Protein AF-0000000084367936 (afdb_homodimer)

Solvent-accessible surface area (backbone atoms only — not comparable to full-atom 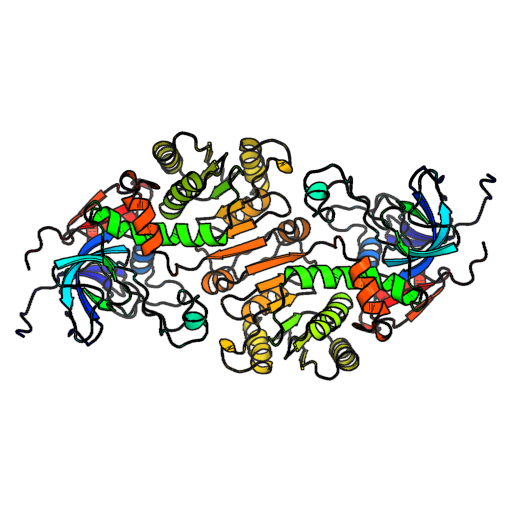values): 37348 Å² total; per-residue (Å²): 129,82,80,66,84,63,84,20,52,20,40,27,30,35,68,85,50,42,79,44,80,45,70,49,87,73,75,82,82,44,71,40,19,27,34,26,34,33,30,19,25,32,64,51,72,64,51,50,39,39,30,76,64,30,36,57,89,91,48,56,43,88,46,77,30,30,29,30,45,19,22,6,26,31,28,71,40,72,21,55,87,53,72,92,68,52,72,67,41,43,27,24,42,54,42,63,45,47,72,70,70,49,70,41,30,69,72,61,42,33,51,61,32,91,65,45,44,39,36,34,37,72,90,35,60,19,42,38,25,46,63,36,80,45,59,46,89,37,50,39,78,52,58,90,87,50,51,47,66,59,29,11,46,41,46,58,41,25,38,25,45,42,35,49,63,74,51,60,76,53,72,58,38,30,33,36,34,35,29,47,49,60,52,21,45,40,31,49,45,52,44,51,60,56,44,38,37,61,40,36,40,28,27,76,48,66,68,37,47,52,50,48,31,70,76,39,71,83,48,41,74,45,70,58,55,89,89,48,55,44,64,56,49,14,53,58,56,26,54,74,61,32,91,47,68,81,43,20,21,51,34,29,43,33,38,51,32,42,64,69,58,55,45,19,48,64,58,30,40,19,73,68,13,38,44,26,36,51,29,68,56,58,57,57,34,61,65,42,53,44,41,63,34,29,65,31,29,32,31,38,38,39,37,42,65,44,59,94,34,65,70,59,47,49,50,32,46,70,69,58,62,37,82,65,68,81,49,54,66,47,76,34,46,58,93,43,38,67,60,50,54,54,49,64,68,37,77,86,70,68,71,59,31,41,33,34,29,43,76,82,65,73,131,127,81,79,67,85,64,85,21,52,21,38,27,31,34,67,84,52,42,80,42,80,44,69,48,86,72,74,81,80,44,71,39,20,28,34,27,33,34,31,18,25,32,64,49,72,66,51,51,39,37,31,76,63,31,35,57,90,90,48,56,43,87,47,78,31,30,30,30,47,19,22,6,25,32,29,70,39,72,22,56,88,52,74,91,66,53,71,68,41,42,26,23,41,52,43,64,46,48,70,71,70,50,70,43,31,70,70,62,43,33,51,62,31,91,64,44,44,37,35,33,37,71,90,36,59,18,43,39,25,46,62,35,77,46,60,47,89,36,50,39,77,52,57,88,88,50,52,48,66,59,29,11,45,42,45,56,41,24,40,26,45,43,34,48,63,73,52,62,74,53,72,58,38,30,33,36,33,36,29,46,48,59,51,21,46,42,32,49,45,50,45,50,61,57,44,37,36,61,41,36,41,29,28,76,48,66,68,37,49,52,50,47,31,70,76,39,71,84,50,40,74,44,69,57,56,90,88,48,52,46,62,56,47,14,54,58,55,26,52,75,59,31,90,46,69,82,42,22,22,49,33,29,43,32,37,50,32,42,63,68,57,54,45,18,47,64,59,31,40,19,71,68,15,40,44,27,36,51,28,67,54,59,58,56,34,62,65,40,52,44,40,63,32,29,63,30,29,33,31,38,38,39,36,43,65,44,57,96,35,64,72,61,46,51,50,32,47,69,68,57,62,37,82,64,68,81,48,54,66,45,78,34,46,59,92,43,38,67,60,50,55,55,49,65,71,36,76,86,70,68,70,60,30,42,33,34,30,44,76,80,64,74,132

Foldseek 3Di:
DPPPPDFKFFWKAFLVLDTDTGGDDDDDAAAQKFKWFWFKFWDDVVLLCCSHPQDDVVFGNPGIAGATALTKTFGCGHHHPQDQDDGGFIKQFHFKDAPCPDPCNVVQNSLPHPPIGGDRTPPHHHNLIRIHMDRSVGIGGFDPQDDRVLSSCLQLLQLLVQLVVVQVDDAAFEEEEEDLAQSSLSNLQVCVLSRYPDYEYEEQDPLSQVLSCVQPVNHHYDHDDPVDALLVSLCVRLVVQNNDLVSQGLEYEYAAQELRRQQSVLNRHHQPGEYEYSHHDDPDHDPRPVVSCVVSVYHYHYDRRHTPRNVVSSVCCSVPSGPCVSQEDEEDESVCVSVVSVCVSDVVNSHRIYMYGDNPDDD/DPLPPDFKWFWKAFLVLDTDTGGDRFDDAAAQKFKWFWFKFWDDVVLLCCSHPQDDVVFGNPGIAGATALTKTFGCGHHHPQDQDDGGFIKQFHFKDAPCPDPCNVVQNSLPHPRIGGDRTPPHHHNLIRIHMDRSVGIGGFDPQDDRVLSSCLQLLQLLVQLVVVQVDDAAFEEEEEDLAQSSLSNLQVCVLSRYPDYEYEEQDPLSQVLSCVQPVNHHYDHDDPVDALLVSLCVRLVVQNNDLVSQGLEYEYAAQELRRQQSVLNRHHQPGEYEYSHHDDPDHDPRPVVSCVVSVYHYHYDRRHTPRNVVSSVCCSVPSGPCVSQEDEEDESVCVVVVSVCVSDVVNSHRIYMYGDNPDDD

Structure (mmCIF, N/CA/C/O backbone):
data_AF-0000000084367936-model_v1
#
loop_
_entity.id
_entity.type
_entity.pdbx_description
1 polymer 'Enoyl reductase (ER) domain-containing protein'
#
loop_
_atom_site.group_PDB
_atom_site.id
_atom_site.type_symbol
_atom_site.label_atom_id
_atom_site.label_alt_id
_atom_site.label_comp_id
_atom_site.label_asym_id
_atom_site.label_entity_id
_atom_site.label_seq_id
_atom_site.pdbx_PDB_ins_code
_atom_site.Cartn_x
_atom_site.Cartn_y
_atom_site.Cartn_z
_atom_site.occupancy
_atom_site.B_iso_or_equiv
_atom_site.auth_seq_id
_atom_site.auth_comp_id
_atom_site.auth_asym_id
_atom_site.auth_atom_id
_atom_site.pdbx_PDB_model_num
ATOM 1 N N . MET A 1 1 ? -22.781 35.656 32.469 1 30.41 1 MET A N 1
ATOM 2 C CA . MET A 1 1 ? -21.484 36.219 32.125 1 30.41 1 MET A CA 1
ATOM 3 C C . MET A 1 1 ? -21.594 37.156 30.906 1 30.41 1 MET A C 1
ATOM 5 O O . MET A 1 1 ? -22.375 36.875 30 1 30.41 1 MET A O 1
ATOM 9 N N . CYS A 1 2 ? -21.281 38.406 31.031 1 35.75 2 CYS A N 1
ATOM 10 C CA . CYS A 1 2 ? -21.312 39.5 30.047 1 35.75 2 CYS A CA 1
ATOM 11 C C . CYS A 1 2 ? -20.828 39 28.688 1 35.75 2 CYS A C 1
ATOM 13 O O . CYS A 1 2 ? -19.719 38.469 28.578 1 35.75 2 CYS A O 1
ATOM 15 N N . GLN A 1 3 ? -21.625 38.562 27.828 1 41.72 3 GLN A N 1
ATOM 16 C CA . GLN A 1 3 ? -21.297 38.469 26.406 1 41.72 3 GLN A CA 1
ATOM 17 C C . GLN A 1 3 ? -20.422 39.625 25.969 1 41.72 3 GLN A C 1
ATOM 19 O O . GLN A 1 3 ? -20.922 40.719 25.625 1 41.72 3 GLN A O 1
ATOM 24 N N . SER A 1 4 ? -19.578 40.156 26.875 1 43.69 4 SER A N 1
ATOM 25 C CA . SER A 1 4 ? -18.703 41.281 26.578 1 43.69 4 SER A CA 1
ATOM 26 C C . SER A 1 4 ? -18.234 41.25 25.125 1 43.69 4 SER A C 1
ATOM 28 O O . SER A 1 4 ? -17.906 40.188 24.594 1 43.69 4 SER A O 1
ATOM 30 N N . HIS A 1 5 ? -18.922 42.125 24.297 1 54.97 5 HIS A N 1
ATOM 31 C CA . HIS A 1 5 ? -18.781 42.469 22.906 1 54.97 5 HIS A CA 1
ATOM 32 C C . HIS A 1 5 ? -17.312 42.531 22.484 1 54.97 5 HIS A C 1
ATOM 34 O O . HIS A 1 5 ? -16.719 43.625 22.422 1 54.97 5 HIS A O 1
ATOM 40 N N . TYR A 1 6 ? -16.469 41.625 22.906 1 70.62 6 TYR A N 1
ATOM 41 C CA . TYR A 1 6 ? -15.062 41.688 22.5 1 70.62 6 TYR A CA 1
ATOM 42 C C . TYR A 1 6 ? -14.93 41.562 20.984 1 70.62 6 TYR A C 1
ATOM 44 O O . TYR A 1 6 ? -15.688 40.812 20.359 1 70.62 6 TYR A O 1
ATOM 52 N N . ASN A 1 7 ? -14.188 42.5 20.5 1 87.31 7 ASN A N 1
ATOM 53 C CA . ASN A 1 7 ? -13.805 42.344 19.109 1 87.31 7 ASN A CA 1
ATOM 54 C C . ASN A 1 7 ? -13.055 41.031 18.875 1 87.31 7 ASN A C 1
ATOM 56 O O . ASN A 1 7 ? -12.266 40.594 19.719 1 87.31 7 ASN A O 1
ATOM 60 N N . ASN A 1 8 ? -13.453 40.312 17.891 1 94.31 8 ASN A N 1
ATOM 61 C CA . ASN A 1 8 ? -12.781 39.062 17.5 1 94.31 8 ASN A CA 1
ATOM 62 C C . ASN A 1 8 ? -12.195 39.156 16.094 1 94.31 8 ASN A C 1
ATOM 64 O O . ASN A 1 8 ? -12.664 38.469 15.18 1 94.31 8 ASN A O 1
ATOM 68 N N . PRO A 1 9 ? -11.133 40 16.047 1 95 9 PRO A N 1
ATOM 69 C CA . PRO A 1 9 ? -10.5 40.062 14.719 1 95 9 PRO A CA 1
ATOM 70 C C . PRO A 1 9 ? -10.117 38.688 14.195 1 95 9 PRO A C 1
ATOM 72 O O . PRO A 1 9 ? -9.641 37.844 14.961 1 95 9 PRO A O 1
ATOM 75 N N . SER A 1 10 ? -10.422 38.438 12.961 1 96.56 10 SER A N 1
ATOM 76 C CA . SER A 1 10 ? -10.18 37.125 12.344 1 96.56 10 SER A CA 1
ATOM 77 C C . SER A 1 10 ? -9.773 37.281 10.883 1 96.56 10 SER A C 1
ATOM 79 O O . SER A 1 10 ? -10.086 38.281 10.25 1 96.56 10 SER A O 1
ATOM 81 N N . VAL A 1 11 ? -8.961 36.344 10.438 1 97.31 11 VAL A N 1
ATOM 82 C CA . VAL A 1 11 ? -8.578 36.281 9.039 1 97.31 11 VAL A CA 1
ATOM 83 C C . VAL A 1 11 ? -9.562 35.406 8.266 1 97.31 11 VAL A C 1
ATOM 85 O O . VAL A 1 11 ? -9.641 34.219 8.508 1 97.31 11 VAL A O 1
ATOM 88 N N . GLN A 1 12 ? -10.227 35.969 7.289 1 96.81 12 GLN A N 1
ATOM 89 C CA . GLN A 1 12 ? -11.273 35.25 6.578 1 96.81 12 GLN A CA 1
ATOM 90 C C . GLN A 1 12 ? -11.008 35.219 5.078 1 96.81 12 GLN A C 1
ATOM 92 O O . GLN A 1 12 ? -10.523 36.219 4.508 1 96.81 12 GLN A O 1
ATOM 97 N N . VAL A 1 13 ? -11.211 34.125 4.484 1 95.56 13 VAL A N 1
ATOM 98 C CA . VAL A 1 13 ? -11.25 34 3.029 1 95.56 13 VAL A CA 1
ATOM 99 C C . VAL A 1 13 ? -12.695 34.031 2.547 1 95.56 13 VAL A C 1
ATOM 101 O O . VAL A 1 13 ? -13.578 33.438 3.186 1 95.56 13 VAL A O 1
ATOM 104 N N . THR A 1 14 ? -12.906 34.75 1.445 1 94 14 THR A N 1
ATOM 105 C CA . THR A 1 14 ? -14.266 34.906 0.944 1 94 14 THR A CA 1
ATOM 106 C C . THR A 1 14 ? -14.492 34.062 -0.296 1 94 14 THR A C 1
ATOM 108 O O . THR A 1 14 ? -13.547 33.5 -0.86 1 94 14 THR A O 1
ATOM 111 N N . THR A 1 15 ? -15.75 33.875 -0.703 1 92.06 15 THR A N 1
ATOM 112 C CA . THR A 1 15 ? -16.125 33.031 -1.851 1 92.06 15 THR A CA 1
ATOM 113 C C . THR A 1 15 ? -15.57 33.625 -3.143 1 92.06 15 THR A C 1
ATOM 115 O O . THR A 1 15 ? -15.398 32.938 -4.137 1 92.06 15 THR A O 1
ATOM 118 N N . ASP A 1 16 ? -15.289 34.938 -3.154 1 92.56 16 ASP A N 1
ATOM 119 C CA . ASP A 1 16 ? -14.734 35.594 -4.34 1 92.56 16 ASP A CA 1
ATOM 120 C C . ASP A 1 16 ? -13.219 35.688 -4.254 1 92.56 16 ASP A C 1
ATOM 122 O O . ASP A 1 16 ? -12.609 36.562 -4.883 1 92.56 16 ASP A O 1
ATOM 126 N N . HIS A 1 17 ? -12.586 34.906 -3.393 1 93.19 17 HIS A N 1
ATOM 127 C CA . HIS A 1 17 ? -11.148 34.688 -3.324 1 93.19 17 HIS A CA 1
ATOM 128 C C . HIS A 1 17 ? -10.43 35.969 -2.846 1 93.19 17 HIS A C 1
ATOM 130 O O . HIS A 1 17 ? -9.438 36.375 -3.438 1 93.19 17 HIS A O 1
ATOM 136 N N . ARG A 1 18 ? -11.016 36.531 -1.804 1 94.44 18 ARG A N 1
ATOM 137 C CA . ARG A 1 18 ? -10.359 37.625 -1.114 1 94.44 18 ARG A CA 1
ATOM 138 C C . ARG A 1 18 ? -10 37.25 0.316 1 94.44 18 ARG A C 1
ATOM 140 O O . ARG A 1 18 ? -10.609 36.344 0.896 1 94.44 18 ARG A O 1
ATOM 147 N N . ILE A 1 19 ? -8.93 37.875 0.81 1 95.44 19 ILE A N 1
ATOM 148 C CA . ILE A 1 19 ? -8.57 37.781 2.221 1 95.44 19 ILE A CA 1
ATOM 149 C C . ILE A 1 19 ? -9.031 39.031 2.963 1 95.44 19 ILE A C 1
ATOM 151 O O . ILE A 1 19 ? -8.711 40.156 2.559 1 95.44 19 ILE A O 1
ATOM 155 N N . GLU A 1 20 ? -9.766 38.844 3.957 1 95.31 20 GLU A N 1
ATOM 156 C CA . GLU A 1 20 ? -10.25 39.938 4.77 1 95.31 20 GLU A CA 1
ATOM 157 C C . GLU A 1 20 ? -9.922 39.719 6.246 1 95.31 20 GLU A C 1
ATOM 159 O O . GLU A 1 20 ? -9.914 38.594 6.727 1 95.31 20 GLU A O 1
ATOM 164 N N . ILE A 1 21 ? -9.656 40.812 6.902 1 95.12 21 ILE A N 1
ATOM 165 C CA . ILE A 1 21 ? -9.539 40.812 8.359 1 95.12 21 ILE A CA 1
ATOM 166 C C . ILE A 1 21 ? -10.742 41.531 8.969 1 95.12 21 ILE A C 1
ATOM 168 O O . ILE A 1 21 ? -10.859 42.75 8.875 1 95.12 21 ILE A O 1
ATOM 172 N N . LYS A 1 22 ? -11.594 40.75 9.5 1 94.44 22 LYS A N 1
ATOM 173 C CA . LYS A 1 22 ? -12.852 41.25 10.055 1 94.44 22 LYS A CA 1
ATOM 174 C C . LYS A 1 22 ? -13.219 40.5 11.336 1 94.44 22 LYS A C 1
ATOM 176 O O . LYS A 1 22 ? -12.75 39.375 11.57 1 94.44 22 LYS A O 1
ATOM 181 N N . ASP A 1 23 ? -14.062 41.188 12.078 1 94.69 23 ASP A N 1
ATOM 182 C CA . ASP A 1 23 ? -14.484 40.531 13.32 1 94.69 23 ASP A CA 1
ATOM 183 C C . ASP A 1 23 ? -15.406 39.344 13.039 1 94.69 23 ASP A C 1
ATOM 185 O O . ASP A 1 23 ? -16.266 39.438 12.148 1 94.69 23 ASP A O 1
ATOM 189 N N . ASN A 1 24 ? -15.203 38.312 13.75 1 94.31 24 ASN A N 1
ATOM 190 C CA . ASN A 1 24 ? -16.078 37.156 13.75 1 94.31 24 ASN A CA 1
ATOM 191 C C . ASN A 1 24 ? -16.875 37.031 15.039 1 94.31 24 ASN A C 1
ATOM 193 O O . ASN A 1 24 ? -16.5 37.625 16.062 1 94.31 24 ASN A O 1
ATOM 197 N N . THR A 1 25 ? -18.031 36.375 14.938 1 92.81 25 THR A N 1
ATOM 198 C CA . THR A 1 25 ? -18.828 36.125 16.125 1 92.81 25 THR A CA 1
ATOM 199 C C . THR A 1 25 ? -18.141 35.125 17.047 1 92.81 25 THR A C 1
ATOM 201 O O . THR A 1 25 ? -17.562 34.156 16.594 1 92.81 25 THR A O 1
ATOM 204 N N . ILE A 1 26 ? -18.125 35.406 18.312 1 93.62 26 ILE A N 1
ATOM 205 C CA . ILE A 1 26 ? -17.656 34.438 19.297 1 93.62 26 ILE A CA 1
ATOM 206 C C . ILE A 1 26 ? -18.812 33.562 19.75 1 93.62 26 ILE A C 1
ATOM 208 O O . ILE A 1 26 ? -19.75 34.031 20.391 1 93.62 26 ILE A O 1
ATOM 212 N N . PRO A 1 27 ? -18.719 32.344 19.453 1 91.75 27 PRO A N 1
ATOM 213 C CA . PRO A 1 27 ? -19.828 31.469 19.844 1 91.75 27 PRO A CA 1
ATOM 214 C C . PRO A 1 27 ? -19.969 31.328 21.359 1 91.75 27 PRO A C 1
ATOM 216 O O . PRO A 1 27 ? -18.984 31.516 22.078 1 91.75 27 PRO A O 1
ATOM 219 N N . GLU A 1 28 ? -21.156 31 21.734 1 92.75 28 GLU A N 1
ATOM 220 C CA . GLU A 1 28 ? -21.391 30.672 23.141 1 92.75 28 GLU A CA 1
ATOM 221 C C . GLU A 1 28 ? -20.672 29.375 23.516 1 92.75 28 GLU A C 1
ATOM 223 O O . GLU A 1 28 ? -20.688 28.406 22.766 1 92.75 28 GLU A O 1
ATOM 228 N N . LEU A 1 29 ? -20.078 29.484 24.594 1 96 29 LEU A N 1
ATOM 229 C CA . LEU A 1 29 ? -19.328 28.328 25.109 1 96 29 LEU A CA 1
ATOM 230 C C . LEU A 1 29 ? -20.281 27.25 25.609 1 96 29 LEU A C 1
ATOM 232 O O . LEU A 1 29 ? -21.125 27.5 26.469 1 96 29 LEU A O 1
ATOM 236 N N . LYS A 1 30 ? -20.203 26.016 25.109 1 97.56 30 LYS A N 1
ATOM 237 C CA . LYS A 1 30 ? -21.047 24.891 25.5 1 97.56 30 LYS A CA 1
ATOM 238 C C . LYS A 1 30 ? -20.297 23.953 26.438 1 97.56 30 LYS A C 1
ATOM 240 O O . LYS A 1 30 ? -19.078 24.078 26.609 1 97.56 30 LYS A O 1
ATOM 245 N N . PRO A 1 31 ? -21.094 23.047 27.172 1 97.94 31 PRO A N 1
ATOM 246 C CA . PRO A 1 31 ? -20.422 22.031 27.984 1 97.94 31 PRO A CA 1
ATOM 247 C C . PRO A 1 31 ? -19.391 21.234 27.188 1 97.94 31 PRO A C 1
ATOM 249 O O . PRO A 1 31 ? -19.641 20.875 26.031 1 97.94 31 PRO A O 1
ATOM 252 N N . GLY A 1 32 ? -18.203 21 27.766 1 98.31 32 GLY A N 1
ATOM 253 C CA . GLY A 1 32 ? -17.156 20.203 27.125 1 98.31 32 GLY A CA 1
ATOM 254 C C . GLY A 1 32 ? -16.25 21.031 26.219 1 98.31 32 GLY A C 1
ATOM 255 O O . GLY A 1 32 ? -15.273 20.516 25.672 1 98.31 32 GLY A O 1
ATOM 256 N N . GLU A 1 33 ? -16.562 22.297 26.078 1 98.56 33 GLU A N 1
ATOM 257 C CA . GLU A 1 33 ? -15.797 23.156 25.188 1 98.56 33 GLU A CA 1
ATOM 258 C C . GLU A 1 33 ? -14.922 24.125 25.984 1 98.56 33 GLU A C 1
ATOM 260 O O . GLU A 1 33 ? -15.102 24.281 27.203 1 98.56 33 GLU A O 1
ATOM 265 N N . VAL A 1 34 ? -13.992 24.719 25.328 1 98.69 34 VAL A N 1
ATOM 266 C CA . VAL A 1 34 ? -13.133 25.75 25.891 1 98.69 34 VAL A CA 1
ATOM 267 C C . VAL A 1 34 ? -13.062 26.938 24.953 1 98.69 34 VAL A C 1
ATOM 269 O O . VAL A 1 34 ? -13.219 26.797 23.734 1 98.69 34 VAL A O 1
ATOM 272 N N . LEU A 1 35 ? -12.938 28.078 25.531 1 97.81 35 LEU A N 1
ATOM 273 C CA . LEU A 1 35 ? -12.602 29.297 24.797 1 97.81 35 LEU A CA 1
ATOM 274 C C . LEU A 1 35 ? -11.102 29.547 24.844 1 97.81 35 LEU A C 1
ATOM 276 O O . LEU A 1 35 ? -10.508 29.594 25.922 1 97.81 35 LEU A O 1
ATOM 280 N N . ILE A 1 36 ? -10.531 29.672 23.688 1 98.12 36 ILE A N 1
ATOM 281 C CA . ILE A 1 36 ? -9.086 29.797 23.578 1 98.12 36 ILE A CA 1
ATOM 282 C C . ILE A 1 36 ? -8.734 31.141 22.922 1 98.12 36 ILE A C 1
ATOM 284 O O . ILE A 1 36 ? -9.422 31.594 22.016 1 98.12 36 ILE A O 1
ATOM 288 N N . HIS A 1 37 ? -7.746 31.75 23.438 1 97.38 37 HIS A N 1
ATOM 289 C CA . HIS A 1 37 ? -7.051 32.812 22.719 1 97.38 37 HIS A CA 1
ATOM 290 C C . HIS A 1 37 ? -5.844 32.281 21.969 1 97.38 37 HIS A C 1
ATOM 292 O O . HIS A 1 37 ? -4.746 32.188 22.531 1 97.38 37 HIS A O 1
ATOM 298 N N . PRO A 1 38 ? -6.066 31.938 20.672 1 98.25 38 PRO A N 1
ATOM 299 C CA . PRO A 1 38 ? -4.875 31.547 19.922 1 98.25 38 PRO A CA 1
ATOM 300 C C . PRO A 1 38 ? -3.781 32.625 19.938 1 98.25 38 PRO A C 1
ATOM 302 O O . PRO A 1 38 ? -4.023 33.75 19.562 1 98.25 38 PRO A O 1
ATOM 305 N N . ARG A 1 39 ? -2.658 32.219 20.438 1 98 39 ARG A N 1
ATOM 306 C CA . ARG A 1 39 ? -1.52 33.125 20.484 1 98 39 ARG A CA 1
ATOM 307 C C . ARG A 1 39 ? -0.69 33.031 19.219 1 98 39 ARG A C 1
ATOM 309 O O . ARG A 1 39 ? -0.12 34.031 18.766 1 98 39 ARG A O 1
ATOM 316 N N . THR A 1 40 ? -0.594 31.875 18.703 1 98.12 40 THR A N 1
ATOM 317 C CA . THR A 1 40 ? 0.158 31.625 17.484 1 98.12 40 THR A CA 1
ATOM 318 C C . THR A 1 40 ? -0.567 30.625 16.594 1 98.12 40 THR A C 1
ATOM 320 O O . THR A 1 40 ? -1.103 29.625 17.094 1 98.12 40 THR A O 1
ATOM 323 N N . THR A 1 41 ? -0.692 30.906 15.297 1 98.62 41 THR A N 1
ATOM 324 C CA . THR A 1 41 ? -1.209 29.984 14.289 1 98.62 41 THR A CA 1
ATOM 325 C C . THR A 1 41 ? -0.291 29.953 13.07 1 98.62 41 THR A C 1
ATOM 327 O O . THR A 1 41 ? 0.043 31 12.508 1 98.62 41 THR A O 1
ATOM 330 N N . GLY A 1 42 ? 0.125 28.734 12.703 1 98.44 42 GLY A N 1
ATOM 331 C CA . GLY A 1 42 ? 0.899 28.594 11.484 1 98.44 42 GLY A CA 1
ATOM 332 C C . GLY A 1 42 ? 0.044 28.625 10.227 1 98.44 42 GLY A C 1
ATOM 333 O O . GLY A 1 42 ? -1.104 28.172 10.25 1 98.44 42 GLY A O 1
ATOM 334 N N . ILE A 1 43 ? 0.627 29.156 9.141 1 97.75 43 ILE A N 1
ATOM 335 C CA . ILE A 1 43 ? -0.048 29.125 7.848 1 97.75 43 ILE A CA 1
ATOM 336 C C . ILE A 1 43 ? 0.282 27.828 7.121 1 97.75 43 ILE A C 1
ATOM 338 O O . ILE A 1 43 ? 1.449 27.438 7.035 1 97.75 43 ILE A O 1
ATOM 342 N N . CYS A 1 44 ? -0.698 27.141 6.68 1 95.31 44 CYS A N 1
ATOM 343 C CA . CYS A 1 44 ? -0.542 25.875 5.949 1 95.31 44 CYS A CA 1
ATOM 344 C C . CYS A 1 44 ? -0.882 26.062 4.473 1 95.31 44 CYS A C 1
ATOM 346 O O . CYS A 1 44 ? -1.592 27 4.109 1 95.31 44 CYS A O 1
ATOM 348 N N . GLY A 1 45 ? -0.301 25.172 3.627 1 91.88 45 GLY A N 1
ATOM 349 C CA . GLY A 1 45 ? -0.658 25.203 2.219 1 91.88 45 GLY A CA 1
ATOM 350 C C . GLY A 1 45 ? -2.154 25.125 1.979 1 91.88 45 GLY A C 1
ATOM 351 O O . GLY A 1 45 ? -2.664 25.703 1.017 1 91.88 45 GLY A O 1
ATOM 352 N N . SER A 1 46 ? -2.869 24.438 2.785 1 91.5 46 SER A N 1
ATOM 353 C CA . SER A 1 46 ? -4.316 24.312 2.646 1 91.5 46 SER A CA 1
ATOM 354 C C . SER A 1 46 ? -5.004 25.672 2.803 1 91.5 46 SER A C 1
ATOM 356 O O . SER A 1 46 ? -6.039 25.922 2.18 1 91.5 46 SER A O 1
ATOM 358 N N . ASP A 1 47 ? -4.488 26.562 3.631 1 94.38 47 ASP A N 1
ATOM 359 C CA . ASP A 1 47 ? -5.031 27.922 3.754 1 94.38 47 ASP A CA 1
ATOM 360 C C . ASP A 1 47 ? -4.945 28.672 2.428 1 94.38 47 ASP A C 1
ATOM 362 O O . ASP A 1 47 ? -5.898 29.344 2.025 1 94.38 47 ASP A O 1
ATOM 366 N N . ILE A 1 48 ? -3.793 28.484 1.813 1 93.31 48 ILE A N 1
ATOM 367 C CA . ILE A 1 48 ? -3.551 29.141 0.536 1 93.31 48 ILE A CA 1
ATOM 368 C C . ILE A 1 48 ? -4.484 28.562 -0.527 1 93.31 48 ILE A C 1
ATOM 370 O O . ILE A 1 48 ? -5.043 29.312 -1.336 1 93.31 48 ILE A O 1
ATOM 374 N N . HIS A 1 49 ? -4.605 27.25 -0.466 1 91.19 49 HIS A N 1
ATOM 375 C CA . HIS A 1 49 ? -5.473 26.594 -1.436 1 91.19 49 HIS A CA 1
ATOM 376 C C . HIS A 1 49 ? -6.922 27.047 -1.284 1 91.19 49 HIS A C 1
ATOM 378 O O . HIS A 1 49 ? -7.609 27.281 -2.279 1 91.19 49 HIS A O 1
ATOM 384 N N . LEU A 1 50 ? -7.398 27.125 -0.094 1 91.5 50 LEU A N 1
ATOM 385 C CA . LEU A 1 50 ? -8.758 27.594 0.169 1 91.5 50 LEU A CA 1
ATOM 386 C C . LEU A 1 50 ? -8.938 29.031 -0.319 1 91.5 50 LEU A C 1
ATOM 388 O O . LEU A 1 50 ? -9.984 29.375 -0.881 1 91.5 50 LEU A O 1
ATOM 392 N N . TRP A 1 51 ? -7.965 29.844 -0.135 1 92.75 51 TRP A N 1
ATOM 393 C CA . TRP A 1 51 ? -7.996 31.234 -0.589 1 92.75 51 TRP A CA 1
ATOM 394 C C . TRP A 1 51 ? -8.039 31.312 -2.111 1 92.75 51 TRP A C 1
ATOM 396 O O . TRP A 1 51 ? -8.953 31.922 -2.682 1 92.75 51 TRP A O 1
ATOM 406 N N . LYS A 1 52 ? -7.18 30.578 -2.752 1 92.19 52 LYS A N 1
ATOM 407 C CA . LYS A 1 52 ? -6.988 30.734 -4.191 1 92.19 52 LYS A CA 1
ATOM 408 C C . LYS A 1 52 ? -8.039 29.969 -4.98 1 92.19 52 LYS A C 1
ATOM 410 O O . LYS A 1 52 ? -8.469 30.406 -6.047 1 92.19 52 LYS A O 1
ATOM 415 N N . HIS A 1 53 ? -8.477 28.812 -4.383 1 88.81 53 HIS A N 1
ATOM 416 C CA . HIS A 1 53 ? -9.305 27.938 -5.199 1 88.81 53 HIS A CA 1
ATOM 417 C C . HIS A 1 53 ? -10.695 27.766 -4.594 1 88.81 53 HIS A C 1
ATOM 419 O O . HIS A 1 53 ? -11.609 27.266 -5.258 1 88.81 53 HIS A O 1
ATOM 425 N N . GLY A 1 54 ? -10.844 28.156 -3.412 1 83.62 54 GLY A N 1
ATOM 426 C CA . GLY A 1 54 ? -12.156 28.125 -2.773 1 83.62 54 GLY A CA 1
ATOM 427 C C . GLY A 1 54 ? -12.617 26.734 -2.422 1 83.62 54 GLY A C 1
ATOM 428 O O . GLY A 1 54 ? -13.781 26.531 -2.055 1 83.62 54 GLY A O 1
ATOM 429 N N . GLN A 1 55 ? -11.781 25.844 -2.701 1 78.25 55 GLN A N 1
ATOM 430 C CA . GLN A 1 55 ? -12.18 24.469 -2.391 1 78.25 55 GLN A CA 1
ATOM 431 C C . GLN A 1 55 ? -10.961 23.562 -2.242 1 78.25 55 GLN A C 1
ATOM 433 O O . GLN A 1 55 ? -9.898 23.859 -2.797 1 78.25 55 GLN A O 1
ATOM 438 N N . ILE A 1 56 ? -11.07 22.516 -1.455 1 72.75 56 ILE A N 1
ATOM 439 C CA . ILE A 1 56 ? -10.156 21.375 -1.361 1 72.75 56 ILE A CA 1
ATOM 440 C C . ILE A 1 56 ? -10.938 20.078 -1.505 1 72.75 56 ILE A C 1
ATOM 442 O O . ILE A 1 56 ? -11.742 19.734 -0.641 1 72.75 56 ILE A O 1
ATOM 446 N N . GLY A 1 57 ? -10.648 19.375 -2.551 1 68.38 57 GLY A N 1
ATOM 447 C CA . GLY A 1 57 ? -11.508 18.25 -2.834 1 68.38 57 GLY A CA 1
ATOM 448 C C . GLY A 1 57 ? -12.984 18.609 -2.893 1 68.38 57 GLY A C 1
ATOM 449 O O . GLY A 1 57 ? -13.367 19.531 -3.623 1 68.38 57 GLY A O 1
ATOM 450 N N . ASP A 1 58 ? -13.695 17.938 -1.999 1 68.38 58 ASP A N 1
ATOM 451 C CA . ASP A 1 58 ? -15.141 18.141 -2.012 1 68.38 58 ASP A CA 1
ATOM 452 C C . ASP A 1 58 ? -15.547 19.219 -1.011 1 68.38 58 ASP A C 1
ATOM 454 O O . ASP A 1 58 ? -16.719 19.594 -0.928 1 68.38 58 ASP A O 1
ATOM 458 N N . LEU A 1 59 ? -14.555 19.828 -0.384 1 76 59 LEU A N 1
ATOM 459 C CA . LEU A 1 59 ? -14.859 20.844 0.624 1 76 59 LEU A CA 1
ATOM 460 C C . LEU A 1 59 ? -14.836 22.25 0.014 1 76 59 LEU A C 1
ATOM 462 O O . LEU A 1 59 ? -13.766 22.797 -0.267 1 76 59 LEU A O 1
ATOM 466 N N . LYS A 1 60 ? -16.078 22.859 -0.141 1 80.88 60 LYS A N 1
ATOM 467 C CA . LYS A 1 60 ? -16.234 24.156 -0.8 1 80.88 60 LYS A CA 1
ATOM 468 C C . LYS A 1 60 ? -16.484 25.266 0.219 1 80.88 60 LYS A C 1
ATOM 470 O O . LYS A 1 60 ? -17.203 25.078 1.193 1 80.88 60 LYS A O 1
ATOM 475 N N . VAL A 1 61 ? -15.797 26.328 -0.023 1 84.75 61 VAL A N 1
ATOM 476 C CA . VAL A 1 61 ? -16.047 27.531 0.756 1 84.75 61 VAL A CA 1
ATOM 477 C C . VAL A 1 61 ? -17.328 28.203 0.262 1 84.75 61 VAL A C 1
ATOM 479 O O . VAL A 1 61 ? -17.328 28.844 -0.788 1 84.75 61 VAL A O 1
ATOM 482 N N . LEU A 1 62 ? -18.422 28.016 1.017 1 87.5 62 LEU A N 1
ATOM 483 C CA . LEU A 1 62 ? -19.734 28.484 0.566 1 87.5 62 LEU A CA 1
ATOM 484 C C . LEU A 1 62 ? -20.062 29.844 1.179 1 87.5 62 LEU A C 1
ATOM 486 O O . LEU A 1 62 ? -21.031 30.5 0.784 1 87.5 62 LEU A O 1
ATOM 490 N N . ASP A 1 63 ? -19.281 30.25 2.146 1 91 63 ASP A N 1
ATOM 491 C CA . ASP A 1 63 ? -19.344 31.562 2.811 1 91 63 ASP A CA 1
ATOM 492 C C . ASP A 1 63 ? -18 31.938 3.402 1 91 63 ASP A C 1
ATOM 494 O O . ASP A 1 63 ? -17.031 31.188 3.287 1 91 63 ASP A O 1
ATOM 498 N N . ASN A 1 64 ? -17.938 33.188 4.012 1 94.25 64 ASN A N 1
ATOM 499 C CA . ASN A 1 64 ? -16.688 33.594 4.645 1 94.25 64 ASN A CA 1
ATOM 500 C C . ASN A 1 64 ? -16.219 32.531 5.648 1 94.25 64 ASN A C 1
ATOM 502 O O . ASN A 1 64 ? -17 32.031 6.457 1 94.25 64 ASN A O 1
ATOM 506 N N . LEU A 1 65 ? -14.992 32.156 5.512 1 96.06 65 LEU A N 1
ATOM 507 C CA . LEU A 1 65 ? -14.383 31.156 6.383 1 96.06 65 LEU A CA 1
ATOM 508 C C . LEU A 1 65 ? -13.164 31.719 7.098 1 96.06 65 LEU A C 1
ATOM 510 O O . LEU A 1 65 ? -12.242 32.219 6.453 1 96.06 65 LEU A O 1
ATOM 514 N N . VAL A 1 66 ? -13.211 31.719 8.461 1 97.56 66 VAL A N 1
ATOM 515 C CA . VAL A 1 66 ? -11.977 31.969 9.203 1 97.56 66 VAL A CA 1
ATOM 516 C C . VAL A 1 66 ? -11.008 30.812 9 1 97.56 66 VAL A C 1
ATOM 518 O O . VAL A 1 66 ? -11.352 29.641 9.242 1 97.56 66 VAL A O 1
ATOM 521 N N . ILE A 1 67 ? -9.742 31.094 8.562 1 97.31 67 ILE A N 1
ATOM 522 C CA . ILE A 1 67 ? -8.812 30.031 8.203 1 97.31 67 ILE A CA 1
ATOM 523 C C . ILE A 1 67 ? -7.844 29.797 9.359 1 97.31 67 ILE A C 1
ATOM 525 O O . ILE A 1 67 ? -7.922 30.453 10.391 1 97.31 67 ILE A O 1
ATOM 529 N N . GLY A 1 68 ? -7.035 28.734 9.188 1 98 68 GLY A N 1
ATOM 530 C CA . GLY A 1 68 ? -6.008 28.391 10.156 1 98 68 GLY A CA 1
ATOM 531 C C . GLY A 1 68 ? -6.352 27.172 10.977 1 98 68 GLY A C 1
ATOM 532 O O . GLY A 1 68 ? -7.496 27 11.406 1 98 68 GLY A O 1
ATOM 533 N N . HIS A 1 69 ? -5.301 26.328 11.195 1 98.56 69 HIS A N 1
ATOM 534 C CA . HIS A 1 69 ? -5.551 25.125 11.984 1 98.56 69 HIS A CA 1
ATOM 535 C C . HIS A 1 69 ? -4.285 24.656 12.695 1 98.56 69 HIS A C 1
ATOM 537 O O . HIS A 1 69 ? -4.309 23.672 13.43 1 98.56 69 HIS A O 1
ATOM 543 N N . GLU A 1 70 ? -3.178 25.297 12.547 1 98.69 70 GLU A N 1
ATOM 544 C CA . GLU A 1 70 ? -1.928 25.016 13.25 1 98.69 70 GLU A CA 1
ATOM 545 C C . GLU A 1 70 ? -1.729 25.984 14.422 1 98.69 70 GLU A C 1
ATOM 547 O O . GLU A 1 70 ? -1.049 27 14.289 1 98.69 70 GLU A O 1
ATOM 552 N N . ALA A 1 71 ? -2.221 25.578 15.664 1 98.69 71 ALA A N 1
ATOM 553 C CA . ALA A 1 71 ? -2.367 26.688 16.609 1 98.69 71 ALA A CA 1
ATOM 554 C C . ALA A 1 71 ? -2.01 26.234 18.031 1 98.69 71 ALA A C 1
ATOM 556 O O . ALA A 1 71 ? -2.08 25.047 18.344 1 98.69 71 ALA A O 1
ATOM 557 N N . SER A 1 72 ? -1.582 27.156 18.797 1 98.69 72 SER A N 1
ATOM 558 C CA . SER A 1 72 ? -1.429 27.094 20.25 1 98.69 72 SER A CA 1
ATOM 559 C C . SER A 1 72 ? -1.879 28.391 20.906 1 98.69 72 SER A C 1
ATOM 561 O O . SER A 1 72 ? -1.98 29.438 20.25 1 98.69 72 SER A O 1
ATOM 563 N N . GLY A 1 73 ? -2.236 28.344 22.141 1 98.38 73 GLY A N 1
ATOM 564 C CA . GLY A 1 73 ? -2.73 29.547 22.812 1 98.38 73 GLY A CA 1
ATOM 565 C C . GLY A 1 73 ? -3.094 29.297 24.266 1 98.38 73 GLY A C 1
ATOM 566 O O . GLY A 1 73 ? -2.619 28.344 24.875 1 98.38 73 GLY A O 1
ATOM 567 N N . ASP A 1 74 ? -3.902 30.234 24.766 1 97.94 74 ASP A N 1
ATOM 568 C CA . ASP A 1 74 ? -4.281 30.219 26.172 1 97.94 74 ASP A CA 1
ATOM 569 C C . ASP A 1 74 ? -5.758 29.859 26.344 1 97.94 74 ASP A C 1
ATOM 571 O O . ASP A 1 74 ? -6.609 30.344 25.594 1 97.94 74 ASP A O 1
ATOM 575 N N . ILE A 1 75 ? -5.973 29.016 27.344 1 98.31 75 ILE A N 1
ATOM 576 C CA . ILE A 1 75 ? -7.355 28.812 27.766 1 98.31 75 ILE A CA 1
ATOM 577 C C . ILE A 1 75 ? -7.855 30.062 28.5 1 98.31 75 ILE A C 1
ATOM 579 O O . ILE A 1 75 ? -7.289 30.453 29.531 1 98.31 75 ILE A O 1
ATOM 583 N N . ILE A 1 76 ? -8.914 30.625 28.031 1 96.44 76 ILE A N 1
ATOM 584 C CA . ILE A 1 76 ? -9.391 31.859 28.672 1 96.44 76 ILE A CA 1
ATOM 585 C C . ILE A 1 76 ? -10.711 31.578 29.391 1 96.44 76 ILE A C 1
ATOM 587 O O . ILE A 1 76 ? -11.109 32.344 30.281 1 96.44 76 ILE A O 1
ATOM 591 N N . ASP A 1 77 ? -11.422 30.609 28.969 1 97.25 77 ASP A N 1
ATOM 592 C CA . ASP A 1 77 ? -12.648 30.156 29.641 1 97.25 77 ASP A CA 1
ATOM 593 C C . ASP A 1 77 ? -12.906 28.672 29.375 1 97.25 77 ASP A C 1
ATOM 595 O O . ASP A 1 77 ? -12.305 28.078 28.484 1 97.25 77 ASP A O 1
ATOM 599 N N . ILE A 1 78 ? -13.656 28.031 30.266 1 98 78 ILE A N 1
ATOM 600 C CA . ILE A 1 78 ? -13.93 26.594 30.156 1 98 78 ILE A CA 1
ATOM 601 C C . ILE A 1 78 ? -15.422 26.344 30.359 1 98 78 ILE A C 1
ATOM 603 O O . ILE A 1 78 ? -16.062 27 31.172 1 98 78 ILE A O 1
ATOM 607 N N . GLY A 1 79 ? -15.945 25.5 29.562 1 97.88 79 GLY A N 1
ATOM 608 C CA . GLY A 1 79 ? -17.328 25.094 29.719 1 97.88 79 GLY A CA 1
ATOM 609 C C . GLY A 1 79 ? -17.531 24.047 30.797 1 97.88 79 GLY A C 1
ATOM 610 O O . GLY A 1 79 ? -16.562 23.547 31.375 1 97.88 79 GLY A O 1
ATOM 611 N N . GLU A 1 80 ? -18.797 23.797 31.031 1 97.69 80 GLU A N 1
ATOM 612 C CA . GLU A 1 80 ? -19.172 22.812 32.031 1 97.69 80 GLU A CA 1
ATOM 613 C C . GLU A 1 80 ? -18.578 21.438 31.734 1 97.69 80 GLU A C 1
ATOM 615 O O . GLU A 1 80 ? -18.562 21.016 30.594 1 97.69 80 GLU A O 1
ATOM 620 N N . GLY A 1 81 ? -18.031 20.75 32.781 1 97.75 81 GLY A N 1
ATOM 621 C CA . GLY A 1 81 ? -17.594 19.375 32.656 1 97.75 81 GLY A CA 1
ATOM 622 C C . GLY A 1 81 ? -16.156 19.234 32.219 1 97.75 81 GLY A C 1
ATOM 623 O O . GLY A 1 81 ? -15.594 18.125 32.219 1 97.75 81 GLY A O 1
ATOM 624 N N . VAL A 1 82 ? -15.523 20.312 31.797 1 98.25 82 VAL A N 1
ATOM 625 C CA . VAL A 1 82 ? -14.133 20.266 31.359 1 98.25 82 VAL A CA 1
ATOM 626 C C . VAL A 1 82 ? -13.211 20.047 32.562 1 98.25 82 VAL A C 1
ATOM 628 O O . VAL A 1 82 ? -13.297 20.781 33.562 1 98.25 82 VAL A O 1
ATOM 631 N N . LYS A 1 83 ? -12.352 19.016 32.438 1 97.38 83 LYS A N 1
ATOM 632 C CA . LYS A 1 83 ? -11.5 18.688 33.562 1 97.38 83 LYS A CA 1
ATOM 633 C C . LYS A 1 83 ? -10.039 18.594 33.156 1 97.38 83 LYS A C 1
ATOM 635 O O . LYS A 1 83 ? -9.141 18.609 34 1 97.38 83 LYS A O 1
ATOM 640 N N . ASN A 1 84 ? -9.805 18.469 31.891 1 97.19 84 ASN A N 1
ATOM 641 C CA . ASN A 1 84 ? -8.453 18.156 31.422 1 97.19 84 ASN A CA 1
ATOM 642 C C . ASN A 1 84 ? -7.586 19.406 31.344 1 97.19 84 ASN A C 1
ATOM 644 O O . ASN A 1 84 ? -6.359 19.312 31.281 1 97.19 84 ASN A O 1
ATOM 648 N N . VAL A 1 85 ? -8.234 20.641 31.375 1 98.31 85 VAL A N 1
ATOM 649 C CA . VAL A 1 85 ? -7.496 21.891 31.344 1 98.31 85 VAL A CA 1
ATOM 650 C C . VAL A 1 85 ? -8.156 22.906 32.281 1 98.31 85 VAL A C 1
ATOM 652 O O . VAL A 1 85 ? -9.289 22.719 32.719 1 98.31 85 VAL A O 1
ATOM 655 N N . SER A 1 86 ? -7.402 23.969 32.531 1 98.25 86 SER A N 1
ATOM 656 C CA . SER A 1 86 ? -7.871 25.078 33.375 1 98.25 86 SER A CA 1
ATOM 657 C C . SER A 1 86 ? -7.613 26.422 32.688 1 98.25 86 SER A C 1
ATOM 659 O O . SER A 1 86 ? -6.789 26.516 31.766 1 98.25 86 SER A O 1
ATOM 661 N N . ILE A 1 87 ? -8.375 27.391 33.156 1 97.94 87 ILE A N 1
ATOM 662 C CA . ILE A 1 87 ? -8.141 28.766 32.688 1 97.94 87 ILE A CA 1
ATOM 663 C C . ILE A 1 87 ? -6.684 29.141 32.906 1 97.94 87 ILE A C 1
ATOM 665 O O . ILE A 1 87 ? -6.141 28.906 34 1 97.94 87 ILE A O 1
ATOM 669 N N . GLY A 1 88 ? -6.047 29.656 31.891 1 97.56 88 GLY A N 1
ATOM 670 C CA . GLY A 1 88 ? -4.66 30.078 32 1 97.56 88 GLY A CA 1
ATOM 671 C C . GLY A 1 88 ? -3.686 29.078 31.422 1 97.56 88 GLY A C 1
ATOM 672 O O . GLY A 1 88 ? -2.531 29.406 31.141 1 97.56 88 GLY A O 1
ATOM 673 N N . ASP A 1 89 ? -4.121 27.828 31.281 1 98.44 89 ASP A N 1
ATOM 674 C CA . ASP A 1 89 ? -3.25 26.828 30.672 1 98.44 89 ASP A CA 1
ATOM 675 C C . ASP A 1 89 ? -2.859 27.219 29.25 1 98.44 89 ASP A C 1
ATOM 677 O O . ASP A 1 89 ? -3.689 27.703 28.484 1 98.44 89 ASP A O 1
ATOM 681 N N . ARG A 1 90 ? -1.562 27.047 28.875 1 98.56 90 ARG A N 1
ATOM 682 C CA . ARG A 1 90 ? -1.102 27.109 27.5 1 98.56 90 ARG A CA 1
ATOM 683 C C . ARG A 1 90 ? -1.306 25.766 26.797 1 98.56 90 ARG A C 1
ATOM 685 O O . ARG A 1 90 ? -0.965 24.719 27.344 1 98.56 90 ARG A O 1
ATOM 692 N N . VAL A 1 91 ? -1.906 25.797 25.594 1 98.88 91 VAL A N 1
ATOM 693 C CA . VAL A 1 91 ? -2.273 24.516 25 1 98.88 91 VAL A CA 1
ATOM 694 C C . VAL A 1 91 ? -1.934 24.531 23.516 1 98.88 91 VAL A C 1
ATOM 696 O O . VAL A 1 91 ? -1.915 25.594 22.875 1 98.88 91 VAL A O 1
ATOM 699 N N . ALA A 1 92 ? -1.528 23.406 22.984 1 98.88 92 ALA A N 1
ATOM 700 C CA . ALA A 1 92 ? -1.575 23.125 21.547 1 98.88 92 ALA A CA 1
ATOM 701 C C . ALA A 1 92 ? -2.936 22.562 21.141 1 98.88 92 ALA A C 1
ATOM 703 O O . ALA A 1 92 ? -3.547 21.812 21.891 1 98.88 92 ALA A O 1
ATOM 704 N N . ILE A 1 93 ? -3.406 22.906 20 1 98.88 93 ILE A N 1
ATOM 705 C CA . ILE A 1 93 ? -4.773 22.609 19.594 1 98.88 93 ILE A CA 1
ATOM 706 C C . ILE A 1 93 ? -4.758 21.562 18.469 1 98.88 93 ILE A C 1
ATOM 708 O O . ILE A 1 93 ? -4.16 21.781 17.422 1 98.88 93 ILE A O 1
ATOM 712 N N . GLU A 1 94 ? -5.324 20.359 18.672 1 98.81 94 GLU A N 1
ATOM 713 C CA . GLU A 1 94 ? -5.613 19.422 17.594 1 98.81 94 GLU A CA 1
ATOM 714 C C . GLU A 1 94 ? -6.871 19.844 16.828 1 98.81 94 GLU A C 1
ATOM 716 O O . GLU A 1 94 ? -7.969 19.859 17.391 1 98.81 94 GLU A O 1
ATOM 721 N N . PRO A 1 95 ? -6.781 20.094 15.578 1 98.56 95 PRO A N 1
ATOM 722 C CA . PRO A 1 95 ? -7.84 20.828 14.875 1 98.56 95 PRO A CA 1
ATOM 723 C C . PRO A 1 95 ? -9.047 19.938 14.555 1 98.56 95 PRO A C 1
ATOM 725 O O . PRO A 1 95 ? -10.148 20.453 14.352 1 98.56 95 PRO A O 1
ATOM 728 N N . GLY A 1 96 ? -8.867 18.641 14.414 1 97.69 96 GLY A N 1
ATOM 729 C CA . GLY A 1 96 ? -9.969 17.75 14.055 1 97.69 96 GLY A CA 1
ATOM 730 C C . GLY A 1 96 ? -10.742 17.234 15.25 1 97.69 96 GLY A C 1
ATOM 731 O O . GLY A 1 96 ? -10.148 16.781 16.234 1 97.69 96 GLY A O 1
ATOM 732 N N . VAL A 1 97 ? -12.086 17.375 15.211 1 98.25 97 VAL A N 1
ATOM 733 C CA . VAL A 1 97 ? -12.969 16.828 16.234 1 98.25 97 VAL A CA 1
ATOM 734 C C . VAL A 1 97 ? -13.844 15.734 15.617 1 98.25 97 VAL A C 1
ATOM 736 O O . VAL A 1 97 ? -14.867 16.016 14.992 1 98.25 97 VAL A O 1
ATOM 739 N N . PRO A 1 98 ? -13.484 14.453 15.836 1 98.25 98 PRO A N 1
ATOM 740 C CA . PRO A 1 98 ? -14.258 13.336 15.281 1 98.25 98 PRO A CA 1
ATOM 741 C C . PRO A 1 98 ? -15.586 13.125 16.016 1 98.25 98 PRO A C 1
ATOM 743 O O . PRO A 1 98 ? -15.82 13.727 17.062 1 98.25 98 PRO A O 1
ATOM 746 N N . CYS A 1 99 ? -16.5 12.258 15.469 1 97.88 99 CYS A N 1
ATOM 747 C CA . CYS A 1 99 ? -17.797 12 16.062 1 97.88 99 CYS A CA 1
ATOM 748 C C . CYS A 1 99 ? -17.672 11.148 17.312 1 97.88 99 CYS A C 1
ATOM 750 O O . CYS A 1 99 ? -18.562 11.133 18.156 1 97.88 99 CYS A O 1
ATOM 752 N N . ASN A 1 100 ? -16.578 10.383 17.453 1 97.31 100 ASN A N 1
ATOM 753 C CA . ASN A 1 100 ? -16.219 9.531 18.578 1 97.31 100 ASN A CA 1
ATOM 754 C C . ASN A 1 100 ? -17.172 8.352 18.719 1 97.31 100 ASN A C 1
ATOM 756 O O . ASN A 1 100 ? -17.109 7.617 19.719 1 97.31 100 ASN A O 1
ATOM 760 N N . THR A 1 101 ? -18.094 8.141 17.766 1 97.06 101 THR A N 1
ATOM 761 C CA . THR A 1 101 ? -19.094 7.082 17.906 1 97.06 101 THR A CA 1
ATOM 762 C C . THR A 1 101 ? -19.016 6.105 16.734 1 97.06 101 THR A C 1
ATOM 764 O O . THR A 1 101 ? -19.453 4.957 16.844 1 97.06 101 THR A O 1
ATOM 767 N N . CYS A 1 102 ? -18.516 6.5 15.641 1 96.94 102 CYS A N 1
ATOM 768 C CA . CYS A 1 102 ? -18.484 5.613 14.484 1 96.94 102 CYS A CA 1
ATOM 769 C C . CYS A 1 102 ? -17.391 4.555 14.633 1 96.94 102 CYS A C 1
ATOM 771 O O . CYS A 1 102 ? -16.578 4.629 15.547 1 96.94 102 CYS A O 1
ATOM 773 N N . PHE A 1 103 ? -17.375 3.506 13.781 1 96.56 103 PHE A N 1
ATOM 774 C CA . PHE A 1 103 ? -16.453 2.383 13.906 1 96.56 103 PHE A CA 1
ATOM 775 C C . PHE A 1 103 ? -15.008 2.842 13.734 1 96.56 103 PHE A C 1
ATOM 777 O O . PHE A 1 103 ? -14.109 2.326 14.391 1 96.56 103 PHE A O 1
ATOM 784 N N . LEU A 1 104 ? -14.75 3.832 12.859 1 97.88 104 LEU A N 1
ATOM 785 C CA . LEU A 1 104 ? -13.406 4.363 12.641 1 97.88 104 LEU A CA 1
ATOM 786 C C . LEU A 1 104 ? -12.867 5.008 13.914 1 97.88 104 LEU A C 1
ATOM 788 O O . LEU A 1 104 ? -11.711 4.785 14.281 1 97.88 104 LEU A O 1
ATOM 792 N N . CYS A 1 105 ? -13.688 5.84 14.539 1 97.94 105 CYS A N 1
ATOM 793 C CA . CYS A 1 105 ? -13.289 6.457 15.797 1 97.94 105 CYS A CA 1
ATOM 794 C C . CYS A 1 105 ? -13 5.395 16.859 1 97.94 105 CYS A C 1
ATOM 796 O O . CYS A 1 105 ? -12 5.48 17.562 1 97.94 105 CYS A O 1
ATOM 798 N N . ARG A 1 106 ? -13.812 4.41 16.922 1 96.88 106 ARG A N 1
ATOM 799 C CA . ARG A 1 106 ? -13.711 3.398 17.969 1 96.88 106 ARG A CA 1
ATOM 800 C C . ARG A 1 106 ? -12.492 2.506 17.75 1 96.88 106 ARG A C 1
ATOM 802 O O . ARG A 1 106 ? -11.938 1.958 18.703 1 96.88 106 ARG A O 1
ATOM 809 N N . GLN A 1 107 ? -12.086 2.379 16.516 1 96.19 107 GLN A N 1
ATOM 810 C CA . GLN A 1 107 ? -10.93 1.52 16.281 1 96.19 107 GLN A CA 1
ATOM 811 C C . GLN A 1 107 ? -9.633 2.33 16.25 1 96.19 107 GLN A C 1
ATOM 813 O O . GLN A 1 107 ? -8.578 1.805 15.914 1 96.19 107 GLN A O 1
ATOM 818 N N . GLY A 1 108 ? -9.719 3.594 16.578 1 96.75 108 GLY A N 1
ATOM 819 C CA . GLY A 1 108 ? -8.531 4.414 16.719 1 96.75 108 GLY A CA 1
ATOM 820 C C . GLY A 1 108 ? -8.195 5.215 15.477 1 96.75 108 GLY A C 1
ATOM 821 O O . GLY A 1 108 ? -7.242 5.996 15.469 1 96.75 108 GLY A O 1
ATOM 822 N N . ASP A 1 109 ? -8.953 5.008 14.391 1 9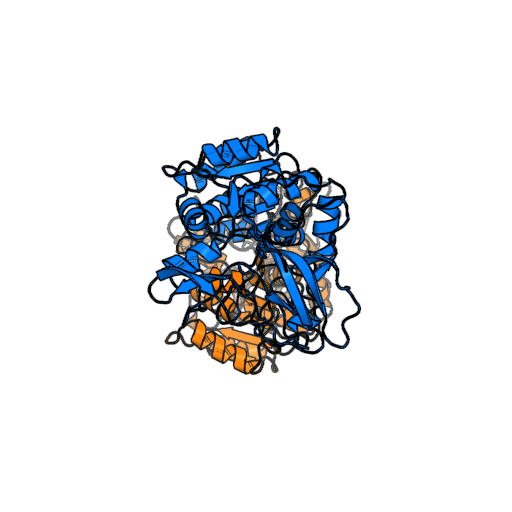7.81 109 ASP A N 1
ATOM 823 C CA . ASP A 1 109 ? -8.742 5.75 13.156 1 97.81 109 ASP A CA 1
ATOM 824 C C . ASP A 1 109 ? -9.672 6.953 13.062 1 97.81 109 ASP A C 1
ATOM 826 O O . ASP A 1 109 ? -10.367 7.137 12.062 1 97.81 109 ASP A O 1
ATOM 830 N N . TYR A 1 110 ? -9.672 7.781 14.141 1 98.06 110 TYR A N 1
ATOM 831 C CA . TYR A 1 110 ? -10.633 8.883 14.18 1 98.06 110 TYR A CA 1
ATOM 832 C C . TYR A 1 110 ? -10.242 9.984 13.195 1 98.06 110 TYR A C 1
ATOM 834 O O . TYR A 1 110 ? -11.055 10.852 12.875 1 98.06 110 TYR A O 1
ATOM 842 N N . ASN A 1 111 ? -8.984 9.969 12.695 1 97.62 111 ASN A N 1
ATOM 843 C CA . ASN A 1 111 ? -8.586 10.867 11.617 1 97.62 111 ASN A CA 1
ATOM 844 C C . ASN A 1 111 ? -9.391 10.617 10.344 1 97.62 111 ASN A C 1
ATOM 846 O O . ASN A 1 111 ? -9.484 11.484 9.477 1 97.62 111 ASN A O 1
ATOM 850 N N . LEU A 1 112 ? -9.984 9.422 10.242 1 97.94 112 LEU A N 1
ATOM 851 C CA . LEU A 1 112 ? -10.703 9.031 9.039 1 97.94 112 LEU A CA 1
ATOM 852 C C . LEU A 1 112 ? -12.211 9.148 9.234 1 97.94 112 LEU A C 1
ATOM 854 O O . LEU A 1 112 ? -12.984 8.742 8.375 1 97.94 112 LEU A O 1
ATOM 858 N N . CYS A 1 113 ? -12.656 9.727 10.383 1 97.75 113 CYS A N 1
ATOM 859 C CA . CYS A 1 113 ? -14.07 9.922 10.664 1 97.75 113 CYS A CA 1
ATOM 860 C C . CYS A 1 113 ? -14.734 10.773 9.586 1 97.75 113 CYS A C 1
ATOM 862 O O . CYS A 1 113 ? -14.258 11.867 9.273 1 97.75 113 CYS A O 1
ATOM 864 N N . GLN A 1 114 ? -15.836 10.266 9.023 1 94.75 114 GLN A N 1
ATOM 865 C CA . GLN A 1 114 ? -16.516 10.969 7.949 1 94.75 114 GLN A CA 1
ATOM 866 C C . GLN A 1 114 ? -17.297 12.164 8.484 1 94.75 114 GLN A C 1
ATOM 868 O O . GLN A 1 114 ? -17.719 13.039 7.715 1 94.75 114 GLN A O 1
ATOM 873 N N . ASP A 1 115 ? -17.438 12.273 9.789 1 96.25 115 ASP A N 1
ATOM 874 C CA . ASP A 1 115 ? -18.188 13.359 10.414 1 96.25 115 ASP A CA 1
ATOM 875 C C . ASP A 1 115 ? -17.266 14.281 11.195 1 96.25 115 ASP A C 1
ATOM 877 O O . ASP A 1 115 ? -17.703 15.016 12.078 1 96.25 115 ASP A O 1
ATOM 881 N N . VAL A 1 116 ? -16.031 14.195 10.891 1 96.69 116 VAL A N 1
ATOM 882 C CA . VAL A 1 116 ? -15.055 14.992 11.609 1 96.69 116 VAL A CA 1
ATOM 883 C C . VAL A 1 116 ? -15.305 16.484 11.352 1 96.69 116 VAL A C 1
ATOM 885 O O . VAL A 1 116 ? -15.625 16.875 10.227 1 96.69 116 VAL A O 1
ATOM 888 N N . LYS A 1 117 ? -15.305 17.281 12.375 1 96.94 117 LYS A N 1
ATOM 889 C CA . LYS A 1 117 ? -15.258 18.734 12.281 1 96.94 117 LYS A CA 1
ATOM 890 C C . LYS A 1 117 ? -13.812 19.25 12.344 1 96.94 117 LYS A C 1
ATOM 892 O O . LYS A 1 117 ? -13.086 18.938 13.289 1 96.94 117 LYS A O 1
ATOM 897 N N . PHE A 1 118 ? -13.414 19.969 11.367 1 97.06 118 PHE A N 1
ATOM 898 C CA . PHE A 1 118 ? -12.031 20.422 11.273 1 97.06 118 PHE A CA 1
ATOM 899 C C . PHE A 1 118 ? -11.961 21.953 11.211 1 97.06 118 PHE A C 1
ATOM 901 O O . PHE A 1 118 ? -12.422 22.547 10.242 1 97.06 118 PHE A O 1
ATOM 908 N N . ILE A 1 119 ? -11.398 22.531 12.227 1 97.75 119 ILE A N 1
ATOM 909 C CA . ILE A 1 119 ? -11.367 23.984 12.242 1 97.75 119 ILE A CA 1
ATOM 910 C C . ILE A 1 119 ? -10.547 24.484 11.062 1 97.75 119 ILE A C 1
ATOM 912 O O . ILE A 1 119 ? -9.539 23.875 10.68 1 97.75 119 ILE A O 1
ATOM 916 N N . GLY A 1 120 ? -10.938 25.641 10.547 1 96.62 120 GLY A N 1
ATOM 917 C CA . GLY A 1 120 ? -10.273 26.188 9.383 1 96.62 120 GLY A CA 1
ATOM 918 C C . GLY A 1 120 ? -10.758 25.609 8.07 1 96.62 120 GLY A C 1
ATOM 919 O O . GLY A 1 120 ? -10.344 26.047 7 1 96.62 120 GLY A O 1
ATOM 920 N N . MET A 1 121 ? -11.57 24.594 8.195 1 94.75 121 MET A N 1
ATOM 921 C CA . MET A 1 121 ? -12.289 24.062 7.039 1 94.75 121 MET A CA 1
ATOM 922 C C . MET A 1 121 ? -13.773 24.406 7.121 1 94.75 121 MET A C 1
ATOM 924 O O . MET A 1 121 ? -14.375 24.312 8.195 1 94.75 121 MET A O 1
ATOM 928 N N . TYR A 1 122 ? -14.414 24.844 5.965 1 93.25 122 TYR A N 1
ATOM 929 C CA . TYR A 1 122 ? -15.812 25.25 5.969 1 93.25 122 TYR A CA 1
ATOM 930 C C . TYR A 1 122 ? -16.719 24.125 6.461 1 93.25 122 TYR A C 1
ATOM 932 O O . TYR A 1 122 ? -16.594 22.984 6.012 1 93.25 122 TYR A O 1
ATOM 940 N N . PRO A 1 123 ? -17.578 24.359 7.324 1 94 123 PRO A N 1
ATOM 941 C CA . PRO A 1 123 ? -18.016 25.656 7.84 1 94 123 PRO A CA 1
ATOM 942 C C . PRO A 1 123 ? -17.391 26 9.195 1 94 123 PRO A C 1
ATOM 944 O O . PRO A 1 123 ? -17.875 26.891 9.891 1 94 123 PRO A O 1
ATOM 947 N N . TYR A 1 124 ? -16.453 25.344 9.586 1 96 124 TYR A N 1
ATOM 948 C CA . TYR A 1 124 ? -15.906 25.484 10.93 1 96 124 TYR A CA 1
ATOM 949 C C . TYR A 1 124 ? -14.82 26.547 10.969 1 96 124 TYR A C 1
ATOM 951 O O . TYR A 1 124 ? -13.789 26.406 10.305 1 96 124 TYR A O 1
ATOM 959 N N . PRO A 1 125 ? -15.008 27.578 11.789 1 97.12 125 PRO A N 1
ATOM 960 C CA . PRO A 1 125 ? -14.016 28.656 11.82 1 97.12 125 PRO A CA 1
ATOM 961 C C . PRO A 1 125 ? -12.656 28.203 12.344 1 97.12 125 PRO A C 1
ATOM 963 O O . PRO A 1 125 ? -12.594 27.406 13.281 1 97.12 125 PRO A O 1
ATOM 966 N N . GLY A 1 126 ? -11.586 28.812 11.75 1 98.12 126 GLY A N 1
ATOM 967 C CA . GLY A 1 126 ? -10.227 28.406 12.062 1 98.12 126 GLY A CA 1
ATOM 968 C C . GLY A 1 126 ? -9.617 29.172 13.219 1 98.12 126 GLY A C 1
ATOM 969 O O . GLY A 1 126 ? -10.32 29.891 13.938 1 98.12 126 GLY A O 1
ATOM 970 N N . SER A 1 127 ? -8.352 28.984 13.383 1 98.44 127 SER A N 1
ATOM 971 C CA . SER A 1 127 ? -7.645 29.469 14.562 1 98.44 127 SER A CA 1
ATOM 972 C C . SER A 1 127 ? -7.035 30.844 14.312 1 98.44 127 SER A C 1
ATOM 974 O O . SER A 1 127 ? -6.527 31.484 15.234 1 98.44 127 SER A O 1
ATOM 976 N N . MET A 1 128 ? -7.086 31.359 13.117 1 97.81 128 MET A N 1
ATOM 977 C CA . MET A 1 128 ? -6.578 32.719 12.867 1 97.81 128 MET A CA 1
ATOM 978 C C . MET A 1 128 ? -7.609 33.75 13.273 1 97.81 128 MET A C 1
ATOM 980 O O . MET A 1 128 ? -8.078 34.531 12.43 1 97.81 128 MET A O 1
ATOM 984 N N . GLN A 1 129 ? -7.871 33.812 14.445 1 97.12 129 GLN A N 1
ATOM 985 C CA . GLN A 1 129 ? -8.758 34.75 15.117 1 97.12 129 GLN A CA 1
ATOM 986 C C . GLN A 1 129 ? -8.398 34.906 16.594 1 97.12 129 GLN A C 1
ATOM 988 O O . GLN A 1 129 ? -7.688 34.062 17.141 1 97.12 129 GLN A O 1
ATOM 993 N N . ARG A 1 130 ? -8.859 35.844 17.234 1 96.5 130 ARG A N 1
ATOM 994 C CA . ARG A 1 130 ? -8.438 36.156 18.594 1 96.5 130 ARG A CA 1
ATOM 995 C C . ARG A 1 130 ? -9.094 35.219 19.594 1 96.5 130 ARG A C 1
ATOM 997 O O . ARG A 1 130 ? -8.477 34.812 20.594 1 96.5 130 ARG A O 1
ATOM 1004 N N . TYR A 1 131 ? -10.391 34.812 19.312 1 96.06 131 TYR A N 1
ATOM 1005 C CA . TYR A 1 131 ? -11.125 33.906 20.203 1 96.06 131 TYR A CA 1
ATOM 1006 C C . TYR A 1 131 ? -11.656 32.688 19.438 1 96.06 131 TYR A C 1
ATOM 1008 O O . TYR A 1 131 ? -12.391 32.844 18.453 1 96.06 131 TYR A O 1
ATOM 1016 N N . LEU A 1 132 ? -11.312 31.516 19.891 1 97.69 132 LEU A N 1
ATOM 1017 C CA . LEU A 1 132 ? -11.695 30.266 19.266 1 97.69 132 LEU A CA 1
ATOM 1018 C C . LEU A 1 132 ? -12.352 29.328 20.266 1 97.69 132 LEU A C 1
ATOM 1020 O O . LEU A 1 132 ? -11.797 29.062 21.344 1 97.69 132 LEU A O 1
ATOM 1024 N N . VAL A 1 133 ? -13.531 28.906 19.984 1 98.12 133 VAL A N 1
ATOM 1025 C CA . VAL A 1 133 ? -14.156 27.859 20.781 1 98.12 133 VAL A CA 1
ATOM 1026 C C . VAL A 1 133 ? -13.812 26.484 20.188 1 98.12 133 VAL A C 1
ATOM 1028 O O . VAL A 1 133 ? -13.859 26.297 18.969 1 98.12 133 VAL A O 1
ATOM 1031 N N . HIS A 1 134 ? -13.414 25.562 21 1 98.56 134 HIS A N 1
ATOM 1032 C CA . HIS A 1 134 ? -13.008 24.234 20.562 1 98.56 134 HIS A CA 1
ATOM 1033 C C . HIS A 1 134 ? -13.352 23.172 21.594 1 98.56 134 HIS A C 1
ATOM 1035 O O . HIS A 1 134 ? -13.688 23.5 22.734 1 98.56 134 HIS A O 1
ATOM 1041 N N . ASP A 1 135 ? -13.414 21.922 21.188 1 98.44 135 ASP A N 1
ATOM 1042 C CA . ASP A 1 135 ? -13.656 20.797 22.078 1 98.44 135 ASP A CA 1
ATOM 1043 C C . ASP A 1 135 ? -12.477 20.594 23.031 1 98.44 135 ASP A C 1
ATOM 1045 O O . ASP A 1 135 ? -11.328 20.469 22.578 1 98.44 135 ASP A O 1
ATOM 1049 N N . ALA A 1 136 ? -12.742 20.516 24.344 1 98.62 136 ALA A N 1
ATOM 1050 C CA . ALA A 1 136 ? -11.695 20.406 25.359 1 98.62 136 ALA A CA 1
ATOM 1051 C C . ALA A 1 136 ? -10.891 19.125 25.188 1 98.62 136 ALA A C 1
ATOM 1053 O O . ALA A 1 136 ? -9.719 19.062 25.578 1 98.62 136 ALA A O 1
ATOM 1054 N N . GLN A 1 137 ? -11.477 18.109 24.594 1 97.88 137 GLN A N 1
ATOM 1055 C CA . GLN A 1 137 ? -10.82 16.812 24.422 1 97.88 137 GLN A CA 1
ATOM 1056 C C . GLN A 1 137 ? -9.641 16.922 23.469 1 97.88 137 GLN A C 1
ATOM 1058 O O . GLN A 1 137 ? -8.758 16.062 23.469 1 97.88 137 GLN A O 1
ATOM 1063 N N . TYR A 1 138 ? -9.586 17.984 22.688 1 98.5 138 TYR A N 1
ATOM 1064 C CA . TYR A 1 138 ? -8.586 18.047 21.625 1 98.5 138 TYR A CA 1
ATOM 1065 C C . TYR A 1 138 ? -7.672 19.25 21.812 1 98.5 138 TYR A C 1
ATOM 1067 O O . TYR A 1 138 ? -7.238 19.875 20.828 1 98.5 138 TYR A O 1
ATOM 1075 N N . VAL A 1 139 ? -7.492 19.656 23.016 1 98.69 139 VAL A N 1
ATOM 1076 C CA . VAL A 1 139 ? -6.465 20.625 23.391 1 98.69 139 VAL A CA 1
ATOM 1077 C C . VAL A 1 139 ? -5.496 19.984 24.391 1 98.69 139 VAL A C 1
ATOM 1079 O O . VAL A 1 139 ? -5.906 19.203 25.25 1 98.69 139 VAL A O 1
ATOM 1082 N N . TYR A 1 140 ? -4.211 20.312 24.25 1 98.81 140 TYR A N 1
ATOM 1083 C CA . TYR A 1 140 ? -3.172 19.672 25.047 1 98.81 140 TYR A CA 1
ATOM 1084 C C . TYR A 1 140 ? -2.26 20.688 25.703 1 98.81 140 TYR A C 1
ATOM 1086 O O . TYR A 1 140 ? -1.732 21.578 25.031 1 98.81 140 TYR A O 1
ATOM 1094 N N . LYS A 1 141 ? -2.061 20.5 26.922 1 98.75 141 LYS A N 1
ATOM 1095 C CA . LYS A 1 141 ? -1.236 21.453 27.688 1 98.75 141 LYS A CA 1
ATOM 1096 C C . LYS A 1 141 ? 0.198 21.469 27.156 1 98.75 141 LYS A C 1
ATOM 1098 O O . LYS A 1 141 ? 0.765 20.406 26.859 1 98.75 141 LYS A O 1
ATOM 1103 N N . LEU A 1 142 ? 0.718 22.641 27.016 1 98.69 142 LEU A N 1
ATOM 1104 C CA . LEU A 1 142 ? 2.127 22.812 26.672 1 98.69 142 LEU A CA 1
ATOM 1105 C C . LEU A 1 142 ? 2.996 22.781 27.938 1 98.69 142 LEU A C 1
ATOM 1107 O O . LEU A 1 142 ? 2.678 23.453 28.922 1 98.69 142 LEU A O 1
ATOM 1111 N N . PRO A 1 143 ? 4.047 22.016 27.891 1 98.44 143 PRO A N 1
ATOM 1112 C CA . PRO A 1 143 ? 5.027 22.156 28.953 1 98.44 143 PRO A CA 1
ATOM 1113 C C . PRO A 1 143 ? 5.582 23.578 29.062 1 98.44 143 PRO A C 1
ATOM 1115 O O . PRO A 1 143 ? 5.586 24.312 28.078 1 98.44 143 PRO A O 1
ATOM 1118 N N . ASP A 1 144 ? 6.121 23.891 30.203 1 97.94 144 ASP A N 1
ATOM 1119 C CA . ASP A 1 144 ? 6.609 25.234 30.484 1 97.94 144 ASP A CA 1
ATOM 1120 C C . ASP A 1 144 ? 7.77 25.609 29.562 1 97.94 144 ASP A C 1
ATOM 1122 O O . ASP A 1 144 ? 7.961 26.781 29.234 1 97.94 144 ASP A O 1
ATOM 1126 N N . ASN A 1 145 ? 8.453 24.625 29.156 1 98.38 145 ASN A N 1
ATOM 1127 C CA . ASN A 1 145 ? 9.656 24.906 28.375 1 98.38 145 ASN A CA 1
ATOM 1128 C C . ASN A 1 145 ? 9.352 25.016 26.891 1 98.38 145 ASN A C 1
ATOM 1130 O O . ASN A 1 145 ? 10.258 25.109 26.062 1 98.38 145 ASN A O 1
ATOM 1134 N N . MET A 1 146 ? 8.094 24.984 26.484 1 98.56 146 MET A N 1
ATOM 1135 C CA . MET A 1 146 ? 7.723 25.109 25.078 1 98.56 146 MET A CA 1
ATOM 1136 C C . MET A 1 146 ? 7.082 26.469 24.797 1 98.56 146 MET A C 1
ATOM 1138 O O . MET A 1 146 ? 6.285 26.953 25.594 1 98.56 146 MET A O 1
ATOM 1142 N N . SER A 1 147 ? 7.484 27.078 23.703 1 98.44 147 SER A N 1
ATOM 1143 C CA . SER A 1 147 ? 6.891 28.344 23.25 1 98.44 147 SER A CA 1
ATOM 1144 C C . SER A 1 147 ? 5.57 28.094 22.531 1 98.44 147 SER A C 1
ATOM 1146 O O . SER A 1 147 ? 5.242 26.969 22.188 1 98.44 147 SER A O 1
ATOM 1148 N N . TYR A 1 148 ? 4.793 29.156 22.375 1 98.25 148 TYR A N 1
ATOM 1149 C CA . TYR A 1 148 ? 3.584 29.078 21.562 1 98.25 148 TYR A CA 1
ATOM 1150 C C . TYR A 1 148 ? 3.91 28.688 20.125 1 98.25 148 TYR A C 1
ATOM 1152 O O . TYR A 1 148 ? 3.158 27.938 19.5 1 98.25 148 TYR A O 1
ATOM 1160 N N . ALA A 1 149 ? 5.051 29.219 19.609 1 98.44 149 ALA A N 1
ATOM 1161 C CA . ALA A 1 149 ? 5.48 28.875 18.266 1 98.44 149 ALA A CA 1
ATOM 1162 C C . ALA A 1 149 ? 5.684 27.359 18.125 1 98.44 149 ALA A C 1
ATOM 1164 O O . ALA A 1 149 ? 5.195 26.75 17.172 1 98.44 149 ALA A O 1
ATOM 1165 N N . GLN A 1 150 ? 6.391 26.797 19.094 1 98.75 150 GLN A N 1
ATOM 1166 C CA . GLN A 1 150 ? 6.586 25.359 19.094 1 98.75 150 GLN A CA 1
ATOM 1167 C C . GLN A 1 150 ? 5.25 24.625 19.188 1 98.75 150 GLN A C 1
ATOM 1169 O O . GLN A 1 150 ? 5.059 23.594 18.547 1 98.75 150 GLN A O 1
ATOM 1174 N N . GLY A 1 151 ? 4.336 25.156 20.016 1 98.75 151 GLY A N 1
ATOM 1175 C CA . GLY A 1 151 ? 3.008 24.578 20.125 1 98.75 151 GLY A CA 1
ATOM 1176 C C . GLY A 1 151 ? 2.254 24.562 18.812 1 98.75 151 GLY A C 1
ATOM 1177 O O . GLY A 1 151 ? 1.571 23.578 18.5 1 98.75 151 GLY A O 1
ATOM 1178 N N . ALA A 1 152 ? 2.35 25.641 18.031 1 98.69 152 ALA A N 1
ATOM 1179 C CA . ALA A 1 152 ? 1.684 25.734 16.734 1 98.69 152 ALA A CA 1
ATOM 1180 C C . ALA A 1 152 ? 2.258 24.719 15.75 1 98.69 152 ALA A C 1
ATOM 1182 O O . ALA A 1 152 ? 1.555 24.25 14.852 1 98.69 152 ALA A O 1
ATOM 1183 N N . LEU A 1 153 ? 3.521 24.359 15.93 1 98.75 153 LEU A N 1
ATOM 1184 C CA . LEU A 1 153 ? 4.195 23.453 15.008 1 98.75 153 LEU A CA 1
ATOM 1185 C C . LEU A 1 153 ? 3.869 22 15.328 1 98.75 153 LEU A C 1
ATOM 1187 O O . LEU A 1 153 ? 4.215 21.094 14.562 1 98.75 153 LEU A O 1
ATOM 1191 N N . VAL A 1 154 ? 3.135 21.766 16.438 1 98.88 154 VAL A N 1
ATOM 1192 C CA . VAL A 1 154 ? 2.758 20.391 16.781 1 98.88 154 VAL A CA 1
ATOM 1193 C C . VAL A 1 154 ? 1.907 19.797 15.672 1 98.88 154 VAL A C 1
ATOM 1195 O O . VAL A 1 154 ? 2.035 18.609 15.367 1 98.88 154 VAL A O 1
ATOM 1198 N N . GLU A 1 155 ? 1.098 20.578 15.062 1 98.75 155 GLU A N 1
ATOM 1199 C CA . GLU A 1 155 ? 0.201 20.062 14.031 1 98.75 155 GLU A CA 1
ATOM 1200 C C . GLU A 1 155 ? 0.982 19.578 12.812 1 98.75 155 GLU A C 1
ATOM 1202 O O . GLU A 1 155 ? 0.859 18.406 12.422 1 98.75 155 GLU A O 1
ATOM 1207 N N . PRO A 1 156 ? 1.834 20.406 12.164 1 98.56 156 PRO A N 1
ATOM 1208 C CA . PRO A 1 156 ? 2.564 19.891 11.008 1 98.56 156 PRO A CA 1
ATOM 1209 C C . PRO A 1 156 ? 3.508 18.734 11.375 1 98.56 156 PRO A C 1
ATOM 1211 O O . PRO A 1 156 ? 3.727 17.828 10.57 1 98.56 156 PRO A O 1
ATOM 1214 N N . VAL A 1 157 ? 4.113 18.781 12.586 1 98.81 157 VAL A N 1
ATOM 1215 C CA . VAL A 1 157 ? 4.949 17.672 13.016 1 98.81 157 VAL A CA 1
ATOM 1216 C C . VAL A 1 157 ? 4.098 16.406 13.156 1 98.81 157 VAL A C 1
ATOM 1218 O O . VAL A 1 157 ? 4.555 15.305 12.859 1 98.81 157 VAL A O 1
ATOM 1221 N N . SER A 1 158 ? 2.846 16.578 13.602 1 98.88 158 SER A N 1
ATOM 1222 C CA . SER A 1 158 ? 1.938 15.453 13.734 1 98.88 158 SER A CA 1
ATOM 1223 C C . SER A 1 158 ? 1.628 14.828 12.383 1 98.88 158 SER A C 1
ATOM 1225 O O . SER A 1 158 ? 1.444 13.609 12.281 1 98.88 158 SER A O 1
ATOM 1227 N N . VAL A 1 159 ? 1.541 15.648 11.336 1 98.56 159 VAL A N 1
ATOM 1228 C CA . VAL A 1 159 ? 1.364 15.133 9.984 1 98.56 159 VAL A CA 1
ATOM 1229 C C . VAL A 1 159 ? 2.523 14.203 9.633 1 98.56 159 VAL A C 1
ATOM 1231 O O . VAL A 1 159 ? 2.309 13.062 9.227 1 98.56 159 VAL A O 1
ATOM 1234 N N . GLY A 1 160 ? 3.771 14.734 9.82 1 98.69 160 GLY A N 1
ATOM 1235 C CA . GLY A 1 160 ? 4.941 13.914 9.547 1 98.69 160 GLY A CA 1
ATOM 1236 C C . GLY A 1 160 ? 5.02 12.672 10.414 1 98.69 160 GLY A C 1
ATOM 1237 O O . GLY A 1 160 ? 5.391 11.602 9.938 1 98.69 160 GLY A O 1
ATOM 1238 N N . TYR A 1 161 ? 4.656 12.844 11.688 1 98.81 161 TYR A N 1
ATOM 1239 C CA . TYR A 1 161 ? 4.762 11.766 12.656 1 98.81 161 TYR A CA 1
ATOM 1240 C C . TYR A 1 161 ? 3.844 10.609 12.281 1 98.81 161 TYR A C 1
ATOM 1242 O O . TYR A 1 161 ? 4.234 9.438 12.375 1 98.81 161 TYR A O 1
ATOM 1250 N N . HIS A 1 162 ? 2.627 10.93 11.93 1 98.69 162 HIS A N 1
ATOM 1251 C CA . HIS A 1 162 ? 1.708 9.875 11.523 1 98.69 162 HIS A CA 1
ATOM 1252 C C . HIS A 1 162 ? 2.258 9.094 10.336 1 98.69 162 HIS A C 1
ATOM 1254 O O . HIS A 1 162 ? 2.158 7.867 10.289 1 98.69 162 HIS A O 1
ATOM 1260 N N . GLY A 1 163 ? 2.828 9.766 9.328 1 98.5 163 GLY A N 1
ATOM 1261 C CA . GLY A 1 163 ? 3.488 9.109 8.211 1 98.5 163 GLY A CA 1
ATOM 1262 C C . GLY A 1 163 ? 4.625 8.203 8.641 1 98.5 163 GLY A C 1
ATOM 1263 O O . GLY A 1 163 ? 4.738 7.066 8.164 1 98.5 163 GLY A O 1
ATOM 1264 N N . VAL A 1 164 ? 5.461 8.688 9.57 1 98.44 164 VAL A N 1
ATOM 1265 C CA . VAL A 1 164 ? 6.605 7.934 10.062 1 98.44 164 VAL A CA 1
ATOM 1266 C C . VAL A 1 164 ? 6.125 6.691 10.812 1 98.44 164 VAL A C 1
ATOM 1268 O O . VAL A 1 164 ? 6.688 5.605 10.648 1 98.44 164 VAL A O 1
ATOM 1271 N N . GLU A 1 165 ? 5.133 6.902 11.641 1 97.94 165 GLU A N 1
ATOM 1272 C CA . GLU A 1 165 ? 4.562 5.77 12.359 1 97.94 165 GLU A CA 1
ATOM 1273 C C . GLU A 1 165 ? 4.109 4.672 11.398 1 97.94 165 GLU A C 1
ATOM 1275 O O . GLU A 1 165 ? 4.402 3.492 11.617 1 97.94 165 GLU A O 1
ATOM 1280 N N . ARG A 1 166 ? 3.434 5.031 10.352 1 98.06 166 ARG A N 1
ATOM 1281 C CA . ARG A 1 166 ? 2.889 4.07 9.398 1 98.06 166 ARG A CA 1
ATOM 1282 C C . ARG A 1 166 ? 3.986 3.502 8.5 1 98.06 166 ARG A C 1
ATOM 1284 O O . ARG A 1 166 ? 3.84 2.412 7.945 1 98.06 166 ARG A O 1
ATOM 1291 N N . ALA A 1 167 ? 5.059 4.246 8.336 1 98.31 167 ALA A N 1
ATOM 1292 C CA . ALA A 1 167 ? 6.148 3.812 7.469 1 98.31 167 ALA A CA 1
ATOM 1293 C C . ALA A 1 167 ? 6.973 2.711 8.133 1 98.31 167 ALA A C 1
ATOM 1295 O O . ALA A 1 167 ? 7.754 2.025 7.461 1 98.31 167 ALA A O 1
ATOM 1296 N N . ASP A 1 168 ? 6.824 2.537 9.445 1 96.38 168 ASP A N 1
ATOM 1297 C CA . ASP A 1 168 ? 7.551 1.489 10.148 1 96.38 168 ASP A CA 1
ATOM 1298 C C . ASP A 1 168 ? 9.039 1.537 9.82 1 96.38 168 ASP A C 1
ATOM 1300 O O . ASP A 1 168 ? 9.609 0.548 9.359 1 96.38 168 ASP A O 1
ATOM 1304 N N . LEU A 1 169 ? 9.664 2.656 10.125 1 98.19 169 LEU A N 1
ATOM 1305 C CA . LEU A 1 169 ? 11.078 2.861 9.828 1 98.19 169 LEU A CA 1
ATOM 1306 C C . LEU A 1 169 ? 11.938 1.822 10.539 1 98.19 169 LEU A C 1
ATOM 1308 O O . LEU A 1 169 ? 11.516 1.25 11.547 1 98.19 169 LEU A O 1
ATOM 1312 N N . ILE A 1 170 ? 13.133 1.544 9.977 1 96.25 170 ILE A N 1
ATOM 1313 C CA . ILE A 1 170 ? 14.07 0.572 10.539 1 96.25 170 ILE A CA 1
ATOM 1314 C C . ILE A 1 170 ? 15.367 1.271 10.938 1 96.25 170 ILE A C 1
ATOM 1316 O O . ILE A 1 170 ? 16.016 1.909 10.109 1 96.25 170 ILE A O 1
ATOM 1320 N N . LEU A 1 171 ? 15.664 1.169 12.227 1 96.25 171 LEU A N 1
ATOM 1321 C CA . LEU A 1 171 ? 16.875 1.773 12.766 1 96.25 171 LEU A CA 1
ATOM 1322 C C . LEU A 1 171 ? 18.094 1.406 11.922 1 96.25 171 LEU A C 1
ATOM 1324 O O . LEU A 1 171 ? 18.312 0.229 11.633 1 96.25 171 LEU A O 1
ATOM 1328 N N . GLY A 1 172 ? 18.812 2.4 11.5 1 97.06 172 GLY A N 1
ATOM 1329 C CA . GLY A 1 172 ? 20.078 2.18 10.812 1 97.06 172 GLY A CA 1
ATOM 1330 C C . GLY A 1 172 ? 19.906 1.971 9.32 1 97.06 172 GLY A C 1
ATOM 1331 O O . GLY A 1 172 ? 20.891 1.826 8.594 1 97.06 172 GLY A O 1
ATOM 1332 N N . HIS A 1 173 ? 18.672 1.925 8.781 1 96.31 173 HIS A N 1
ATOM 1333 C CA . HIS A 1 173 ? 18.438 1.717 7.359 1 96.31 173 HIS A CA 1
ATOM 1334 C C . HIS A 1 173 ? 18.219 3.043 6.637 1 96.31 173 HIS A C 1
ATOM 1336 O O . HIS A 1 173 ? 17.734 4.008 7.23 1 96.31 173 HIS A O 1
ATOM 1342 N N . GLY A 1 174 ? 18.609 3.074 5.371 1 97.31 174 GLY A N 1
ATOM 1343 C CA . GLY A 1 174 ? 18.469 4.266 4.551 1 97.31 174 GLY A CA 1
ATOM 1344 C C . GLY A 1 174 ? 17.031 4.629 4.258 1 97.31 174 GLY A C 1
ATOM 1345 O O . GLY A 1 174 ? 16.172 3.748 4.164 1 97.31 174 GLY A O 1
ATOM 1346 N N . VAL A 1 175 ? 16.797 5.965 4.102 1 98.81 175 VAL A N 1
ATOM 1347 C CA . VAL A 1 175 ? 15.461 6.488 3.803 1 98.81 175 VAL A CA 1
ATOM 1348 C C . VAL A 1 175 ? 15.57 7.641 2.805 1 98.81 175 VAL A C 1
ATOM 1350 O O . VAL A 1 175 ? 16.5 8.445 2.877 1 98.81 175 VAL A O 1
ATOM 1353 N N . MET A 1 176 ? 14.68 7.621 1.885 1 98.88 176 MET A N 1
ATOM 1354 C CA . MET A 1 176 ? 14.531 8.797 1.025 1 98.88 176 MET A CA 1
ATOM 1355 C C . MET A 1 176 ? 13.281 9.586 1.387 1 98.88 176 MET A C 1
ATOM 1357 O O . MET A 1 176 ? 12.227 9 1.645 1 98.88 176 MET A O 1
ATOM 1361 N N . ILE A 1 177 ? 13.414 1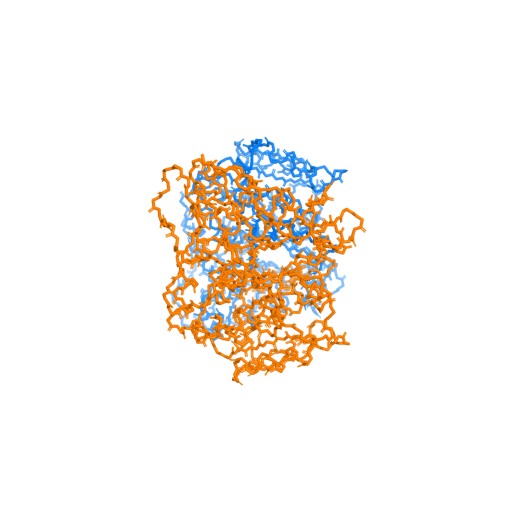0.859 1.456 1 98.94 177 ILE A N 1
ATOM 1362 C CA . ILE A 1 177 ? 12.297 11.789 1.618 1 98.94 177 ILE A CA 1
ATOM 1363 C C . ILE A 1 177 ? 12.125 12.617 0.347 1 98.94 177 ILE A C 1
ATOM 1365 O O . ILE A 1 177 ? 13.086 13.219 -0.144 1 98.94 177 ILE A O 1
ATOM 1369 N N . ALA A 1 178 ? 10.961 12.609 -0.212 1 98.94 178 ALA A N 1
ATOM 1370 C CA . ALA A 1 178 ? 10.695 13.414 -1.406 1 98.94 178 ALA A CA 1
ATOM 1371 C C . ALA A 1 178 ? 9.93 14.68 -1.058 1 98.94 178 ALA A C 1
ATOM 1373 O O . ALA A 1 178 ? 8.805 14.617 -0.56 1 98.94 178 ALA A O 1
ATOM 1374 N N . GLY A 1 179 ? 10.5 15.812 -1.361 1 98.5 179 GLY A N 1
ATOM 1375 C CA . GLY A 1 179 ? 9.945 17.109 -0.998 1 98.5 179 GLY A CA 1
ATOM 1376 C C . GLY A 1 179 ? 10.617 17.719 0.22 1 98.5 179 GLY A C 1
ATOM 1377 O O . GLY A 1 179 ? 10.695 17.094 1.274 1 98.5 179 GLY A O 1
ATOM 1378 N N . ALA A 1 180 ? 11.102 18.922 0.004 1 98.19 180 ALA A N 1
ATOM 1379 C CA . ALA A 1 180 ? 11.742 19.625 1.106 1 98.19 180 ALA A CA 1
ATOM 1380 C C . ALA A 1 180 ? 10.93 20.859 1.517 1 98.19 180 ALA A C 1
ATOM 1382 O O . ALA A 1 180 ? 11.5 21.906 1.842 1 98.19 180 ALA A O 1
ATOM 1383 N N . GLY A 1 181 ? 9.633 20.75 1.334 1 96.62 181 GLY A N 1
ATOM 1384 C CA . GLY A 1 181 ? 8.727 21.703 1.951 1 96.62 181 GLY A CA 1
ATOM 1385 C C . GLY A 1 181 ? 8.555 21.484 3.441 1 96.62 181 GLY A C 1
ATOM 1386 O O . GLY A 1 181 ? 9.273 20.688 4.047 1 96.62 181 GLY A O 1
ATOM 1387 N N . PRO A 1 182 ? 7.59 22.188 4.023 1 96.75 182 PRO A N 1
ATOM 1388 C CA . PRO A 1 182 ? 7.406 22.094 5.477 1 96.75 182 PRO A CA 1
ATOM 1389 C C . PRO A 1 182 ? 7.215 20.656 5.961 1 96.75 182 PRO A C 1
ATOM 1391 O O . PRO A 1 182 ? 7.859 20.234 6.922 1 96.75 182 PRO A O 1
ATOM 1394 N N . ILE A 1 183 ? 6.355 19.875 5.316 1 98.06 183 ILE A N 1
ATOM 1395 C CA . ILE A 1 183 ? 6.078 18.5 5.73 1 98.06 183 ILE A CA 1
ATOM 1396 C C . ILE A 1 183 ? 7.316 17.641 5.52 1 98.06 183 ILE A C 1
ATOM 1398 O O . ILE A 1 183 ? 7.648 16.797 6.359 1 98.06 183 ILE A O 1
ATOM 1402 N N . GLY A 1 184 ? 7.957 17.844 4.398 1 98.75 184 GLY A N 1
ATOM 1403 C CA . GLY A 1 184 ? 9.203 17.125 4.168 1 98.75 184 GLY A CA 1
ATOM 1404 C C . GLY A 1 184 ? 10.258 17.406 5.219 1 98.75 184 GLY A C 1
ATOM 1405 O O . GLY A 1 184 ? 10.961 16.5 5.66 1 98.75 184 GLY A O 1
ATOM 1406 N N . LEU A 1 185 ? 10.367 18.625 5.594 1 98.75 185 LEU A N 1
ATOM 1407 C CA . LEU A 1 185 ? 11.391 19.031 6.551 1 98.75 185 LEU A CA 1
ATOM 1408 C C . LEU A 1 185 ? 11.086 18.484 7.938 1 98.75 185 LEU A C 1
ATOM 1410 O O . LEU A 1 185 ? 11.984 18.031 8.648 1 98.75 185 LEU A O 1
ATOM 1414 N N . VAL A 1 186 ? 9.812 18.531 8.375 1 98.75 186 VAL A N 1
ATOM 1415 C CA . VAL A 1 186 ? 9.5 17.938 9.664 1 98.75 186 VAL A CA 1
ATOM 1416 C C . VAL A 1 186 ? 9.719 16.422 9.602 1 98.75 186 VAL A C 1
ATOM 1418 O O . VAL A 1 186 ? 10.156 15.805 10.57 1 98.75 186 VAL A O 1
ATOM 1421 N N . THR A 1 187 ? 9.375 15.773 8.461 1 98.88 187 THR A N 1
ATOM 1422 C CA . THR A 1 187 ? 9.633 14.352 8.258 1 98.88 187 THR A CA 1
ATOM 1423 C C . THR A 1 187 ? 11.125 14.055 8.352 1 98.88 187 THR A C 1
ATOM 1425 O O . THR A 1 187 ? 11.523 13.047 8.945 1 98.88 187 THR A O 1
ATOM 1428 N N . LEU A 1 188 ? 11.945 14.953 7.781 1 98.88 188 LEU A N 1
ATOM 1429 C CA . LEU A 1 188 ? 13.398 14.828 7.859 1 98.88 188 LEU A CA 1
ATOM 1430 C C . LEU A 1 188 ? 13.867 14.789 9.312 1 98.88 188 LEU A C 1
ATOM 1432 O O . LEU A 1 188 ? 14.664 13.93 9.688 1 98.88 188 LEU A O 1
ATOM 1436 N N . LEU A 1 189 ? 13.328 15.688 10.109 1 98.81 189 LEU A N 1
ATOM 1437 C CA . LEU A 1 189 ? 13.688 15.727 11.523 1 98.81 189 LEU A CA 1
ATOM 1438 C C . LEU A 1 189 ? 13.281 14.438 12.227 1 98.81 189 LEU A C 1
ATOM 1440 O O . LEU A 1 189 ? 14.047 13.891 13.031 1 98.81 189 LEU A O 1
ATOM 1444 N N . LEU A 1 190 ? 12.102 13.93 11.938 1 98.88 190 LEU A N 1
ATOM 1445 C CA . LEU A 1 190 ? 11.578 12.727 12.562 1 98.88 190 LEU A CA 1
ATOM 1446 C C . LEU A 1 190 ? 12.375 11.5 12.133 1 98.88 190 LEU A C 1
ATOM 1448 O O . LEU A 1 190 ? 12.695 10.641 12.961 1 98.88 190 LEU A O 1
ATOM 1452 N N . VAL A 1 191 ? 12.68 11.391 10.836 1 98.81 191 VAL A N 1
ATOM 1453 C CA . VAL A 1 191 ? 13.445 10.281 10.289 1 98.81 191 VAL A CA 1
ATOM 1454 C C . VAL A 1 191 ? 14.844 10.266 10.914 1 98.81 191 VAL A C 1
ATOM 1456 O O . VAL A 1 191 ? 15.359 9.195 11.258 1 98.81 191 VAL A O 1
ATOM 1459 N N . LYS A 1 192 ? 15.445 11.445 11.047 1 98.62 192 LYS A N 1
ATOM 1460 C CA . LYS A 1 192 ? 16.734 11.555 11.719 1 98.62 192 LYS A CA 1
ATOM 1461 C C . LYS A 1 192 ? 16.641 11.086 13.172 1 98.62 192 LYS A C 1
ATOM 1463 O O . LYS A 1 192 ? 17.5 10.32 13.633 1 98.62 192 LYS A O 1
ATOM 1468 N N . ALA A 1 193 ? 15.641 11.516 13.844 1 98.38 193 ALA A N 1
ATOM 1469 C CA . ALA A 1 193 ? 15.438 11.141 15.242 1 98.38 193 ALA A CA 1
ATOM 1470 C C . ALA A 1 193 ? 15.242 9.633 15.383 1 98.38 193 ALA A C 1
ATOM 1472 O O . ALA A 1 193 ? 15.617 9.047 16.391 1 98.38 193 ALA A O 1
ATOM 1473 N N . ALA A 1 194 ? 14.695 8.992 14.375 1 98.25 194 ALA A N 1
ATOM 1474 C CA . ALA A 1 194 ? 14.422 7.562 14.383 1 98.25 194 ALA A CA 1
ATOM 1475 C C . ALA A 1 194 ? 15.695 6.758 14.125 1 98.25 194 ALA A C 1
ATOM 1477 O O . ALA A 1 194 ? 15.68 5.523 14.18 1 98.25 194 ALA A O 1
ATOM 1478 N N . GLY A 1 195 ? 16.797 7.383 13.836 1 98.12 195 GLY A N 1
ATOM 1479 C CA . GLY A 1 195 ? 18.078 6.719 13.703 1 98.12 195 GLY A CA 1
ATOM 1480 C C . GLY A 1 195 ? 18.312 6.152 12.312 1 98.12 195 GLY A C 1
ATOM 1481 O O . GLY A 1 195 ? 19.141 5.25 12.141 1 98.12 195 GLY A O 1
ATOM 1482 N N . CYS A 1 196 ? 17.609 6.645 11.297 1 98.06 196 CYS A N 1
ATOM 1483 C CA . CYS A 1 196 ? 17.812 6.188 9.922 1 98.06 196 CYS A CA 1
ATOM 1484 C C . CYS A 1 196 ? 19.062 6.805 9.328 1 98.06 196 CYS A C 1
ATOM 1486 O O . CYS A 1 196 ? 19.391 7.961 9.609 1 98.06 196 CYS A O 1
ATOM 1488 N N . THR A 1 197 ? 19.781 6.074 8.555 1 97.62 197 THR A N 1
ATOM 1489 C CA . THR A 1 197 ? 20.984 6.539 7.855 1 97.62 197 THR A CA 1
ATOM 1490 C C . THR A 1 197 ? 21.375 5.574 6.742 1 97.62 197 THR A C 1
ATOM 1492 O O . THR A 1 197 ? 21.234 4.355 6.895 1 97.62 197 THR A O 1
ATOM 1495 N N . PRO A 1 198 ? 21.812 6.07 5.582 1 98.12 198 PRO A N 1
ATOM 1496 C CA . PRO A 1 198 ? 21.812 7.488 5.219 1 98.12 198 PRO A CA 1
ATOM 1497 C C . PRO A 1 198 ? 20.422 8.023 4.91 1 98.12 198 PRO A C 1
ATOM 1499 O O . PRO A 1 198 ? 19.484 7.242 4.707 1 98.12 198 PRO A O 1
ATOM 1502 N N . ILE A 1 199 ? 20.25 9.297 4.996 1 98.88 199 ILE A N 1
ATOM 1503 C CA . ILE A 1 199 ? 19.016 9.969 4.613 1 98.88 199 ILE A CA 1
ATOM 1504 C C . ILE A 1 199 ? 19.25 10.82 3.367 1 98.88 199 ILE A C 1
ATOM 1506 O O . ILE A 1 199 ? 20.203 11.602 3.314 1 98.88 199 ILE A O 1
ATOM 1510 N N . VAL A 1 200 ? 18.438 10.625 2.346 1 98.94 200 VAL A N 1
ATOM 1511 C CA . VAL A 1 200 ? 18.453 11.445 1.137 1 98.94 200 VAL A CA 1
ATOM 1512 C C . VAL A 1 200 ? 17.156 12.234 1.024 1 98.94 200 VAL A C 1
ATOM 1514 O O . VAL A 1 200 ? 16.062 11.672 1.188 1 98.94 200 VAL A O 1
ATOM 1517 N N . ILE A 1 201 ? 17.25 13.508 0.793 1 98.94 201 ILE A N 1
ATOM 1518 C CA . ILE A 1 201 ? 16.062 14.328 0.573 1 98.94 201 ILE A CA 1
ATOM 1519 C C . ILE A 1 201 ? 16.141 14.984 -0.806 1 98.94 201 ILE A C 1
ATOM 1521 O O . ILE A 1 201 ? 17.203 15.43 -1.235 1 98.94 201 ILE A O 1
ATOM 1525 N N . THR A 1 202 ? 15.008 14.953 -1.523 1 98.94 202 THR A N 1
ATOM 1526 C CA . THR A 1 202 ? 14.977 15.469 -2.889 1 98.94 202 THR A CA 1
ATOM 1527 C C . THR A 1 202 ? 13.984 16.625 -3.008 1 98.94 202 THR A C 1
ATOM 1529 O O . THR A 1 202 ? 13.016 16.703 -2.248 1 98.94 202 THR A O 1
ATOM 1532 N N . ASP A 1 203 ? 14.211 17.516 -3.873 1 98.5 203 ASP A N 1
ATOM 1533 C CA . ASP A 1 203 ? 13.344 18.641 -4.211 1 98.5 203 ASP A CA 1
ATOM 1534 C C . ASP A 1 203 ? 13.75 19.281 -5.535 1 98.5 203 ASP A C 1
ATOM 1536 O O . ASP A 1 203 ? 14.867 19.062 -6.012 1 98.5 203 ASP A O 1
ATOM 1540 N N . LEU A 1 204 ? 12.82 19.969 -6.137 1 97.06 204 LEU A N 1
ATOM 1541 C CA . LEU A 1 204 ? 13.133 20.766 -7.324 1 97.06 204 LEU A CA 1
ATOM 1542 C C . LEU A 1 204 ? 13.945 22 -6.957 1 97.06 204 LEU A C 1
ATOM 1544 O O . LEU A 1 204 ? 14.75 22.484 -7.762 1 97.06 204 LEU A O 1
ATOM 1548 N N . SER A 1 205 ? 13.742 22.562 -5.734 1 96.31 205 SER A N 1
ATOM 1549 C CA . SER A 1 205 ? 14.297 23.844 -5.312 1 96.31 205 SER A CA 1
ATOM 1550 C C . SER A 1 205 ? 15.641 23.656 -4.609 1 96.31 205 SER A C 1
ATOM 1552 O O . SER A 1 205 ? 15.711 23.031 -3.547 1 96.31 205 SER A O 1
ATOM 1554 N N . GLU A 1 206 ? 16.672 24.297 -5.16 1 96.31 206 GLU A N 1
ATOM 1555 C CA . GLU A 1 206 ? 17.984 24.281 -4.504 1 96.31 206 GLU A CA 1
ATOM 1556 C C . GLU A 1 206 ? 17.922 24.969 -3.141 1 96.31 206 GLU A C 1
ATOM 1558 O O . GLU A 1 206 ? 18.594 24.547 -2.199 1 96.31 206 GLU A O 1
ATOM 1563 N N . GLY A 1 207 ? 17.172 26.016 -3.105 1 96.12 207 GLY A N 1
ATOM 1564 C CA . GLY A 1 207 ? 17 26.734 -1.853 1 96.12 207 GLY A CA 1
ATOM 1565 C C . GLY A 1 207 ? 16.438 25.875 -0.741 1 96.12 207 GLY A C 1
ATOM 1566 O O . GLY A 1 207 ? 16.906 25.922 0.396 1 96.12 207 GLY A O 1
ATOM 1567 N N . ARG A 1 208 ? 15.438 25.109 -1.044 1 96.62 208 ARG A N 1
ATOM 1568 C CA . ARG A 1 208 ? 14.82 24.219 -0.058 1 96.62 208 ARG A CA 1
ATOM 1569 C C . ARG A 1 208 ? 15.789 23.125 0.375 1 96.62 208 ARG A C 1
ATOM 1571 O O . ARG A 1 208 ? 15.812 22.734 1.544 1 96.62 208 ARG A O 1
ATOM 1578 N N . LEU A 1 209 ? 16.562 22.609 -0.567 1 98.31 209 LEU A N 1
ATOM 1579 C CA . LEU A 1 209 ? 17.547 21.594 -0.246 1 98.31 209 LEU A CA 1
ATOM 1580 C C . LEU A 1 209 ? 18.641 22.156 0.662 1 98.31 209 LEU A C 1
ATOM 1582 O O . LEU A 1 209 ? 19.094 21.469 1.582 1 98.31 209 LEU A O 1
ATOM 1586 N N . LYS A 1 210 ? 19.047 23.391 0.381 1 97.62 210 LYS A N 1
ATOM 1587 C CA . LYS A 1 210 ? 20 24.047 1.258 1 97.62 210 LYS A CA 1
ATOM 1588 C C . LYS A 1 210 ? 19.453 24.203 2.67 1 97.62 210 LYS A C 1
ATOM 1590 O O . LYS A 1 210 ? 20.172 24.016 3.652 1 97.62 210 LYS A O 1
ATOM 1595 N N . PHE A 1 211 ? 18.203 24.531 2.717 1 97.44 211 PHE A N 1
ATOM 1596 C CA . PHE A 1 211 ? 17.562 24.656 4.016 1 97.44 211 PHE A CA 1
ATOM 1597 C C . PHE A 1 211 ? 17.562 23.328 4.754 1 97.44 211 PHE A C 1
ATOM 1599 O O . PHE A 1 211 ? 17.828 23.281 5.961 1 97.44 211 PHE A O 1
ATOM 1606 N N . ALA A 1 212 ? 17.234 22.234 4.035 1 98.56 212 ALA A N 1
ATOM 1607 C CA . ALA A 1 212 ? 17.266 20.906 4.629 1 98.56 212 ALA A CA 1
ATOM 1608 C C . ALA A 1 212 ? 18.641 20.594 5.219 1 98.56 212 ALA A C 1
ATOM 1610 O O . ALA A 1 212 ? 18.734 20.047 6.324 1 98.56 212 ALA A O 1
ATOM 1611 N N . LYS A 1 213 ? 19.672 20.953 4.527 1 98.12 213 LYS A N 1
ATOM 1612 C CA . LYS A 1 213 ? 21.031 20.719 4.977 1 98.12 213 LYS A CA 1
ATOM 1613 C C . LYS A 1 213 ? 21.344 21.531 6.23 1 98.12 213 LYS A C 1
ATOM 1615 O O . LYS A 1 213 ? 22.109 21.078 7.094 1 98.12 213 LYS A O 1
ATOM 1620 N N . LYS A 1 214 ? 20.797 22.688 6.285 1 96.88 214 LYS A N 1
ATOM 1621 C CA . LYS A 1 214 ? 20.969 23.5 7.48 1 96.88 214 LYS A CA 1
ATOM 1622 C C . LYS A 1 214 ? 20.328 22.844 8.695 1 96.88 214 LYS A C 1
ATOM 1624 O O . LYS A 1 214 ? 20.875 22.906 9.797 1 96.88 214 LYS A O 1
ATOM 1629 N N . LEU A 1 215 ? 19.172 22.25 8.5 1 97.06 215 LEU A N 1
ATOM 1630 C CA . LEU A 1 215 ? 18.453 21.609 9.586 1 97.06 215 LEU A CA 1
ATOM 1631 C C . LEU A 1 215 ? 19.141 20.312 10.016 1 97.06 215 LEU A C 1
ATOM 1633 O O . LEU A 1 215 ? 19.25 20.031 11.211 1 97.06 215 LEU A O 1
ATOM 1637 N N . VAL A 1 216 ? 19.547 19.484 9.047 1 98.19 216 VAL A N 1
ATOM 1638 C CA . VAL A 1 216 ? 20.25 18.234 9.242 1 98.19 216 VAL A CA 1
ATOM 1639 C C . VAL A 1 216 ? 21.5 18.188 8.367 1 98.19 216 VAL A C 1
ATOM 1641 O O . VAL A 1 216 ? 21.453 17.766 7.211 1 98.19 216 VAL A O 1
ATOM 1644 N N . PRO A 1 217 ? 22.625 18.531 8.922 1 97.81 217 PRO A N 1
ATOM 1645 C CA . PRO A 1 217 ? 23.844 18.766 8.125 1 97.81 217 PRO A CA 1
ATOM 1646 C C . PRO A 1 217 ? 24.312 17.516 7.375 1 97.81 217 PRO A C 1
ATOM 1648 O O . PRO A 1 217 ? 24.922 17.625 6.312 1 97.81 217 PRO A O 1
ATOM 1651 N N . ASP A 1 218 ? 24.078 16.328 7.871 1 97.69 218 ASP A N 1
ATOM 1652 C CA . ASP A 1 218 ? 24.609 15.117 7.25 1 97.69 218 ASP A CA 1
ATOM 1653 C C . ASP A 1 218 ? 23.609 14.531 6.242 1 97.69 218 ASP A C 1
ATOM 1655 O O . ASP A 1 218 ? 23.875 13.477 5.656 1 97.69 218 ASP A O 1
ATOM 1659 N N . VAL A 1 219 ? 22.469 15.195 6.027 1 98.75 219 VAL A N 1
ATOM 1660 C CA . VAL A 1 219 ? 21.516 14.703 5.031 1 98.75 219 VAL A CA 1
ATOM 1661 C C . VAL A 1 219 ? 22.109 14.852 3.635 1 98.75 219 VAL A C 1
ATOM 1663 O O . VAL A 1 219 ? 22.812 15.82 3.35 1 98.75 219 VAL A O 1
ATOM 1666 N N . LEU A 1 220 ? 21.922 13.844 2.812 1 98.88 220 LEU A N 1
ATOM 1667 C CA . LEU A 1 220 ? 22.266 13.945 1.401 1 98.88 220 LEU A CA 1
ATOM 1668 C C . LEU A 1 220 ? 21.125 14.555 0.597 1 98.88 220 LEU A C 1
ATOM 1670 O O . LEU A 1 220 ? 19.953 14.281 0.871 1 98.88 220 LEU A O 1
ATOM 1674 N N . THR A 1 221 ? 21.531 15.445 -0.372 1 98.81 221 THR A N 1
ATOM 1675 C CA . THR A 1 221 ? 20.5 16.125 -1.149 1 98.81 221 THR A CA 1
ATOM 1676 C C . THR A 1 221 ? 20.609 15.766 -2.629 1 98.81 221 THR A C 1
ATOM 1678 O O . THR A 1 221 ? 21.703 15.484 -3.117 1 98.81 221 THR A O 1
ATOM 1681 N N . TYR A 1 222 ? 19.469 15.672 -3.283 1 98.88 222 TYR A N 1
ATOM 1682 C CA . TYR A 1 222 ? 19.391 15.531 -4.734 1 98.88 222 TYR A CA 1
ATOM 1683 C C . TYR A 1 222 ? 18.359 16.5 -5.316 1 98.88 222 TYR A C 1
ATOM 1685 O O . TYR A 1 222 ? 17.188 16.469 -4.949 1 98.88 222 TYR A O 1
ATOM 1693 N N . GLN A 1 223 ? 18.875 17.406 -6.16 1 98.81 223 GLN A N 1
ATOM 1694 C CA . GLN A 1 223 ? 17.953 18.281 -6.871 1 98.81 223 GLN A CA 1
ATOM 1695 C C . GLN A 1 223 ? 17.344 17.578 -8.086 1 98.81 223 GLN A C 1
ATOM 1697 O O . GLN A 1 223 ? 18.047 17.234 -9.031 1 98.81 223 GLN A O 1
ATOM 1702 N N . ILE A 1 224 ? 16.094 17.375 -8.086 1 98.69 224 ILE A N 1
ATOM 1703 C CA . ILE A 1 224 ? 15.383 16.688 -9.172 1 98.69 224 ILE A CA 1
ATOM 1704 C C . ILE A 1 224 ? 15.633 17.438 -10.484 1 98.69 224 ILE A C 1
ATOM 1706 O O . ILE A 1 224 ? 15.547 18.672 -10.531 1 98.69 224 ILE A O 1
ATOM 1710 N N . ASN A 1 225 ? 15.984 16.703 -11.492 1 98.25 225 ASN A N 1
ATOM 1711 C CA . ASN A 1 225 ? 16.125 17.234 -12.844 1 98.25 225 ASN A CA 1
ATOM 1712 C C . ASN A 1 225 ? 14.875 16.984 -13.68 1 98.25 225 ASN A C 1
ATOM 1714 O O . ASN A 1 225 ? 14.633 15.859 -14.125 1 98.25 225 ASN A O 1
ATOM 1718 N N . PRO A 1 226 ? 14.117 18.031 -13.852 1 96.06 226 PRO A N 1
ATOM 1719 C CA . PRO A 1 226 ? 12.844 17.844 -14.555 1 96.06 226 PRO A CA 1
ATOM 1720 C C . PRO A 1 226 ? 13.039 17.375 -16 1 96.06 226 PRO A C 1
ATOM 1722 O O . PRO A 1 226 ? 12.086 16.953 -16.656 1 96.06 226 PRO A O 1
ATOM 1725 N N . LYS A 1 227 ? 14.234 17.438 -16.562 1 97.56 227 LYS A N 1
ATOM 1726 C CA . LYS A 1 227 ? 14.523 17.016 -17.938 1 97.56 227 LYS A CA 1
ATOM 1727 C C . LYS A 1 227 ? 14.75 15.508 -18.016 1 97.56 227 LYS A C 1
ATOM 1729 O O . LYS A 1 227 ? 14.766 14.938 -19.109 1 97.56 227 LYS A O 1
ATOM 1734 N N . LEU A 1 228 ? 14.969 14.945 -16.922 1 98.19 228 LEU A N 1
ATOM 1735 C CA . LEU A 1 228 ? 15.203 13.5 -16.859 1 98.19 228 LEU A CA 1
ATOM 1736 C C . LEU A 1 228 ? 13.906 12.75 -16.594 1 98.19 228 LEU A C 1
ATOM 1738 O O . LEU A 1 228 ? 12.977 13.305 -15.992 1 98.19 228 LEU A O 1
ATOM 1742 N N . THR A 1 229 ? 13.836 11.477 -17.047 1 97.69 229 THR A N 1
ATOM 1743 C CA . THR A 1 229 ? 12.711 10.609 -16.719 1 97.69 229 THR A CA 1
ATOM 1744 C C . THR A 1 229 ? 12.742 10.234 -15.234 1 97.69 229 THR A C 1
ATOM 1746 O O . THR A 1 229 ? 13.773 10.383 -14.578 1 97.69 229 THR A O 1
ATOM 1749 N N . PRO A 1 230 ? 11.617 9.781 -14.719 1 97.56 230 PRO A N 1
ATOM 1750 C CA . PRO A 1 230 ? 11.609 9.281 -13.344 1 97.56 230 PRO A CA 1
ATOM 1751 C C . PRO A 1 230 ? 12.672 8.211 -13.102 1 97.56 230 PRO A C 1
ATOM 1753 O O . PRO A 1 230 ? 13.328 8.219 -12.062 1 97.56 230 PRO A O 1
ATOM 1756 N N . GLN A 1 231 ? 12.852 7.316 -14.055 1 97.75 231 GLN A N 1
ATOM 1757 C CA . GLN A 1 231 ? 13.828 6.246 -13.922 1 97.75 231 GLN A CA 1
ATOM 1758 C C . GLN A 1 231 ? 15.25 6.801 -13.844 1 97.75 231 GLN A C 1
ATOM 1760 O O . GLN A 1 231 ? 16.078 6.324 -13.062 1 97.75 231 GLN A O 1
ATOM 1765 N N . GLU A 1 232 ? 15.5 7.77 -14.656 1 98.44 232 GLU A N 1
ATOM 1766 C CA . GLU A 1 232 ? 16.828 8.383 -14.672 1 98.44 232 GLU A CA 1
ATOM 1767 C C . GLU A 1 232 ? 17.094 9.133 -13.367 1 98.44 232 GLU A C 1
ATOM 1769 O O . GLU A 1 232 ? 18.188 9.031 -12.805 1 98.44 232 GLU A O 1
ATOM 1774 N N . ASN A 1 233 ? 16.141 9.961 -12.891 1 98.75 233 ASN A N 1
ATOM 1775 C CA . ASN A 1 233 ? 16.281 10.594 -11.578 1 98.75 233 ASN A CA 1
ATOM 1776 C C . ASN A 1 233 ? 16.484 9.555 -10.477 1 98.75 233 ASN A C 1
ATOM 1778 O O . ASN A 1 233 ? 17.328 9.734 -9.602 1 98.75 233 ASN A O 1
ATOM 1782 N N . ALA A 1 234 ? 15.711 8.477 -10.555 1 98.75 234 ALA A N 1
ATOM 1783 C CA . ALA A 1 234 ? 15.789 7.43 -9.539 1 98.75 234 ALA A CA 1
ATOM 1784 C C . ALA A 1 234 ? 17.188 6.816 -9.492 1 98.75 234 ALA A C 1
ATOM 1786 O O . ALA A 1 234 ? 17.703 6.531 -8.414 1 98.75 234 ALA A O 1
ATOM 1787 N N . LYS A 1 235 ? 17.734 6.539 -10.672 1 98.31 235 LYS A N 1
ATOM 1788 C CA . LYS A 1 235 ? 19.094 5.977 -10.742 1 98.31 235 LYS A CA 1
ATOM 1789 C C . LYS A 1 235 ? 20.094 6.875 -10.023 1 98.31 235 LYS A C 1
ATOM 1791 O O . LYS A 1 235 ? 20.953 6.391 -9.289 1 98.31 235 LYS A O 1
ATOM 1796 N N . GLN A 1 236 ? 19.984 8.18 -10.273 1 98.62 236 GLN A N 1
ATOM 1797 C CA . GLN A 1 236 ? 20.875 9.141 -9.633 1 98.62 236 GLN A CA 1
ATOM 1798 C C . GLN A 1 236 ? 20.656 9.18 -8.125 1 98.62 236 GLN A C 1
ATOM 1800 O O . GLN A 1 236 ? 21.609 9.227 -7.348 1 98.62 236 GLN A O 1
ATOM 1805 N N . ILE A 1 237 ? 19.438 9.148 -7.672 1 98.88 237 ILE A N 1
ATOM 1806 C CA . ILE A 1 237 ? 19.125 9.156 -6.25 1 98.88 237 ILE A CA 1
ATOM 1807 C C . ILE A 1 237 ? 19.656 7.895 -5.586 1 98.88 237 ILE A C 1
ATOM 1809 O O . ILE A 1 237 ? 20.297 7.965 -4.531 1 98.88 237 ILE A O 1
ATOM 1813 N N . ARG A 1 238 ? 19.422 6.711 -6.207 1 98.69 238 ARG A N 1
ATOM 1814 C CA . ARG A 1 238 ? 19.891 5.438 -5.676 1 98.69 238 ARG A CA 1
ATOM 1815 C C . ARG A 1 238 ? 21.406 5.445 -5.52 1 98.69 238 ARG A C 1
ATOM 1817 O O . ARG A 1 238 ? 21.953 4.836 -4.59 1 98.69 238 ARG A O 1
ATOM 1824 N N . SER A 1 239 ? 22.109 6.105 -6.453 1 98.44 239 SER A N 1
ATOM 1825 C CA . SER A 1 239 ? 23.562 6.137 -6.414 1 98.44 239 SER A CA 1
ATOM 1826 C C . SER A 1 239 ? 24.078 6.805 -5.137 1 98.44 239 SER A C 1
ATOM 1828 O O . SER A 1 239 ? 25.203 6.57 -4.715 1 98.44 239 SER A O 1
ATOM 1830 N N . LEU A 1 240 ? 23.25 7.668 -4.5 1 98.69 240 LEU A N 1
ATOM 1831 C CA . LEU A 1 240 ? 23.625 8.32 -3.252 1 98.69 240 LEU A CA 1
ATOM 1832 C C . LEU A 1 240 ? 23.609 7.328 -2.094 1 98.69 240 LEU A C 1
ATOM 1834 O O . LEU A 1 240 ? 24.25 7.551 -1.069 1 98.69 240 LEU A O 1
ATOM 1838 N N . PHE A 1 241 ? 22.875 6.297 -2.178 1 98.19 241 PHE A N 1
ATOM 1839 C CA . PHE A 1 241 ? 22.828 5.242 -1.172 1 98.19 241 PHE A CA 1
ATOM 1840 C C . PHE A 1 241 ? 23.906 4.195 -1.432 1 98.19 241 PHE A C 1
ATOM 1842 O O . PHE A 1 241 ? 24.5 3.664 -0.492 1 98.19 241 PHE A O 1
ATOM 1849 N N . GLY A 1 242 ? 24.094 3.889 -2.715 1 96.81 242 GLY A N 1
ATOM 1850 C CA . GLY A 1 242 ? 24.984 2.846 -3.199 1 96.81 242 GLY A CA 1
ATOM 1851 C C . GLY A 1 242 ? 24.594 2.32 -4.57 1 96.81 242 GLY A C 1
ATOM 1852 O O . GLY A 1 242 ? 23.688 2.861 -5.215 1 96.81 242 GLY A O 1
ATOM 1853 N N . THR A 1 243 ? 25.219 1.275 -5.031 1 93.69 243 THR A N 1
ATOM 1854 C CA . THR A 1 243 ? 25.078 0.846 -6.414 1 93.69 243 THR A CA 1
ATOM 1855 C C . THR A 1 243 ? 24.312 -0.476 -6.492 1 93.69 243 THR A C 1
ATOM 1857 O O . THR A 1 243 ? 24.047 -0.984 -7.582 1 93.69 243 THR A O 1
ATOM 1860 N N . THR A 1 244 ? 23.969 -1.018 -5.383 1 95.5 244 THR A N 1
ATOM 1861 C CA . THR A 1 244 ? 23.312 -2.32 -5.395 1 95.5 244 THR A CA 1
ATOM 1862 C C . THR A 1 244 ? 21.844 -2.193 -4.992 1 95.5 244 THR A C 1
ATOM 1864 O O . THR A 1 244 ? 21.453 -1.192 -4.395 1 95.5 244 THR A O 1
ATOM 1867 N N . GLU A 1 245 ? 21.047 -3.191 -5.297 1 96.38 245 GLU A N 1
ATOM 1868 C CA . GLU A 1 245 ? 19.656 -3.26 -4.855 1 96.38 245 GLU A CA 1
ATOM 1869 C C . GLU A 1 245 ? 19.562 -3.24 -3.332 1 96.38 245 GLU A C 1
ATOM 1871 O O . GLU A 1 245 ? 18.656 -2.631 -2.771 1 96.38 245 GLU A O 1
ATOM 1876 N N . HIS A 1 246 ? 20.516 -3.814 -2.73 1 95.88 246 HIS A N 1
ATOM 1877 C CA . HIS A 1 246 ? 20.516 -3.9 -1.274 1 95.88 246 HIS A CA 1
ATOM 1878 C C . HIS A 1 246 ? 20.766 -2.535 -0.642 1 95.88 246 HIS A C 1
ATOM 1880 O O . HIS A 1 246 ? 20.234 -2.236 0.431 1 95.88 246 HIS A O 1
ATOM 1886 N N . SER A 1 247 ? 21.547 -1.719 -1.322 1 96.81 247 SER A N 1
ATOM 1887 C CA . SER A 1 247 ? 21.891 -0.414 -0.771 1 96.81 247 SER A CA 1
ATOM 1888 C C . SER A 1 247 ? 20.75 0.584 -0.947 1 96.81 247 SER A C 1
ATOM 1890 O O . SER A 1 247 ? 20.734 1.625 -0.286 1 96.81 247 SER A O 1
ATOM 1892 N N . ALA A 1 248 ? 19.828 0.302 -1.907 1 97.94 248 ALA A N 1
ATOM 1893 C CA . ALA A 1 248 ? 18.688 1.191 -2.115 1 97.94 248 ALA A CA 1
ATOM 1894 C C . ALA A 1 248 ? 17.812 1.26 -0.869 1 97.94 248 ALA A C 1
ATOM 1896 O O . ALA A 1 248 ? 17.797 0.329 -0.059 1 97.94 248 ALA A O 1
ATOM 1897 N N . PRO A 1 249 ? 17.141 2.395 -0.662 1 98.62 249 PRO A N 1
ATOM 1898 C CA . PRO A 1 249 ? 16.391 2.555 0.583 1 98.62 249 PRO A CA 1
ATOM 1899 C C . PRO A 1 249 ? 15.211 1.592 0.684 1 98.62 249 PRO A C 1
ATOM 1901 O O . PRO A 1 249 ? 14.523 1.347 -0.311 1 98.62 249 PRO A O 1
ATOM 1904 N N . SER A 1 250 ? 14.984 1.07 1.879 1 97.62 250 SER A N 1
ATOM 1905 C CA . SER A 1 250 ? 13.859 0.174 2.131 1 97.62 250 SER A CA 1
ATOM 1906 C C . SER A 1 250 ? 12.578 0.957 2.393 1 97.62 250 SER A C 1
ATOM 1908 O O . SER A 1 250 ? 11.477 0.391 2.365 1 97.62 250 SER A O 1
ATOM 1910 N N . ARG A 1 251 ? 12.727 2.264 2.701 1 98.75 251 ARG A N 1
ATOM 1911 C CA . ARG A 1 251 ? 11.594 3.152 2.951 1 98.75 251 ARG A CA 1
ATOM 1912 C C . ARG A 1 251 ? 11.742 4.453 2.172 1 98.75 251 ARG A C 1
ATOM 1914 O O . ARG A 1 251 ? 12.836 5.008 2.074 1 98.75 251 ARG A O 1
ATOM 1921 N N . VAL A 1 252 ? 10.703 4.855 1.603 1 98.94 252 VAL A N 1
ATOM 1922 C CA . VAL A 1 252 ? 10.602 6.184 1.013 1 98.94 252 VAL A CA 1
ATOM 1923 C C . VAL A 1 252 ? 9.383 6.906 1.576 1 98.94 252 VAL A C 1
ATOM 1925 O O . VAL A 1 252 ? 8.281 6.344 1.621 1 98.94 252 VAL A O 1
ATOM 1928 N N . LEU A 1 253 ? 9.547 8.086 2.109 1 98.94 253 LEU A N 1
ATOM 1929 C CA . LEU A 1 253 ? 8.461 8.961 2.535 1 98.94 253 LEU A CA 1
ATOM 1930 C C . LEU A 1 253 ? 8.258 10.102 1.537 1 98.94 253 LEU A C 1
ATOM 1932 O O . LEU A 1 253 ? 9.094 11 1.435 1 98.94 253 LEU A O 1
ATOM 1936 N N . GLU A 1 254 ? 7.195 10.008 0.793 1 98.94 254 GLU A N 1
ATOM 1937 C CA . GLU A 1 254 ? 6.867 10.977 -0.246 1 98.94 254 GLU A CA 1
ATOM 1938 C C . GLU A 1 254 ? 5.965 12.086 0.297 1 98.94 254 GLU A C 1
ATOM 1940 O O . GLU A 1 254 ? 4.836 11.82 0.715 1 98.94 254 GLU A O 1
ATOM 1945 N N . CYS A 1 255 ? 6.465 13.344 0.308 1 98.69 255 CYS A N 1
ATOM 1946 C CA . CYS A 1 255 ? 5.793 14.414 1.04 1 98.69 255 CYS A CA 1
ATOM 1947 C C . CYS A 1 255 ? 5.246 15.469 0.087 1 98.69 255 CYS A C 1
ATOM 1949 O O . CYS A 1 255 ? 4.816 16.531 0.521 1 98.69 255 CYS A O 1
ATOM 1951 N N . THR A 1 256 ? 5.266 15.266 -1.186 1 97.56 256 THR A N 1
ATOM 1952 C CA . THR A 1 256 ? 4.781 16.266 -2.129 1 97.56 256 THR A CA 1
ATOM 1953 C C . THR A 1 256 ? 3.381 15.914 -2.621 1 97.56 256 THR A C 1
ATOM 1955 O O . THR A 1 256 ? 2.533 16.797 -2.783 1 97.56 256 THR A O 1
ATOM 1958 N N . GLY A 1 257 ? 3.17 14.648 -2.926 1 96.94 257 GLY A N 1
ATOM 1959 C CA . GLY A 1 257 ? 1.941 14.188 -3.555 1 96.94 257 GLY A CA 1
ATOM 1960 C C . GLY A 1 257 ? 1.922 14.406 -5.055 1 96.94 257 GLY A C 1
ATOM 1961 O O . GLY A 1 257 ? 0.941 14.07 -5.723 1 96.94 257 GLY A O 1
ATOM 1962 N N . VAL A 1 258 ? 2.986 14.953 -5.57 1 97.38 258 VAL A N 1
ATOM 1963 C CA . VAL A 1 258 ? 3.078 15.211 -7.004 1 97.38 258 VAL A CA 1
ATOM 1964 C C . VAL A 1 258 ? 3.287 13.898 -7.75 1 97.38 258 VAL A C 1
ATOM 1966 O O . VAL A 1 258 ? 4.113 13.07 -7.352 1 97.38 258 VAL A O 1
ATOM 1969 N N . GLU A 1 259 ? 2.543 13.703 -8.852 1 98 259 GLU A N 1
ATOM 1970 C CA . GLU A 1 259 ? 2.543 12.445 -9.594 1 98 259 GLU A CA 1
ATOM 1971 C C . GLU A 1 259 ? 3.959 12.039 -9.984 1 98 259 GLU A C 1
ATOM 1973 O O . GLU A 1 259 ? 4.379 10.906 -9.727 1 98 259 GLU A O 1
ATOM 1978 N N . SER A 1 260 ? 4.719 12.945 -10.586 1 97.94 260 SER A N 1
ATOM 1979 C CA . SER A 1 260 ? 6.059 12.617 -11.047 1 97.94 260 SER A CA 1
ATOM 1980 C C . SER A 1 260 ? 6.965 12.227 -9.883 1 97.94 260 SER A C 1
ATOM 1982 O O . SER A 1 260 ? 7.844 11.375 -10.023 1 97.94 260 SER A O 1
ATOM 1984 N N . SER A 1 261 ? 6.766 12.844 -8.766 1 98.5 261 SER A N 1
ATOM 1985 C CA . SER A 1 261 ? 7.543 12.547 -7.562 1 98.5 261 SER A CA 1
ATOM 1986 C C . SER A 1 261 ? 7.223 11.148 -7.039 1 98.5 261 SER A C 1
ATOM 1988 O O . SER A 1 261 ? 8.133 10.383 -6.703 1 98.5 261 SER A O 1
ATOM 1990 N N . VAL A 1 262 ? 5.957 10.844 -6.953 1 98.75 262 VAL A N 1
ATOM 1991 C CA . VAL A 1 262 ? 5.527 9.523 -6.5 1 98.75 262 VAL A CA 1
ATOM 1992 C C . VAL A 1 262 ? 6.078 8.453 -7.438 1 98.75 262 VAL A C 1
ATOM 1994 O O . VAL A 1 262 ? 6.559 7.41 -6.984 1 98.75 262 VAL A O 1
ATOM 1997 N N . ILE A 1 263 ? 6 8.711 -8.734 1 98.69 263 ILE A N 1
ATOM 1998 C CA . ILE A 1 263 ? 6.492 7.762 -9.727 1 98.69 263 ILE A CA 1
ATOM 1999 C C . ILE A 1 263 ? 8 7.578 -9.562 1 98.69 263 ILE A C 1
ATOM 2001 O O . ILE A 1 263 ? 8.5 6.453 -9.578 1 98.69 263 ILE A O 1
ATOM 2005 N N . THR A 1 264 ? 8.742 8.656 -9.383 1 98.81 264 THR A N 1
ATOM 2006 C CA . THR A 1 264 ? 10.18 8.562 -9.148 1 98.81 264 THR A CA 1
ATOM 2007 C C . THR A 1 264 ? 10.477 7.727 -7.906 1 98.81 264 THR A C 1
ATOM 2009 O O . THR A 1 264 ? 11.359 6.871 -7.926 1 98.81 264 THR A O 1
ATOM 2012 N N . ALA A 1 265 ? 9.719 7.957 -6.855 1 98.88 265 ALA A N 1
ATOM 2013 C CA . ALA A 1 265 ? 9.891 7.215 -5.609 1 98.88 265 ALA A CA 1
ATOM 2014 C C . ALA A 1 265 ? 9.719 5.715 -5.84 1 98.88 265 ALA A C 1
ATOM 2016 O O . ALA A 1 265 ? 10.438 4.906 -5.242 1 98.88 265 ALA A O 1
ATOM 2017 N N . ALA A 1 266 ? 8.82 5.324 -6.691 1 98.75 266 ALA A N 1
ATOM 2018 C CA . ALA A 1 266 ? 8.531 3.924 -6.996 1 98.75 266 ALA A CA 1
ATOM 2019 C C . ALA A 1 266 ? 9.75 3.242 -7.621 1 98.75 266 ALA A C 1
ATOM 2021 O O . ALA A 1 266 ? 9.906 2.023 -7.523 1 98.75 266 ALA A O 1
ATOM 2022 N N . TYR A 1 267 ? 10.57 4.004 -8.273 1 98.56 267 TYR A N 1
ATOM 2023 C CA . TYR A 1 267 ? 11.75 3.441 -8.922 1 98.56 267 TYR A CA 1
ATOM 2024 C C . TYR A 1 267 ? 12.969 3.549 -8.016 1 98.56 267 TYR A C 1
ATOM 2026 O O . TYR A 1 267 ? 13.992 2.914 -8.266 1 98.56 267 TYR A O 1
ATOM 2034 N N . VAL A 1 268 ? 12.891 4.363 -6.941 1 98.81 268 VAL A N 1
ATOM 2035 C CA . VAL A 1 268 ? 14.008 4.535 -6.016 1 98.81 268 VAL A CA 1
ATOM 2036 C C . VAL A 1 268 ? 14 3.41 -4.984 1 98.81 268 VAL A C 1
ATOM 2038 O O . VAL A 1 268 ? 15.062 2.891 -4.617 1 98.81 268 VAL A O 1
ATOM 2041 N N . ILE A 1 269 ? 12.898 3.08 -4.48 1 98.69 269 ILE A N 1
ATOM 2042 C CA . ILE A 1 269 ? 12.734 2.162 -3.357 1 98.69 269 ILE A CA 1
ATOM 2043 C C . ILE A 1 269 ? 13.188 0.763 -3.77 1 98.69 269 ILE A C 1
ATOM 2045 O O . ILE A 1 269 ? 12.984 0.348 -4.914 1 98.69 269 ILE A O 1
ATOM 2049 N N . ARG A 1 270 ? 13.836 0.02 -2.918 1 98.06 270 ARG A N 1
ATOM 2050 C CA . ARG A 1 270 ? 14.297 -1.325 -3.248 1 98.06 270 ARG A CA 1
ATOM 2051 C C . ARG A 1 270 ? 13.133 -2.314 -3.244 1 98.06 270 ARG A C 1
ATOM 2053 O O . ARG A 1 270 ? 12.062 -2.018 -2.715 1 98.06 270 ARG A O 1
ATOM 2060 N N . ARG A 1 271 ? 13.352 -3.492 -3.844 1 98.06 271 ARG A N 1
ATOM 2061 C CA . ARG A 1 271 ? 12.383 -4.582 -3.777 1 98.06 271 ARG A CA 1
ATOM 2062 C C . ARG A 1 271 ? 12.031 -4.918 -2.33 1 98.06 271 ARG A C 1
ATOM 2064 O O . ARG A 1 271 ? 12.898 -4.859 -1.449 1 98.06 271 ARG A O 1
ATOM 2071 N N . SER A 1 272 ? 10.727 -5.262 -2.092 1 98 272 SER A N 1
ATOM 2072 C CA . SER A 1 272 ? 10.211 -5.59 -0.768 1 98 272 SER A CA 1
ATOM 2073 C C . SER A 1 272 ? 10.188 -4.367 0.139 1 98 272 SER A C 1
ATOM 2075 O O . SER A 1 272 ? 10.156 -4.496 1.365 1 98 272 SER A O 1
ATOM 2077 N N . GLY A 1 273 ? 10.305 -3.178 -0.438 1 98.38 273 GLY A N 1
ATOM 2078 C CA . GLY A 1 273 ? 10.281 -1.947 0.339 1 98.38 273 GLY A CA 1
ATOM 2079 C C . GLY A 1 273 ? 8.883 -1.387 0.519 1 98.38 273 GLY A C 1
ATOM 2080 O O . GLY A 1 273 ? 7.902 -1.997 0.087 1 98.38 273 GLY A O 1
ATOM 2081 N N . LEU A 1 274 ? 8.812 -0.224 1.227 1 98.81 274 LEU A N 1
ATOM 2082 C CA . LEU A 1 274 ? 7.551 0.448 1.507 1 98.81 274 LEU A CA 1
ATOM 2083 C C . LEU A 1 274 ? 7.609 1.913 1.087 1 98.81 274 LEU A C 1
ATOM 2085 O O . LEU A 1 274 ? 8.492 2.654 1.522 1 98.81 274 LEU A O 1
ATOM 2089 N N . LEU A 1 275 ? 6.707 2.264 0.181 1 98.88 275 LEU A N 1
ATOM 2090 C CA . LEU A 1 275 ? 6.496 3.646 -0.228 1 98.88 275 LEU A CA 1
ATOM 2091 C C . LEU A 1 275 ? 5.367 4.285 0.575 1 98.88 275 LEU A C 1
ATOM 2093 O O . LEU A 1 275 ? 4.195 3.955 0.38 1 98.88 275 LEU A O 1
ATOM 2097 N N . MET A 1 276 ? 5.703 5.168 1.502 1 98.94 276 MET A N 1
ATOM 2098 C CA . MET A 1 276 ? 4.754 5.914 2.322 1 98.94 276 MET A CA 1
ATOM 2099 C C . MET A 1 276 ? 4.449 7.273 1.705 1 98.94 276 MET A C 1
ATOM 2101 O O . MET A 1 276 ? 5.34 8.117 1.592 1 98.94 276 MET A O 1
ATOM 2105 N N . ILE A 1 277 ? 3.203 7.469 1.33 1 98.88 277 ILE A N 1
ATOM 2106 C CA . ILE A 1 277 ? 2.834 8.734 0.699 1 98.88 277 ILE A CA 1
ATOM 2107 C C . ILE A 1 277 ? 2.08 9.609 1.698 1 98.88 277 ILE A C 1
ATOM 2109 O O . ILE A 1 277 ? 0.978 9.258 2.129 1 98.88 277 ILE A O 1
ATOM 2113 N N . ILE A 1 278 ? 2.699 10.695 2.027 1 98.56 278 ILE A N 1
ATOM 2114 C CA . ILE A 1 278 ? 2.146 11.656 2.979 1 98.56 278 ILE A CA 1
ATOM 2115 C C . ILE A 1 278 ? 1.533 12.836 2.227 1 98.56 278 ILE A C 1
ATOM 2117 O O . ILE A 1 278 ? 0.519 13.391 2.652 1 98.56 278 ILE A O 1
ATOM 2121 N N . GLY A 1 279 ? 2.1 13.164 1.102 1 97.12 279 GLY A N 1
ATOM 2122 C CA . GLY A 1 279 ? 1.676 14.312 0.317 1 97.12 279 GLY A CA 1
ATOM 2123 C C . GLY A 1 279 ? 0.315 14.125 -0.327 1 97.12 279 GLY A C 1
ATOM 2124 O O . GLY A 1 279 ? -0.164 12.992 -0.465 1 97.12 279 GLY A O 1
ATOM 2125 N N . VAL A 1 280 ? -0.292 15.234 -0.672 1 93.56 280 VAL A N 1
ATOM 2126 C CA . VAL A 1 280 ? -1.586 15.266 -1.347 1 93.56 280 VAL A CA 1
ATOM 2127 C C . VAL A 1 280 ? -1.419 15.82 -2.76 1 93.56 280 VAL A C 1
ATOM 2129 O O . VAL A 1 280 ? -0.63 16.734 -2.982 1 93.56 280 VAL A O 1
ATOM 2132 N N . GLY A 1 281 ? -2.092 15.164 -3.699 1 92.12 281 GLY A N 1
ATOM 2133 C CA . GLY A 1 281 ? -1.921 15.555 -5.09 1 92.12 281 GLY A CA 1
ATOM 2134 C C . GLY A 1 281 ? -3.217 15.547 -5.875 1 92.12 281 GLY A C 1
ATOM 2135 O O . GLY A 1 281 ? -4.273 15.891 -5.344 1 92.12 281 GLY A O 1
ATOM 2136 N N . LYS A 1 282 ? -3.068 15.336 -7.145 1 93.75 282 LYS A N 1
ATOM 2137 C CA . LYS A 1 282 ? -4.23 15.281 -8.023 1 93.75 282 LYS A CA 1
ATOM 2138 C C . LYS A 1 282 ? -5.125 14.094 -7.684 1 93.75 282 LYS A C 1
ATOM 2140 O O . LYS A 1 282 ? -4.664 13.109 -7.109 1 93.75 282 LYS A O 1
ATOM 2145 N N . ASP A 1 283 ? -6.348 14.234 -8.102 1 94.75 283 ASP A N 1
ATOM 2146 C CA . ASP A 1 283 ? -7.312 13.18 -7.812 1 94.75 283 ASP A CA 1
ATOM 2147 C C . ASP A 1 283 ? -6.891 11.852 -8.445 1 94.75 283 ASP A C 1
ATOM 2149 O O . ASP A 1 283 ? -7.023 10.797 -7.828 1 94.75 283 ASP A O 1
ATOM 2153 N N . VAL A 1 284 ? -6.375 11.984 -9.711 1 97.38 284 VAL A N 1
ATOM 2154 C CA . VAL A 1 284 ? -6.086 10.805 -10.523 1 97.38 284 VAL A CA 1
ATOM 2155 C C . VAL A 1 284 ? -4.656 10.891 -11.055 1 97.38 284 VAL A C 1
ATOM 2157 O O . VAL A 1 284 ? -4.207 11.953 -11.492 1 97.38 284 VAL A O 1
ATOM 2160 N N . PHE A 1 285 ? -3.914 9.781 -10.938 1 97.62 285 PHE A N 1
ATOM 2161 C CA . PHE A 1 285 ? -2.613 9.664 -11.586 1 97.62 285 PHE A CA 1
ATOM 2162 C C . PHE A 1 285 ? -2.736 8.945 -12.93 1 97.62 285 PHE A C 1
ATOM 2164 O O . PHE A 1 285 ? -3.52 8.008 -13.062 1 97.62 285 PHE A O 1
ATOM 2171 N N . ASN A 1 286 ? -1.961 9.344 -14 1 97.06 286 ASN A N 1
ATOM 2172 C CA . ASN A 1 286 ? -2.072 8.789 -15.344 1 97.06 286 ASN A CA 1
ATOM 2173 C C . ASN A 1 286 ? -0.801 8.055 -15.758 1 97.06 286 ASN A C 1
ATOM 2175 O O . ASN A 1 286 ? -0.681 7.602 -16.891 1 97.06 286 ASN A O 1
ATOM 2179 N N . ASN A 1 287 ? 0.166 7.816 -14.969 1 96.69 287 ASN A N 1
ATOM 2180 C CA . ASN A 1 287 ? 1.414 7.125 -15.266 1 96.69 287 ASN A CA 1
ATOM 2181 C C . ASN A 1 287 ? 1.876 6.266 -14.094 1 96.69 287 ASN A C 1
ATOM 2183 O O . ASN A 1 287 ? 3.076 6.16 -13.828 1 96.69 287 ASN A O 1
ATOM 2187 N N . PHE A 1 288 ? 0.888 5.77 -13.422 1 97.94 288 PHE A N 1
ATOM 218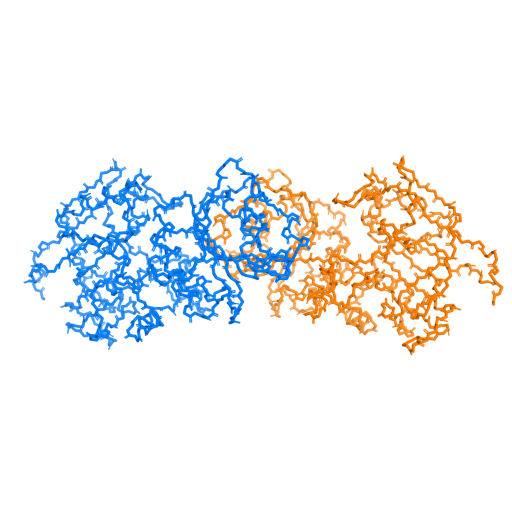8 C CA . PHE A 1 288 ? 1.201 4.977 -12.242 1 97.94 288 PHE A CA 1
ATOM 2189 C C . PHE A 1 288 ? 1.931 3.695 -12.625 1 97.94 288 PHE A C 1
ATOM 2191 O O . PHE A 1 288 ? 1.392 2.865 -13.359 1 97.94 288 PHE A O 1
ATOM 2198 N N . PRO A 1 289 ? 3.229 3.49 -12.195 1 98.19 289 PRO A N 1
ATOM 2199 C CA . PRO A 1 289 ? 4.047 2.357 -12.633 1 98.19 289 PRO A CA 1
ATOM 2200 C C . PRO A 1 289 ? 3.645 1.044 -11.969 1 98.19 289 PRO A C 1
ATOM 2202 O O . PRO A 1 289 ? 4.406 0.493 -11.164 1 98.19 289 PRO A O 1
ATOM 2205 N N . PHE A 1 290 ? 2.574 0.473 -12.375 1 97.75 290 PHE A N 1
ATOM 2206 C CA . PHE A 1 290 ? 1.89 -0.655 -11.758 1 97.75 290 PHE A CA 1
ATOM 2207 C C . PHE A 1 290 ? 2.799 -1.878 -11.703 1 97.75 290 PHE A C 1
ATOM 2209 O O . PHE A 1 290 ? 3.023 -2.445 -10.633 1 97.75 290 PHE A O 1
ATOM 2216 N N . MET A 1 291 ? 3.391 -2.318 -12.75 1 96.19 291 MET A N 1
ATOM 2217 C CA . MET A 1 291 ? 4.133 -3.574 -12.781 1 96.19 291 MET A CA 1
ATOM 2218 C C . MET A 1 291 ? 5.473 -3.432 -12.062 1 96.19 291 MET A C 1
ATOM 2220 O O . MET A 1 291 ? 5.98 -4.398 -11.492 1 96.19 291 MET A O 1
ATOM 2224 N N . GLN A 1 292 ? 6.066 -2.156 -12.062 1 96.75 292 GLN A N 1
ATOM 2225 C CA . GLN A 1 292 ? 7.25 -1.913 -11.242 1 96.75 292 GLN A CA 1
ATOM 2226 C C . GLN A 1 292 ? 6.984 -2.244 -9.773 1 96.75 292 GLN A C 1
ATOM 2228 O O . GLN A 1 292 ? 7.785 -2.926 -9.133 1 96.75 292 GLN A O 1
ATOM 2233 N N . LEU A 1 293 ? 5.852 -1.797 -9.305 1 98.12 293 LEU A N 1
ATOM 2234 C CA . LEU A 1 293 ? 5.477 -2.006 -7.914 1 98.12 293 LEU A CA 1
ATOM 2235 C C . LEU A 1 293 ? 5.094 -3.461 -7.668 1 98.12 293 LEU A C 1
ATOM 2237 O O . LEU A 1 293 ? 5.488 -4.051 -6.66 1 98.12 293 LEU A O 1
ATOM 2241 N N . SER A 1 294 ? 4.371 -4.051 -8.555 1 97.44 294 SER A N 1
ATOM 2242 C CA . SER A 1 294 ? 3.9 -5.43 -8.43 1 97.44 294 SER A CA 1
ATOM 2243 C C . SER A 1 294 ? 5.066 -6.41 -8.414 1 97.44 294 SER A C 1
ATOM 2245 O O . SER A 1 294 ? 5.184 -7.23 -7.504 1 97.44 294 SER A O 1
ATOM 2247 N N . PHE A 1 295 ? 6.023 -6.305 -9.367 1 95.62 295 PHE A N 1
ATOM 2248 C CA . PHE A 1 295 ? 7.145 -7.227 -9.516 1 95.62 295 PHE A CA 1
ATOM 2249 C C . PHE A 1 295 ? 8.078 -7.141 -8.312 1 95.62 295 PHE A C 1
ATOM 2251 O O . PHE A 1 295 ? 8.695 -8.133 -7.926 1 95.62 295 PHE A O 1
ATOM 2258 N N . ALA A 1 296 ? 8.117 -5.938 -7.75 1 97.44 296 ALA A N 1
ATOM 2259 C CA . ALA A 1 296 ? 9.055 -5.699 -6.652 1 97.44 296 ALA A CA 1
ATOM 2260 C C . ALA A 1 296 ? 8.375 -5.895 -5.301 1 97.44 296 ALA A C 1
ATOM 2262 O O . ALA A 1 296 ? 9.016 -5.797 -4.254 1 97.44 296 ALA A O 1
ATOM 2263 N N . GLU A 1 297 ? 7.043 -6.223 -5.383 1 98.12 297 GLU A N 1
ATOM 2264 C CA . GLU A 1 297 ? 6.262 -6.352 -4.16 1 98.12 297 GLU A CA 1
ATOM 2265 C C . GLU A 1 297 ? 6.492 -5.164 -3.229 1 98.12 297 GLU A C 1
ATOM 2267 O O . GLU A 1 297 ? 6.812 -5.344 -2.053 1 98.12 297 GLU A O 1
ATOM 2272 N N . ILE A 1 298 ? 6.387 -3.994 -3.803 1 98.62 298 ILE A N 1
ATOM 2273 C CA . ILE A 1 298 ? 6.496 -2.758 -3.035 1 98.62 298 ILE A CA 1
ATOM 2274 C C . ILE A 1 298 ? 5.141 -2.398 -2.436 1 98.62 298 ILE A C 1
ATOM 2276 O O . ILE A 1 298 ? 4.148 -2.277 -3.16 1 98.62 298 ILE A O 1
ATOM 2280 N N . ASP A 1 299 ? 5.109 -2.266 -1.107 1 98.75 299 ASP A N 1
ATOM 2281 C CA . ASP A 1 299 ? 3.883 -1.835 -0.441 1 98.75 299 ASP A CA 1
ATOM 2282 C C . ASP A 1 299 ? 3.701 -0.323 -0.553 1 98.75 299 ASP A C 1
ATOM 2284 O O . ASP A 1 299 ? 4.672 0.432 -0.485 1 98.75 299 ASP A O 1
ATOM 2288 N N . ILE A 1 300 ? 2.48 0.096 -0.75 1 98.88 300 ILE A N 1
ATOM 2289 C CA . ILE A 1 300 ? 2.141 1.515 -0.749 1 98.88 300 ILE A CA 1
ATOM 2290 C C . ILE A 1 300 ? 1.199 1.818 0.415 1 98.88 300 ILE A C 1
ATOM 2292 O O . ILE A 1 300 ? 0.18 1.146 0.59 1 98.88 300 ILE A O 1
ATOM 2296 N N . LYS A 1 301 ? 1.579 2.758 1.182 1 98.81 301 LYS A N 1
ATOM 2297 C CA . LYS A 1 301 ? 0.709 3.258 2.242 1 98.81 301 LYS A CA 1
ATOM 2298 C C . LYS A 1 301 ? 0.485 4.762 2.107 1 98.81 301 LYS A C 1
ATOM 2300 O O . LYS A 1 301 ? 1.293 5.461 1.494 1 98.81 301 LYS A O 1
ATOM 2305 N N . PHE A 1 302 ? -0.593 5.152 2.635 1 98.56 302 PHE A N 1
ATOM 2306 C CA . PHE A 1 302 ? -0.979 6.559 2.668 1 98.56 302 PHE A CA 1
ATOM 2307 C C . PHE A 1 302 ? -1.229 7.016 4.098 1 98.56 302 PHE A C 1
ATOM 2309 O O . PHE A 1 302 ? -1.444 6.195 4.992 1 98.56 302 PHE A O 1
ATOM 2316 N N . SER A 1 303 ? -1.097 8.289 4.293 1 97.44 303 SER A N 1
ATOM 2317 C CA . SER A 1 303 ? -1.506 8.883 5.559 1 97.44 303 SER A CA 1
ATOM 2318 C C . SER A 1 303 ? -2.467 10.047 5.336 1 97.44 303 SER A C 1
ATOM 2320 O O . SER A 1 303 ? -2.303 10.828 4.395 1 97.44 303 SER A O 1
ATOM 2322 N N . ASN A 1 304 ? -3.469 10.094 6.105 1 96.94 304 ASN A N 1
ATOM 2323 C CA . ASN A 1 304 ? -4.414 11.203 6.113 1 96.94 304 ASN A CA 1
ATOM 2324 C C . ASN A 1 304 ? -4.48 11.875 7.484 1 96.94 304 ASN A C 1
ATOM 2326 O O . ASN A 1 304 ? -4.977 11.281 8.445 1 96.94 304 ASN A O 1
ATOM 2330 N N . ARG A 1 305 ? -4.008 13.07 7.492 1 96.44 305 ARG A N 1
ATOM 2331 C CA . ARG A 1 305 ? -3.941 13.836 8.734 1 96.44 305 ARG A CA 1
ATOM 2332 C C . ARG A 1 305 ? -3.148 13.086 9.797 1 96.44 305 ARG A C 1
ATOM 2334 O O . ARG A 1 305 ? -1.978 12.758 9.594 1 96.44 305 ARG A O 1
ATOM 2341 N N . TYR A 1 306 ? -3.779 12.859 10.945 1 98.25 306 TYR A N 1
ATOM 2342 C CA . TYR A 1 306 ? -3.121 12.258 12.102 1 98.25 306 TYR A CA 1
ATOM 2343 C C . TYR A 1 306 ? -4.141 11.836 13.148 1 98.25 306 TYR A C 1
ATOM 2345 O O . TYR A 1 306 ? -5.309 12.234 13.086 1 98.25 306 TYR A O 1
ATOM 2353 N N . HIS A 1 307 ? -3.729 10.945 13.977 1 97.75 307 HIS A N 1
ATOM 2354 C CA . HIS A 1 307 ? -4.465 10.602 15.188 1 97.75 307 HIS A CA 1
ATOM 2355 C C . HIS A 1 307 ? -3.516 10.258 16.328 1 97.75 307 HIS A C 1
ATOM 2357 O O . HIS A 1 307 ? -2.416 9.75 16.094 1 97.75 307 HIS A O 1
ATOM 2363 N N . ASP A 1 308 ? -3.855 10.664 17.516 1 97.19 308 ASP A N 1
ATOM 2364 C CA . ASP A 1 308 ? -3.148 10.312 18.75 1 97.19 308 ASP A CA 1
ATOM 2365 C C . ASP A 1 308 ? -1.68 10.719 18.672 1 97.19 308 ASP A C 1
ATOM 2367 O O . ASP A 1 308 ? -0.794 9.938 19.031 1 97.19 308 ASP A O 1
ATOM 2371 N N . SER A 1 309 ? -1.425 11.906 18.156 1 98.31 309 SER A N 1
ATOM 2372 C CA . SER A 1 309 ? -0.037 12.289 17.906 1 98.31 309 SER A CA 1
ATOM 2373 C C . SER A 1 309 ? 0.394 13.422 18.844 1 98.31 309 SER A C 1
ATOM 2375 O O . SER A 1 309 ? 1.579 13.555 19.141 1 98.31 309 SER A O 1
ATOM 2377 N N . TRP A 1 310 ? -0.497 14.234 19.375 1 98.5 310 TRP A N 1
ATOM 2378 C CA . TRP A 1 310 ? -0.164 15.477 20.062 1 98.5 310 TRP A CA 1
ATOM 2379 C C . TRP A 1 310 ? 0.7 15.211 21.281 1 98.5 310 TRP A C 1
ATOM 2381 O O . TRP A 1 310 ? 1.777 15.789 21.438 1 98.5 310 TRP A O 1
ATOM 2391 N N . PRO A 1 311 ? 0.288 14.227 22.188 1 98.44 311 PRO A N 1
ATOM 2392 C CA . PRO A 1 311 ? 1.156 14 23.344 1 98.44 311 PRO A CA 1
ATOM 2393 C C . PRO A 1 311 ? 2.568 13.57 22.953 1 98.44 311 PRO A C 1
ATOM 2395 O O . PRO A 1 311 ? 3.547 14.062 23.516 1 98.44 311 PRO A O 1
ATOM 2398 N N . THR A 1 312 ? 2.656 12.703 21.969 1 98.56 312 THR A N 1
ATOM 2399 C CA . THR A 1 312 ? 3.947 12.172 21.531 1 98.56 312 THR A CA 1
ATOM 2400 C C . THR A 1 312 ? 4.801 13.281 20.922 1 98.56 312 THR A C 1
ATOM 2402 O O . THR A 1 312 ? 5.992 13.391 21.219 1 98.56 312 THR A O 1
ATOM 2405 N N . VAL A 1 313 ? 4.219 14.086 20.078 1 98.88 313 VAL A N 1
ATOM 2406 C CA . VAL A 1 313 ? 4.945 15.156 19.391 1 98.88 313 VAL A CA 1
ATOM 2407 C C . VAL A 1 313 ? 5.375 16.219 20.406 1 98.88 313 VAL A C 1
ATOM 2409 O O . VAL A 1 313 ? 6.5 16.719 20.359 1 98.88 313 VAL A O 1
ATOM 2412 N N . ILE A 1 314 ? 4.484 16.547 21.344 1 98.88 314 ILE A N 1
ATOM 2413 C CA . ILE A 1 314 ? 4.836 17.484 22.406 1 98.88 314 ILE A CA 1
ATOM 2414 C C . ILE A 1 314 ? 6.023 16.953 23.203 1 98.88 314 ILE A C 1
ATOM 2416 O O . ILE A 1 314 ? 6.977 17.688 23.469 1 98.88 314 ILE A O 1
ATOM 2420 N N . ASN A 1 315 ? 6.004 15.656 23.469 1 98.69 315 ASN A N 1
ATOM 2421 C CA . ASN A 1 315 ? 7.102 15.023 24.203 1 98.69 315 ASN A CA 1
ATOM 2422 C C . ASN A 1 315 ? 8.414 15.133 23.422 1 98.69 315 ASN A C 1
ATOM 2424 O O . ASN A 1 315 ? 9.469 15.398 24.016 1 98.69 315 ASN A O 1
ATOM 2428 N N . MET A 1 316 ? 8.391 14.961 22.156 1 98.69 316 MET A N 1
ATOM 2429 C CA . MET A 1 316 ? 9.602 14.992 21.328 1 98.69 316 MET A CA 1
ATOM 2430 C C . MET A 1 316 ? 10.18 16.406 21.266 1 98.69 316 MET A C 1
ATOM 2432 O O . MET A 1 316 ? 11.391 16.578 21.359 1 98.69 316 MET A O 1
ATOM 2436 N N . ILE A 1 317 ? 9.312 17.375 21.094 1 98.69 317 ILE A N 1
ATOM 2437 C CA . ILE A 1 317 ? 9.773 18.75 21.016 1 98.69 317 ILE A CA 1
ATOM 2438 C C . ILE A 1 317 ? 10.289 19.203 22.375 1 98.69 317 ILE A C 1
ATOM 2440 O O . ILE A 1 317 ? 11.391 19.75 22.484 1 98.69 317 ILE A O 1
ATOM 2444 N N . SER A 1 318 ? 9.555 18.906 23.422 1 98.62 318 SER A N 1
ATOM 2445 C CA . SER A 1 318 ? 9.875 19.375 24.766 1 98.62 318 SER A CA 1
ATOM 2446 C C . SER A 1 318 ? 11.195 18.766 25.25 1 98.62 318 SER A C 1
ATOM 2448 O O . SER A 1 318 ? 11.945 19.422 25.984 1 98.62 318 SER A O 1
ATOM 2450 N N . ASN A 1 319 ? 11.469 17.547 24.844 1 98.19 319 ASN A N 1
ATOM 2451 C CA . ASN A 1 319 ? 12.672 16.859 25.312 1 98.19 319 ASN A CA 1
ATOM 2452 C C . ASN A 1 319 ? 13.828 17.031 24.328 1 98.19 319 ASN A C 1
ATOM 2454 O O . ASN A 1 319 ? 14.891 16.422 24.5 1 98.19 319 ASN A O 1
ATOM 2458 N N . GLY A 1 320 ? 13.602 17.75 23.312 1 97.69 320 GLY A N 1
ATOM 2459 C CA . GLY A 1 320 ? 14.68 18.094 22.406 1 97.69 320 GLY A CA 1
ATOM 2460 C C . GLY A 1 320 ? 15.031 16.969 21.438 1 97.69 320 GLY A C 1
ATOM 2461 O O . GLY A 1 320 ? 16.109 16.953 20.859 1 97.69 320 GLY A O 1
ATOM 2462 N N . ILE A 1 321 ? 14.164 15.984 21.359 1 97.5 321 ILE A N 1
ATOM 2463 C CA . ILE A 1 321 ? 14.383 14.906 20.406 1 97.5 321 ILE A CA 1
ATOM 2464 C C . ILE A 1 321 ? 14.352 15.477 18.984 1 97.5 321 ILE A C 1
ATOM 2466 O O . ILE A 1 321 ? 15.125 15.047 18.125 1 97.5 321 ILE A O 1
ATOM 2470 N N . ILE A 1 322 ? 13.406 16.438 18.719 1 97.75 322 ILE A N 1
ATOM 2471 C CA . ILE A 1 322 ? 13.422 17.219 17.484 1 97.75 322 ILE A CA 1
ATOM 2472 C C . ILE A 1 322 ? 13.43 18.703 17.812 1 97.75 322 ILE A C 1
ATOM 2474 O O . ILE A 1 322 ? 12.789 19.141 18.766 1 97.75 322 ILE A O 1
ATOM 2478 N N . LYS A 1 323 ? 14.141 19.438 17.047 1 97.81 323 LYS A N 1
ATOM 2479 C CA . LYS A 1 323 ? 14.203 20.906 17.141 1 97.81 323 LYS A CA 1
ATOM 2480 C C . LYS A 1 323 ? 13.477 21.562 15.969 1 97.81 323 LYS A C 1
ATOM 2482 O O . LYS A 1 323 ? 13.906 21.438 14.82 1 97.81 323 LYS A O 1
ATOM 2487 N N . VAL A 1 324 ? 12.453 22.328 16.281 1 98.44 324 VAL A N 1
ATOM 2488 C CA . VAL A 1 324 ? 11.562 22.75 15.211 1 98.44 324 VAL A CA 1
ATOM 2489 C C . VAL A 1 324 ? 11.672 24.266 15.023 1 98.44 324 VAL A C 1
ATOM 2491 O O . VAL A 1 324 ? 11.062 24.828 14.117 1 98.44 324 VAL A O 1
ATOM 2494 N N . ASP A 1 325 ? 12.469 24.891 15.828 1 98.06 325 ASP A N 1
ATOM 2495 C CA . ASP A 1 325 ? 12.484 26.359 15.883 1 98.06 325 ASP A CA 1
ATOM 2496 C C . ASP A 1 325 ? 12.93 26.953 14.547 1 98.06 325 ASP A C 1
ATOM 2498 O O . ASP A 1 325 ? 12.391 27.969 14.102 1 98.06 325 ASP A O 1
ATOM 2502 N N . ASP A 1 326 ? 13.906 26.297 13.93 1 97.12 326 ASP A N 1
ATOM 2503 C CA . ASP A 1 326 ? 14.492 26.828 12.703 1 97.12 326 ASP A CA 1
ATOM 2504 C C . ASP A 1 326 ? 13.492 26.766 11.547 1 97.12 326 ASP A C 1
ATOM 2506 O O . ASP A 1 326 ? 13.688 27.406 10.516 1 97.12 326 ASP A O 1
ATOM 2510 N N . LEU A 1 327 ? 12.43 26 11.695 1 98.12 327 LEU A N 1
ATOM 2511 C CA . LEU A 1 327 ? 11.43 25.891 10.633 1 98.12 327 LEU A CA 1
ATOM 2512 C C . LEU A 1 327 ? 10.672 27.203 10.477 1 98.12 327 LEU A C 1
ATOM 2514 O O . LEU A 1 327 ? 10.086 27.469 9.422 1 98.12 327 LEU A O 1
ATOM 2518 N N . VAL A 1 328 ? 10.57 27.984 11.578 1 98 328 VAL A N 1
ATOM 2519 C CA . VAL A 1 328 ? 9.852 29.25 11.555 1 98 328 VAL A CA 1
ATOM 2520 C C . VAL A 1 328 ? 10.703 30.312 10.859 1 98 328 VAL A C 1
ATOM 2522 O O . VAL A 1 328 ? 11.742 30.719 11.375 1 98 328 VAL A O 1
ATOM 2525 N N . THR A 1 329 ? 10.211 30.781 9.742 1 96.75 329 THR A N 1
ATOM 2526 C CA . THR A 1 329 ? 11.016 31.719 8.969 1 96.75 329 THR A CA 1
ATOM 2527 C C . THR A 1 329 ? 10.484 33.125 9.125 1 96.75 329 THR A C 1
ATOM 2529 O O . THR A 1 329 ? 11.234 34.094 8.961 1 96.75 329 THR A O 1
ATOM 2532 N N . HIS A 1 330 ? 9.188 33.281 9.375 1 97.19 330 HIS A N 1
ATOM 2533 C CA . HIS A 1 330 ? 8.57 34.594 9.492 1 97.19 330 HIS A CA 1
ATOM 2534 C C . HIS A 1 330 ? 7.477 34.594 10.562 1 97.19 330 HIS A C 1
ATOM 2536 O O . HIS A 1 330 ? 6.871 33.562 10.836 1 97.19 330 HIS A O 1
ATOM 2542 N N . LYS A 1 331 ? 7.262 35.75 11.125 1 97.31 331 LYS A N 1
ATOM 2543 C CA . LYS A 1 331 ? 6.172 36 12.055 1 97.31 331 LYS A CA 1
ATOM 2544 C C . LYS A 1 331 ? 5.465 37.312 11.719 1 97.31 331 LYS A C 1
ATOM 2546 O O . LYS A 1 331 ? 6.113 38.312 11.367 1 97.31 331 LYS A O 1
ATOM 2551 N N . PHE A 1 332 ? 4.203 37.281 11.711 1 97.62 332 PHE A N 1
ATOM 2552 C CA . PHE A 1 332 ? 3.375 38.469 11.484 1 97.62 332 PHE A CA 1
ATOM 2553 C C . PHE A 1 332 ? 2.307 38.594 12.562 1 97.62 332 PHE A C 1
ATOM 2555 O O . PHE A 1 332 ? 1.81 37.562 13.07 1 97.62 332 PHE A O 1
ATOM 2562 N N . PRO A 1 333 ? 1.923 39.812 12.93 1 96.62 333 PRO A N 1
ATOM 2563 C CA . PRO A 1 333 ? 0.746 39.969 13.781 1 96.62 333 PRO A CA 1
ATOM 2564 C C . PRO A 1 333 ? -0.559 39.656 13.055 1 96.62 333 PRO A C 1
ATOM 2566 O O . PRO A 1 333 ? -0.625 39.75 11.828 1 96.62 333 PRO A O 1
ATOM 2569 N N . LEU A 1 334 ? -1.572 39.219 13.789 1 96.38 334 LEU A N 1
ATOM 2570 C CA . LEU A 1 334 ? -2.885 38.875 13.258 1 96.38 334 LEU A CA 1
ATOM 2571 C C . LEU A 1 334 ? -3.41 39.938 12.32 1 96.38 334 LEU A C 1
ATOM 2573 O O . LEU A 1 334 ? -4.012 39.656 11.289 1 96.38 334 LEU A O 1
ATOM 2577 N N . GLU A 1 335 ? -3.104 41.219 12.609 1 93.12 335 GLU A N 1
ATOM 2578 C CA . GLU A 1 335 ? -3.627 42.375 11.891 1 93.12 335 GLU A CA 1
ATOM 2579 C C . GLU A 1 335 ? -2.973 42.5 10.516 1 93.12 335 GLU A C 1
ATOM 2581 O O . GLU A 1 335 ? -3.457 43.25 9.656 1 93.12 335 GLU A O 1
ATOM 2586 N N . ARG A 1 336 ? -1.884 41.781 10.344 1 95.62 336 ARG A N 1
ATOM 2587 C CA . ARG A 1 336 ? -1.186 41.812 9.062 1 95.62 336 ARG A CA 1
ATOM 2588 C C . ARG A 1 336 ? -1.111 40.406 8.438 1 95.62 336 ARG A C 1
ATOM 2590 O O . ARG A 1 336 ? -0.17 40.125 7.699 1 95.62 336 ARG A O 1
ATOM 2597 N N . ALA A 1 337 ? -2.059 39.656 8.773 1 95.69 337 ALA A N 1
ATOM 2598 C CA . ALA A 1 337 ? -2.062 38.281 8.305 1 95.69 337 ALA A CA 1
ATOM 2599 C C . ALA A 1 337 ? -2.197 38.219 6.789 1 95.69 337 ALA A C 1
ATOM 2601 O O . ALA A 1 337 ? -1.729 37.25 6.156 1 95.69 337 ALA A O 1
ATOM 2602 N N . ASP A 1 338 ? -2.84 39.188 6.188 1 93.38 338 ASP A N 1
ATOM 2603 C CA . ASP A 1 338 ? -2.994 39.219 4.738 1 93.38 338 ASP A CA 1
ATOM 2604 C C . ASP A 1 338 ? -1.634 39.25 4.043 1 93.38 338 ASP A C 1
ATOM 2606 O O . ASP A 1 338 ? -1.415 38.562 3.051 1 93.38 338 ASP A O 1
ATOM 2610 N N . GLU A 1 339 ? -0.693 40.031 4.598 1 95.19 339 GLU A N 1
ATOM 2611 C CA . GLU A 1 339 ? 0.666 40.094 4.066 1 95.19 339 GLU A CA 1
ATOM 2612 C C . GLU A 1 339 ? 1.368 38.75 4.18 1 95.19 339 GLU A C 1
ATOM 2614 O O . GLU A 1 339 ? 2.09 38.312 3.27 1 95.19 339 GLU A O 1
ATOM 2619 N N . ALA A 1 340 ? 1.189 38.125 5.305 1 96.69 340 ALA A N 1
ATOM 2620 C CA . ALA A 1 340 ? 1.799 36.812 5.559 1 96.69 340 ALA A CA 1
ATOM 2621 C C . ALA A 1 340 ? 1.3 35.781 4.562 1 96.69 340 ALA A C 1
ATOM 2623 O O . ALA A 1 340 ? 2.086 35 4.031 1 96.69 340 ALA A O 1
ATOM 2624 N N . ILE A 1 341 ? 0.021 35.75 4.352 1 95.94 341 ILE A N 1
ATOM 2625 C CA . ILE A 1 341 ? -0.603 34.781 3.451 1 95.94 341 ILE A CA 1
ATOM 2626 C C . ILE A 1 341 ? -0.108 35 2.025 1 95.94 341 ILE A C 1
ATOM 2628 O O . ILE A 1 341 ? 0.157 34.062 1.293 1 95.94 341 ILE A O 1
ATOM 2632 N N . GLU A 1 342 ? 0.056 36.25 1.638 1 93.62 342 GLU A N 1
ATOM 2633 C CA . GLU A 1 342 ? 0.617 36.562 0.328 1 93.62 342 GLU A CA 1
ATOM 2634 C C . GLU A 1 342 ? 2.059 36.094 0.211 1 93.62 342 GLU A C 1
ATOM 2636 O O . GLU A 1 342 ? 2.461 35.562 -0.831 1 93.62 342 GLU A O 1
ATOM 2641 N N . LEU A 1 343 ? 2.76 36.281 1.271 1 94.69 343 LEU A N 1
ATOM 2642 C CA . LEU A 1 343 ? 4.145 35.844 1.296 1 94.69 343 LEU A CA 1
ATOM 2643 C C . LEU A 1 343 ? 4.227 34.312 1.081 1 94.69 343 LEU A C 1
ATOM 2645 O O . LEU A 1 343 ? 5.023 33.844 0.268 1 94.69 343 LEU A O 1
ATOM 2649 N N . VAL A 1 344 ? 3.424 33.562 1.795 1 94.94 344 VAL A N 1
ATOM 2650 C CA . VAL A 1 344 ? 3.441 32.094 1.745 1 94.94 344 VAL A CA 1
ATOM 2651 C C . VAL A 1 344 ? 3.016 31.609 0.358 1 94.94 344 VAL A C 1
ATOM 2653 O O . VAL A 1 344 ? 3.5 30.594 -0.13 1 94.94 344 VAL A O 1
ATOM 2656 N N . SER A 1 345 ? 2.186 32.375 -0.306 1 93.19 345 SER A N 1
ATOM 2657 C CA . SER A 1 345 ? 1.637 31.969 -1.6 1 93.19 345 SER A CA 1
ATOM 2658 C C . SER A 1 345 ? 2.68 32.094 -2.705 1 93.19 345 SER A C 1
ATOM 2660 O O . SER A 1 345 ? 2.498 31.578 -3.805 1 93.19 345 SER A O 1
ATOM 2662 N N . ASP A 1 346 ? 3.779 32.812 -2.404 1 91 346 ASP A N 1
ATOM 2663 C CA . ASP A 1 346 ? 4.867 33 -3.357 1 91 346 ASP A CA 1
ATOM 2664 C C . ASP A 1 346 ? 6.043 32.062 -3.045 1 91 346 ASP A C 1
ATOM 2666 O O . ASP A 1 346 ? 6.879 32.406 -2.193 1 91 346 ASP A O 1
ATOM 2670 N N . PRO A 1 347 ? 6.188 31.047 -3.734 1 82 347 PRO A N 1
ATOM 2671 C CA . PRO A 1 347 ? 7.227 30.062 -3.418 1 82 347 PRO A CA 1
ATOM 2672 C C . PRO A 1 347 ? 8.641 30.625 -3.584 1 82 347 PRO A C 1
ATOM 2674 O O . PRO A 1 347 ? 9.594 30.062 -3.049 1 82 347 PRO A O 1
ATOM 2677 N N . THR A 1 348 ? 8.828 31.641 -4.297 1 84.44 348 THR A N 1
ATOM 2678 C CA . THR A 1 348 ? 10.148 32.188 -4.566 1 84.44 348 THR A CA 1
ATOM 2679 C C . THR A 1 348 ? 10.672 32.969 -3.352 1 84.44 348 THR A C 1
ATOM 2681 O O . THR A 1 348 ? 11.852 33.312 -3.283 1 84.44 348 THR A O 1
ATOM 2684 N N . LYS A 1 349 ? 9.82 33.188 -2.418 1 86.88 349 LYS A N 1
ATOM 2685 C CA . LYS A 1 349 ? 10.203 34.031 -1.279 1 86.88 349 LYS A CA 1
ATOM 2686 C C . LYS A 1 349 ? 10.898 33.188 -0.203 1 86.88 349 LYS A C 1
ATOM 2688 O O . LYS A 1 349 ? 11.414 33.75 0.776 1 86.88 349 LYS A O 1
ATOM 2693 N N . GLY A 1 350 ? 10.914 31.906 -0.353 1 84.75 350 GLY A N 1
ATOM 2694 C CA . GLY A 1 350 ? 11.742 31.016 0.45 1 84.75 350 GLY A CA 1
ATOM 2695 C C . GLY A 1 350 ? 11.188 30.766 1.841 1 84.75 350 GLY A C 1
ATOM 2696 O O . GLY A 1 350 ? 11.906 30.344 2.742 1 84.75 350 GLY A O 1
ATOM 2697 N N . SER A 1 351 ? 9.945 31.156 2.076 1 92.5 351 SER A N 1
ATOM 2698 C CA . SER A 1 351 ? 9.359 30.891 3.389 1 92.5 351 SER A CA 1
ATOM 2699 C C . SER A 1 351 ? 9.109 29.406 3.598 1 92.5 351 SER A C 1
ATOM 2701 O O . SER A 1 351 ? 8.844 28.672 2.643 1 92.5 351 SER A O 1
ATOM 2703 N N . ILE A 1 352 ? 9.336 28.938 4.848 1 95.19 352 ILE A N 1
ATOM 2704 C CA . ILE A 1 352 ? 9.031 27.562 5.227 1 95.19 352 ILE A CA 1
ATOM 2705 C C . ILE A 1 352 ? 7.785 27.531 6.105 1 95.19 352 ILE A C 1
ATOM 2707 O O . ILE A 1 352 ? 6.684 27.234 5.633 1 95.19 352 ILE A O 1
ATOM 2711 N N . LYS A 1 353 ? 7.855 27.969 7.297 1 97 353 LYS A N 1
ATOM 2712 C CA . LYS A 1 353 ? 6.703 28.125 8.18 1 97 353 LYS A CA 1
ATOM 2713 C C . LYS A 1 353 ? 6.547 29.578 8.617 1 97 353 LYS A C 1
ATOM 2715 O O . LYS A 1 353 ? 7.473 30.172 9.172 1 97 353 LYS A O 1
ATOM 2720 N N . VAL A 1 354 ? 5.398 30.125 8.289 1 98.19 354 VAL A N 1
ATOM 2721 C CA . VAL A 1 354 ? 5.051 31.484 8.68 1 98.19 354 VAL A CA 1
ATOM 2722 C C . VAL A 1 354 ? 3.984 31.453 9.773 1 98.19 354 VAL A C 1
ATOM 2724 O O . VAL A 1 354 ? 2.969 30.766 9.633 1 98.19 354 VAL A O 1
ATOM 2727 N N . LEU A 1 355 ? 4.23 32.156 10.836 1 98.31 355 LEU A N 1
ATOM 2728 C CA . LEU A 1 355 ? 3.328 32.188 11.984 1 98.31 355 LEU A CA 1
ATOM 2729 C C . LEU A 1 355 ? 2.58 33.5 12.078 1 98.31 355 LEU A C 1
ATOM 2731 O O . LEU A 1 355 ? 3.158 34.562 11.844 1 98.31 355 LEU A O 1
ATOM 2735 N N . ILE A 1 356 ? 1.331 33.406 12.336 1 98.31 356 ILE A N 1
ATOM 2736 C CA . ILE A 1 356 ? 0.505 34.531 12.711 1 98.31 356 ILE A CA 1
ATOM 2737 C C . ILE A 1 356 ? 0.401 34.625 14.234 1 98.31 356 ILE A C 1
ATOM 2739 O O . ILE A 1 356 ? -0.024 33.656 14.883 1 98.31 356 ILE A O 1
ATOM 2743 N N . GLU A 1 357 ? 0.75 35.719 14.789 1 97.31 357 GLU A N 1
ATOM 2744 C CA . GLU A 1 357 ? 0.794 35.875 16.25 1 97.31 357 GLU A CA 1
ATOM 2745 C C . GLU A 1 357 ? -0.219 36.906 16.719 1 97.31 357 GLU A C 1
ATOM 2747 O O . GLU A 1 357 ? -0.443 37.906 16.062 1 97.31 357 GLU A O 1
ATOM 2752 N N . ASP A 1 358 ? -0.891 36.656 17.781 1 93.25 358 ASP A N 1
ATOM 2753 C CA . ASP A 1 358 ? -1.714 37.594 18.531 1 93.25 358 ASP A CA 1
ATOM 2754 C C . ASP A 1 358 ? -1.252 37.688 19.984 1 93.25 358 ASP A C 1
ATOM 2756 O O . ASP A 1 358 ? -1.956 37.281 20.891 1 93.25 358 ASP A O 1
ATOM 2760 N N . VAL A 1 359 ? -0.066 38.125 20.141 1 72.81 359 VAL A N 1
ATOM 2761 C CA . VAL A 1 359 ? 0.559 38.125 21.469 1 72.81 359 VAL A CA 1
ATOM 2762 C C . VAL A 1 359 ? 0.146 39.375 22.219 1 72.81 359 VAL A C 1
ATOM 2764 O O . VAL A 1 359 ? 0.082 39.375 23.453 1 72.81 359 VAL A O 1
ATOM 2767 N N . LYS A 1 360 ? -0.087 40.531 21.531 1 63.41 360 LYS A N 1
ATOM 2768 C CA . LYS A 1 360 ? -0.354 41.781 22.219 1 63.41 360 LYS A CA 1
ATOM 2769 C C . LYS A 1 360 ? -1.85 41.969 22.453 1 63.41 360 LYS A C 1
ATOM 2771 O O . LYS A 1 360 ? -2.264 42.969 23.078 1 63.41 360 LYS A O 1
ATOM 2776 N N . GLY A 1 361 ? -2.543 40.969 21.969 1 53.16 361 GLY A N 1
ATOM 2777 C CA . GLY A 1 361 ? -3.975 41.156 22.156 1 53.16 361 GLY A CA 1
ATOM 2778 C C . GLY A 1 361 ? -4.422 41 23.594 1 53.16 361 GLY A C 1
ATOM 2779 O O . GLY A 1 361 ? -3.971 40.094 24.297 1 53.16 361 GLY A O 1
ATOM 2780 N N . LYS A 1 362 ? -4.652 42.062 24.297 1 53.41 362 LYS A N 1
ATOM 2781 C CA . LYS A 1 362 ? -5.137 42.125 25.672 1 53.41 362 LYS A CA 1
ATOM 2782 C C . LYS A 1 362 ? -6.586 41.656 25.766 1 53.41 362 LYS A C 1
ATOM 2784 O O . LYS A 1 362 ? -7.383 41.875 24.859 1 53.41 362 LYS A O 1
ATOM 2789 N N . LEU A 1 363 ? -6.812 40.594 26.625 1 48.16 363 LEU A N 1
ATOM 2790 C CA . LEU A 1 363 ? -8.188 40.25 26.969 1 48.16 363 LEU A CA 1
ATOM 2791 C C . LEU A 1 363 ? -8.945 41.469 27.484 1 48.16 363 LEU A C 1
ATOM 2793 O O . LEU A 1 363 ? -8.375 42.281 28.203 1 48.16 363 LEU A O 1
ATOM 2797 N N . MET B 1 1 ? 26.625 -44.156 -15.953 1 30.66 1 MET B N 1
ATOM 2798 C CA . MET B 1 1 ? 25.203 -44.469 -16.156 1 30.66 1 MET B CA 1
ATOM 2799 C C . MET B 1 1 ? 24.781 -44.156 -17.594 1 30.66 1 MET B C 1
ATOM 2801 O O . MET B 1 1 ? 25.281 -43.188 -18.188 1 30.66 1 MET B O 1
ATOM 2805 N N . CYS B 1 2 ? 24.266 -45.094 -18.328 1 35.53 2 CYS B N 1
ATOM 2806 C CA . CYS B 1 2 ? 23.812 -45.062 -19.719 1 35.53 2 CYS B CA 1
ATOM 2807 C C . CYS B 1 2 ? 23.031 -43.781 -20 1 35.53 2 CYS B C 1
ATOM 2809 O O . CYS B 1 2 ? 22.047 -43.5 -19.312 1 35.53 2 CYS B O 1
ATOM 2811 N N . GLN B 1 3 ? 23.594 -42.75 -20.438 1 41.81 3 GLN B N 1
ATOM 2812 C CA . GLN B 1 3 ? 22.875 -41.656 -21.109 1 41.81 3 GLN B CA 1
ATOM 2813 C C . GLN B 1 3 ? 21.734 -42.219 -21.969 1 41.81 3 GLN B C 1
ATOM 2815 O O . GLN B 1 3 ? 21.938 -42.594 -23.125 1 41.81 3 GLN B O 1
ATOM 2820 N N . SER B 1 4 ? 21.109 -43.344 -21.531 1 43.75 4 SER B N 1
ATOM 2821 C CA . SER B 1 4 ? 20.016 -43.969 -22.281 1 43.75 4 SER B CA 1
ATOM 2822 C C . SER B 1 4 ? 19.141 -42.906 -22.953 1 43.75 4 SER B C 1
ATOM 2824 O O . SER B 1 4 ? 18.828 -41.875 -22.375 1 43.75 4 SER B O 1
ATOM 2826 N N . HIS B 1 5 ? 19.422 -42.75 -24.312 1 54.41 5 HIS B N 1
ATOM 2827 C CA . HIS B 1 5 ? 18.797 -41.969 -25.359 1 54.41 5 HIS B CA 1
ATOM 2828 C C . HIS B 1 5 ? 17.281 -41.906 -25.188 1 54.41 5 HIS B C 1
ATOM 2830 O O . HIS B 1 5 ? 16.547 -42.625 -25.875 1 54.41 5 HIS B O 1
ATOM 2836 N N . TYR B 1 6 ? 16.734 -41.781 -23.984 1 69.56 6 TYR B N 1
ATOM 2837 C CA . TYR B 1 6 ? 15.289 -41.719 -23.844 1 69.56 6 TYR B CA 1
ATOM 2838 C C . TYR B 1 6 ? 14.711 -40.531 -24.578 1 69.56 6 TYR B C 1
ATOM 2840 O O . TYR B 1 6 ? 15.336 -39.438 -24.594 1 69.56 6 TYR B O 1
ATOM 2848 N N . ASN B 1 7 ? 13.719 -40.844 -25.344 1 87.19 7 ASN B N 1
ATOM 2849 C CA . ASN B 1 7 ? 12.945 -39.75 -25.906 1 87.19 7 ASN B CA 1
ATOM 2850 C C . ASN B 1 7 ? 12.375 -38.844 -24.812 1 87.19 7 ASN B C 1
ATOM 2852 O O . ASN B 1 7 ? 11.961 -39.344 -23.75 1 87.19 7 ASN B O 1
ATOM 2856 N N . ASN B 1 8 ? 12.555 -37.594 -24.938 1 94.25 8 ASN B N 1
ATOM 2857 C CA . ASN B 1 8 ? 11.992 -36.625 -24 1 94.25 8 ASN B CA 1
ATOM 2858 C C . ASN B 1 8 ? 11 -35.688 -24.688 1 94.25 8 ASN B C 1
ATOM 2860 O O . ASN B 1 8 ? 11.266 -34.5 -24.859 1 94.25 8 ASN B O 1
ATOM 2864 N N . PRO B 1 9 ? 9.859 -36.344 -25.031 1 94.94 9 PRO B N 1
ATOM 2865 C CA . PRO B 1 9 ? 8.844 -35.469 -25.641 1 94.94 9 PRO B CA 1
ATOM 2866 C C . PRO B 1 9 ? 8.531 -34.25 -24.766 1 94.94 9 PRO B C 1
ATOM 2868 O O . PRO B 1 9 ? 8.453 -34.375 -23.547 1 94.94 9 PRO B O 1
ATOM 2871 N N . SER B 1 10 ? 8.461 -33.094 -25.375 1 96.44 10 SER B N 1
ATOM 2872 C CA . SER B 1 10 ? 8.234 -31.844 -24.672 1 96.44 10 SER B CA 1
ATOM 2873 C C . SER B 1 10 ? 7.383 -30.891 -25.5 1 96.44 10 SER B C 1
ATOM 2875 O O . SER B 1 10 ? 7.316 -31.016 -26.719 1 96.44 10 SER B O 1
ATOM 2877 N N . VAL B 1 11 ? 6.637 -30.078 -24.797 1 97.19 11 VAL B N 1
ATOM 2878 C CA . VAL B 1 11 ? 5.852 -29.031 -25.438 1 97.19 11 VAL B CA 1
ATOM 2879 C C . VAL B 1 11 ? 6.672 -27.75 -25.516 1 97.19 11 VAL B C 1
ATOM 2881 O O . VAL B 1 11 ? 7.008 -27.156 -24.484 1 97.19 11 VAL B O 1
ATOM 2884 N N . GLN B 1 12 ? 6.91 -27.25 -26.703 1 96.69 12 GLN B N 1
ATOM 2885 C CA . GLN B 1 12 ? 7.789 -26.109 -26.891 1 96.69 12 GLN B CA 1
ATOM 2886 C C . GLN B 1 12 ? 7.078 -24.984 -27.641 1 96.69 12 GLN B C 1
ATOM 2888 O O . GLN B 1 12 ? 6.305 -25.234 -28.562 1 96.69 12 GLN B O 1
ATOM 2893 N N . VAL B 1 13 ? 7.258 -23.797 -27.188 1 95.44 13 VAL B N 1
ATOM 2894 C CA . VAL B 1 13 ? 6.863 -22.625 -27.938 1 95.44 13 VAL B CA 1
ATOM 2895 C C . VAL B 1 13 ? 8.078 -22.047 -28.672 1 95.44 13 VAL B C 1
ATOM 2897 O O . VAL B 1 13 ? 9.188 -22.031 -28.141 1 95.44 13 VAL B O 1
ATOM 2900 N N . THR B 1 14 ? 7.828 -21.625 -29.922 1 93.94 14 THR B N 1
ATOM 2901 C CA . THR B 1 14 ? 8.93 -21.156 -30.75 1 93.94 14 THR B CA 1
ATOM 2902 C C . THR B 1 14 ? 8.891 -19.625 -30.875 1 93.94 14 THR B C 1
ATOM 2904 O O . THR B 1 14 ? 7.91 -19 -30.484 1 93.94 14 THR B O 1
ATOM 2907 N N . THR B 1 15 ? 9.969 -19.016 -31.359 1 92 15 THR B N 1
ATOM 2908 C CA . THR B 1 15 ? 10.094 -17.578 -31.5 1 92 15 THR B CA 1
ATOM 2909 C C . THR B 1 15 ? 9.086 -17.047 -32.5 1 92 15 THR B C 1
ATOM 2911 O O . THR B 1 15 ? 8.727 -15.867 -32.469 1 92 15 THR B O 1
ATOM 2914 N N . ASP B 1 16 ? 8.609 -17.875 -33.406 1 92.44 16 ASP B N 1
ATOM 2915 C CA . ASP B 1 16 ? 7.637 -17.469 -34.406 1 92.44 16 ASP B CA 1
ATOM 2916 C C . ASP B 1 16 ? 6.215 -17.828 -33.969 1 92.44 16 ASP B C 1
ATOM 2918 O O . ASP B 1 16 ? 5.324 -17.984 -34.812 1 92.44 16 ASP B O 1
ATOM 2922 N N . HIS B 1 17 ? 6.012 -18.078 -32.688 1 93.06 17 HIS B N 1
ATOM 2923 C CA . HIS B 1 17 ? 4.707 -18.219 -32.062 1 93.06 17 HIS B CA 1
ATOM 2924 C C . HIS B 1 17 ? 4 -19.484 -32.531 1 93.06 17 HIS B C 1
ATOM 2926 O O . HIS B 1 17 ? 2.816 -19.453 -32.875 1 93.06 17 HIS B O 1
ATOM 2932 N N . ARG B 1 18 ? 4.793 -20.547 -32.531 1 93.94 18 ARG B N 1
ATOM 2933 C CA . ARG B 1 18 ? 4.223 -21.859 -32.781 1 93.94 18 ARG B CA 1
ATOM 2934 C C . ARG B 1 18 ? 4.375 -22.766 -31.562 1 93.94 18 ARG B C 1
ATOM 2936 O O . ARG B 1 18 ? 5.258 -22.547 -30.734 1 93.94 18 ARG B O 1
ATOM 2943 N N . ILE B 1 19 ? 3.428 -23.703 -31.453 1 95.19 19 ILE B N 1
ATOM 2944 C CA . ILE B 1 19 ? 3.539 -24.766 -30.453 1 95.19 19 ILE B CA 1
ATOM 2945 C C . ILE B 1 19 ? 4.008 -26.062 -31.125 1 95.19 19 ILE B C 1
ATOM 2947 O O . ILE B 1 19 ? 3.416 -26.5 -32.125 1 95.19 19 ILE B O 1
ATOM 2951 N N . GLU B 1 20 ? 5.043 -26.578 -30.641 1 95.12 20 GLU B N 1
ATOM 2952 C CA . GLU B 1 20 ? 5.578 -27.828 -31.172 1 95.12 20 GLU B CA 1
ATOM 2953 C C . GLU B 1 20 ? 5.754 -28.875 -30.062 1 95.12 20 GLU B C 1
ATOM 2955 O O . GLU B 1 20 ? 6.062 -28.531 -28.922 1 95.12 20 GLU B O 1
ATOM 2960 N N . ILE B 1 21 ? 5.531 -30.094 -30.422 1 94.94 21 ILE B N 1
ATOM 2961 C CA . ILE B 1 21 ? 5.871 -31.219 -29.562 1 94.94 21 ILE B CA 1
ATOM 2962 C C . ILE B 1 21 ? 7.082 -31.953 -30.125 1 94.94 21 ILE B C 1
ATOM 2964 O O . ILE B 1 21 ? 6.98 -32.656 -31.141 1 94.94 21 ILE B O 1
ATOM 2968 N N . LYS B 1 22 ? 8.164 -31.734 -29.484 1 94.25 22 LYS B N 1
ATOM 2969 C CA . LYS B 1 22 ? 9.438 -32.281 -29.938 1 94.25 22 LYS B CA 1
ATOM 2970 C C . LYS B 1 22 ? 10.289 -32.75 -28.766 1 94.25 22 LYS B C 1
ATOM 2972 O O . LYS B 1 22 ? 10.094 -32.281 -27.625 1 94.25 22 LYS B O 1
ATOM 2977 N N . ASP B 1 23 ? 11.203 -33.594 -29.109 1 94.62 23 ASP B N 1
ATOM 2978 C CA . ASP B 1 23 ? 12.086 -34.094 -28.047 1 94.62 23 ASP B CA 1
ATOM 2979 C C . ASP B 1 23 ? 13.039 -33 -27.594 1 94.62 23 ASP B C 1
ATOM 2981 O O . ASP B 1 23 ? 13.555 -32.219 -28.406 1 94.62 23 ASP B O 1
ATOM 2985 N N . ASN B 1 24 ? 13.227 -32.906 -26.328 1 94.38 24 ASN B N 1
ATOM 2986 C CA . ASN B 1 24 ? 14.227 -32.031 -25.703 1 94.38 24 ASN B CA 1
ATOM 2987 C C . ASN B 1 24 ? 15.391 -32.844 -25.125 1 94.38 24 ASN B C 1
ATOM 2989 O O . ASN B 1 24 ? 15.258 -34.031 -24.859 1 94.38 24 ASN B O 1
ATOM 2993 N N . THR B 1 25 ? 16.531 -32.156 -25.047 1 92.88 25 THR B N 1
ATOM 2994 C CA . THR B 1 25 ? 17.688 -32.812 -24.422 1 92.88 25 THR B CA 1
ATOM 2995 C C . THR B 1 25 ? 17.484 -32.969 -22.922 1 92.88 25 THR B C 1
ATOM 2997 O O . THR B 1 25 ? 16.953 -32.094 -22.266 1 92.88 25 THR B O 1
ATOM 3000 N N . ILE B 1 26 ? 17.812 -34.094 -22.406 1 93.81 26 ILE B N 1
ATOM 3001 C CA . ILE B 1 26 ? 17.812 -34.312 -20.969 1 93.81 26 ILE B CA 1
ATOM 3002 C C . ILE B 1 26 ? 19.156 -33.938 -20.391 1 93.81 26 ILE B C 1
ATOM 3004 O O . ILE B 1 26 ? 20.172 -34.562 -20.656 1 93.81 26 ILE B O 1
ATOM 3008 N N . PRO B 1 27 ? 19.172 -32.938 -19.609 1 91.81 27 PRO B N 1
ATOM 3009 C CA . PRO B 1 27 ? 20.469 -32.5 -19.047 1 91.81 27 PRO B CA 1
ATOM 3010 C C . PRO B 1 27 ? 21.078 -33.562 -18.125 1 91.81 27 PRO B C 1
ATOM 3012 O O . PRO B 1 27 ? 20.359 -34.375 -17.547 1 91.81 27 PRO B O 1
ATOM 3015 N N . GLU B 1 28 ? 22.375 -33.469 -18.047 1 92.88 28 GLU B N 1
ATOM 3016 C CA . GLU B 1 28 ? 23.062 -34.281 -17.062 1 92.88 28 GLU B CA 1
ATOM 3017 C C . GLU B 1 28 ? 22.703 -33.875 -15.633 1 92.88 28 GLU B C 1
ATOM 3019 O O . GLU B 1 28 ? 22.625 -32.688 -15.328 1 92.88 28 GLU B O 1
ATOM 3024 N N . LEU B 1 29 ? 22.453 -34.844 -14.906 1 96.06 29 LEU B N 1
ATOM 3025 C CA . LEU B 1 29 ? 22.094 -34.625 -13.508 1 96.06 29 LEU B CA 1
ATOM 3026 C C . LEU B 1 29 ? 23.297 -34.156 -12.695 1 96.06 29 LEU B C 1
ATOM 3028 O O . LEU B 1 29 ? 24.328 -34.844 -12.664 1 96.06 29 LEU B O 1
ATOM 3032 N N . LYS B 1 30 ? 23.234 -33.031 -12.039 1 97.5 30 LYS B N 1
ATOM 3033 C CA . LYS B 1 30 ? 24.312 -32.469 -11.211 1 97.5 30 LYS B CA 1
ATOM 3034 C C . LYS B 1 30 ? 24.047 -32.719 -9.734 1 97.5 30 LYS B C 1
ATOM 3036 O O . LYS B 1 30 ? 22.938 -33.094 -9.344 1 97.5 30 LYS B O 1
ATOM 3041 N N . PRO B 1 31 ? 25.172 -32.562 -8.867 1 98 31 PRO B N 1
ATOM 3042 C CA . PRO B 1 31 ? 24.938 -32.656 -7.426 1 98 31 PRO B CA 1
ATOM 3043 C C . PRO B 1 31 ? 23.828 -31.688 -6.957 1 98 31 PRO B C 1
ATOM 3045 O O . PRO B 1 31 ? 23.766 -30.547 -7.422 1 98 31 PRO B O 1
ATOM 3048 N N . GLY B 1 32 ? 22.953 -32.156 -6.074 1 98.31 32 GLY B N 1
ATOM 3049 C CA . GLY B 1 32 ? 21.891 -31.344 -5.512 1 98.31 32 GLY B CA 1
ATOM 3050 C C . GLY B 1 32 ? 20.641 -31.312 -6.379 1 98.31 32 GLY B C 1
ATOM 3051 O O . GLY B 1 32 ? 19.625 -30.719 -5.988 1 98.31 32 GLY B O 1
ATOM 3052 N N . GLU B 1 33 ? 20.688 -31.953 -7.516 1 98.56 33 GLU B N 1
ATOM 3053 C CA . GLU B 1 33 ? 19.562 -31.938 -8.445 1 98.56 33 GLU B CA 1
ATOM 3054 C C . GLU B 1 33 ? 18.844 -33.281 -8.453 1 98.56 33 GLU B C 1
ATOM 3056 O O . GLU B 1 33 ? 19.359 -34.281 -7.926 1 98.56 33 GLU B O 1
ATOM 3061 N N . VAL B 1 34 ? 17.688 -33.281 -8.992 1 98.62 34 VAL B N 1
ATOM 3062 C CA . VAL B 1 34 ? 16.906 -34.5 -9.18 1 98.62 34 VAL B CA 1
ATOM 3063 C C . VAL B 1 34 ? 16.375 -34.562 -10.609 1 98.62 34 VAL B C 1
ATOM 3065 O O . VAL B 1 34 ? 16.156 -33.5 -11.242 1 98.62 34 VAL B O 1
ATOM 3068 N N . LEU B 1 35 ? 16.25 -35.719 -11.102 1 97.81 35 LEU B N 1
ATOM 3069 C CA . LEU B 1 35 ? 15.531 -36 -12.336 1 97.81 35 LEU B CA 1
ATOM 3070 C C . LEU B 1 35 ? 14.094 -36.406 -12.047 1 97.81 35 LEU B C 1
ATOM 3072 O O . LEU B 1 35 ? 13.867 -37.344 -11.281 1 97.81 35 LEU B O 1
ATOM 3076 N N . ILE B 1 36 ? 13.195 -35.688 -12.633 1 98.06 36 ILE B N 1
ATOM 3077 C CA . ILE B 1 36 ? 11.781 -35.906 -12.344 1 98.06 36 ILE B CA 1
ATOM 3078 C C . ILE B 1 36 ? 11.047 -36.312 -13.625 1 98.06 36 ILE B C 1
ATOM 3080 O O . ILE B 1 36 ? 11.352 -35.812 -14.703 1 98.06 36 ILE B O 1
ATOM 3084 N N . HIS B 1 37 ? 10.188 -37.25 -13.492 1 97.38 37 HIS B N 1
ATOM 3085 C CA . HIS B 1 37 ? 9.156 -37.469 -14.492 1 97.38 37 HIS B CA 1
ATOM 3086 C C . HIS B 1 37 ? 7.871 -36.75 -14.141 1 97.38 37 HIS B C 1
ATOM 3088 O O . HIS B 1 37 ? 7.027 -37.281 -13.414 1 97.38 37 HIS B O 1
ATOM 3094 N N . PRO B 1 38 ? 7.727 -35.531 -14.703 1 98.25 38 PRO B N 1
ATOM 3095 C CA . PRO B 1 38 ? 6.43 -34.875 -14.469 1 98.25 38 PRO B CA 1
ATOM 3096 C C . PRO B 1 38 ? 5.254 -35.719 -14.93 1 98.25 38 PRO B C 1
ATOM 3098 O O . PRO B 1 38 ? 5.191 -36.125 -16.094 1 98.25 38 PRO B O 1
ATOM 3101 N N . ARG B 1 39 ? 4.418 -36 -13.992 1 98 39 ARG B N 1
ATOM 3102 C CA . ARG B 1 39 ? 3.229 -36.781 -14.305 1 98 39 ARG B CA 1
ATOM 3103 C C . ARG B 1 39 ? 2.07 -35.875 -14.719 1 98 39 ARG B C 1
ATOM 3105 O O . ARG B 1 39 ? 1.248 -36.25 -15.555 1 98 39 ARG B O 1
ATOM 3112 N N . THR B 1 40 ? 1.996 -34.781 -14.094 1 98.06 40 THR B N 1
ATOM 3113 C CA . THR B 1 40 ? 0.948 -33.812 -14.375 1 98.06 40 THR B CA 1
ATOM 3114 C C . THR B 1 40 ? 1.505 -32.406 -14.336 1 98.06 40 THR B C 1
ATOM 3116 O O . THR B 1 40 ? 2.309 -32.062 -13.461 1 98.06 40 THR B O 1
ATOM 3119 N N . THR B 1 41 ? 1.182 -31.578 -15.344 1 98.62 41 THR B N 1
ATOM 3120 C CA . THR B 1 41 ? 1.491 -30.141 -15.375 1 98.62 41 THR B CA 1
ATOM 3121 C C . THR B 1 41 ? 0.257 -29.328 -15.766 1 98.62 41 THR B C 1
ATOM 3123 O O . THR B 1 41 ? -0.387 -29.609 -16.781 1 98.62 41 THR B O 1
ATOM 3126 N N . GLY B 1 42 ? -0.074 -28.359 -14.922 1 98.44 42 GLY B N 1
ATOM 3127 C CA . GLY B 1 42 ? -1.158 -27.453 -15.273 1 98.44 42 GLY B CA 1
ATOM 3128 C C . GLY B 1 42 ? -0.742 -26.375 -16.266 1 98.44 42 GLY B C 1
ATOM 3129 O O . GLY B 1 42 ? 0.408 -25.938 -16.266 1 98.44 42 GLY B O 1
ATOM 3130 N N . ILE B 1 43 ? -1.708 -25.969 -17.109 1 97.69 43 ILE B N 1
ATOM 3131 C CA . ILE B 1 43 ? -1.466 -24.875 -18.031 1 97.69 43 ILE B CA 1
ATOM 3132 C C . ILE B 1 43 ? -1.803 -23.547 -17.359 1 97.69 43 ILE B C 1
ATOM 3134 O O . ILE B 1 43 ? -2.867 -23.406 -16.75 1 97.69 43 ILE B O 1
ATOM 3138 N N . CYS B 1 44 ? -0.919 -22.625 -17.375 1 95.25 44 CYS B N 1
ATOM 3139 C CA . CYS B 1 44 ? -1.103 -21.297 -16.797 1 95.25 44 CYS B CA 1
ATOM 3140 C C . CYS B 1 44 ? -1.262 -20.25 -17.891 1 95.25 44 CYS B C 1
ATOM 3142 O O . CYS B 1 44 ? -0.847 -20.469 -19.031 1 95.25 44 CYS B O 1
ATOM 3144 N N . GLY B 1 45 ? -1.924 -19.125 -17.516 1 91.69 45 GLY B N 1
ATOM 3145 C CA . GLY B 1 45 ? -2.027 -18.016 -18.469 1 91.69 45 GLY B CA 1
ATOM 3146 C C . GLY B 1 45 ? -0.684 -17.562 -19 1 91.69 45 GLY B C 1
ATOM 3147 O O . GLY B 1 45 ? -0.586 -17.125 -20.156 1 91.69 45 GLY B O 1
ATOM 3148 N N . SER B 1 46 ? 0.329 -17.641 -18.234 1 91.38 46 SER B N 1
ATOM 3149 C CA . SER B 1 46 ? 1.665 -17.234 -18.672 1 91.38 46 SER B CA 1
ATOM 3150 C C . SER B 1 46 ? 2.16 -18.109 -19.812 1 91.38 46 SER B C 1
ATOM 3152 O O . SER B 1 46 ? 2.9 -17.641 -20.688 1 91.38 46 SER B O 1
ATOM 3154 N N . ASP B 1 47 ? 1.793 -19.375 -19.859 1 94.31 47 ASP B N 1
ATOM 3155 C CA . ASP B 1 47 ? 2.141 -20.25 -20.984 1 94.31 47 ASP B CA 1
ATOM 3156 C C . ASP B 1 47 ? 1.541 -19.734 -22.297 1 94.31 47 ASP B C 1
ATOM 3158 O O . ASP B 1 47 ? 2.215 -19.703 -23.328 1 94.31 47 ASP B O 1
ATOM 3162 N N . ILE B 1 48 ? 0.297 -19.312 -22.141 1 93.19 48 ILE B N 1
ATOM 3163 C CA . ILE B 1 48 ? -0.423 -18.797 -23.312 1 93.19 48 ILE B CA 1
ATOM 3164 C C . ILE B 1 48 ? 0.213 -17.5 -23.766 1 93.19 48 ILE B C 1
ATOM 3166 O O . ILE B 1 48 ? 0.381 -17.266 -24.969 1 93.19 48 ILE B O 1
ATOM 3170 N N . HIS B 1 49 ? 0.537 -16.688 -22.766 1 91.06 49 HIS B N 1
ATOM 3171 C CA . HIS B 1 49 ? 1.15 -15.398 -23.094 1 91.06 49 HIS B CA 1
ATOM 3172 C C . HIS B 1 49 ? 2.488 -15.594 -23.797 1 91.06 49 HIS B C 1
ATOM 3174 O O . HIS B 1 49 ? 2.793 -14.883 -24.766 1 91.06 49 HIS B O 1
ATOM 3180 N N . LEU B 1 50 ? 3.291 -16.469 -23.328 1 91.44 50 LEU B N 1
ATOM 3181 C CA . LEU B 1 50 ? 4.578 -16.766 -23.953 1 91.44 50 LEU B CA 1
ATOM 3182 C C . LEU B 1 50 ? 4.383 -17.281 -25.375 1 91.44 50 LEU B C 1
ATOM 3184 O O . LEU B 1 50 ? 5.137 -16.906 -26.281 1 91.44 50 LEU B O 1
ATOM 3188 N N . TRP B 1 51 ? 3.4 -18.078 -25.594 1 92.62 51 TRP B N 1
ATOM 3189 C CA . TRP B 1 51 ? 3.082 -18.609 -26.922 1 92.62 51 TRP B CA 1
ATOM 3190 C C . TRP B 1 51 ? 2.645 -17.484 -27.859 1 92.62 51 TRP B C 1
ATOM 3192 O O . TRP B 1 51 ? 3.234 -17.297 -28.922 1 92.62 51 TRP B O 1
ATOM 3202 N N . LYS B 1 52 ? 1.753 -16.656 -27.391 1 92.06 52 LYS B N 1
ATOM 3203 C CA . LYS B 1 52 ? 1.104 -15.695 -28.281 1 92.06 52 LYS B CA 1
ATOM 3204 C C . LYS B 1 52 ? 1.964 -14.453 -28.469 1 92.06 52 LYS B C 1
ATOM 3206 O O . LYS B 1 52 ? 1.973 -13.852 -29.547 1 92.06 52 LYS B O 1
ATOM 3211 N N . HIS B 1 53 ? 2.736 -14.117 -27.391 1 88.75 53 HIS B N 1
ATOM 3212 C CA . HIS B 1 53 ? 3.395 -12.812 -27.438 1 88.75 53 HIS B CA 1
ATOM 3213 C C . HIS B 1 53 ? 4.91 -12.961 -27.391 1 88.75 53 HIS B C 1
ATOM 3215 O O . HIS B 1 53 ? 5.645 -12.008 -27.688 1 88.75 53 HIS B O 1
ATOM 3221 N N . GLY B 1 54 ? 5.363 -14.086 -27.062 1 83.69 54 GLY B N 1
ATOM 3222 C CA . GLY B 1 54 ? 6.789 -14.359 -27.078 1 83.69 54 GLY B CA 1
ATOM 3223 C C . GLY B 1 54 ? 7.547 -13.672 -25.969 1 83.69 54 GLY B C 1
ATOM 3224 O O . GLY B 1 54 ? 8.781 -13.641 -25.969 1 83.69 54 GLY B O 1
ATOM 3225 N N . GLN B 1 55 ? 6.805 -13.023 -25.188 1 78.25 55 GLN B N 1
ATOM 3226 C CA . GLN B 1 55 ? 7.477 -12.336 -24.094 1 78.25 55 GLN B CA 1
ATOM 3227 C C . GLN B 1 55 ? 6.512 -12.062 -22.938 1 78.25 55 GLN B C 1
ATOM 3229 O O . GLN B 1 55 ? 5.301 -11.977 -23.156 1 78.25 55 GLN B O 1
ATOM 3234 N N . ILE B 1 56 ? 7.023 -11.969 -21.719 1 72.62 56 ILE B N 1
ATOM 3235 C CA . ILE B 1 56 ? 6.359 -11.461 -20.531 1 72.62 56 ILE B CA 1
ATOM 3236 C C . ILE B 1 56 ? 7.238 -10.406 -19.859 1 72.62 56 ILE B C 1
ATOM 3238 O O . ILE B 1 56 ? 8.312 -10.719 -19.344 1 72.62 56 ILE B O 1
ATOM 3242 N N . GLY B 1 57 ? 6.742 -9.219 -19.859 1 68.56 57 GLY B N 1
ATOM 3243 C CA . GLY B 1 57 ? 7.633 -8.148 -19.422 1 68.56 57 GLY B CA 1
ATOM 3244 C C . GLY B 1 57 ? 8.938 -8.117 -20.188 1 68.56 57 GLY B C 1
ATOM 3245 O O . GLY B 1 57 ? 8.945 -8.086 -21.422 1 68.56 57 GLY B O 1
ATOM 3246 N N . ASP B 1 58 ? 9.992 -8.258 -19.375 1 68.19 58 ASP B N 1
ATOM 3247 C CA . ASP B 1 58 ? 11.32 -8.164 -19.984 1 68.19 58 ASP B CA 1
ATOM 3248 C C . ASP B 1 58 ? 11.844 -9.547 -20.359 1 68.19 58 ASP B C 1
ATOM 3250 O O . ASP B 1 58 ? 12.922 -9.672 -20.953 1 68.19 58 ASP B O 1
ATOM 3254 N N . LEU B 1 59 ? 11.016 -10.57 -20.156 1 75.75 59 LEU B N 1
ATOM 3255 C CA . LEU B 1 59 ? 11.469 -11.93 -20.438 1 75.75 59 LEU B CA 1
ATOM 3256 C C . LEU B 1 59 ? 11.055 -12.352 -21.844 1 75.75 59 LEU B C 1
ATOM 3258 O O . LEU B 1 59 ? 9.883 -12.641 -22.094 1 75.75 59 LEU B O 1
ATOM 3262 N N . LYS B 1 60 ? 12.078 -12.438 -22.781 1 80.69 60 LYS B N 1
ATOM 3263 C CA . LYS B 1 60 ? 11.828 -12.734 -24.188 1 80.69 60 LYS B CA 1
ATOM 3264 C C . LYS B 1 60 ? 12.211 -14.172 -24.531 1 80.69 60 LYS B C 1
ATOM 3266 O O . LYS B 1 60 ? 13.227 -14.68 -24.047 1 80.69 60 LYS B O 1
ATOM 3271 N N . VAL B 1 61 ? 11.328 -14.758 -25.25 1 84.69 61 VAL B N 1
ATOM 3272 C CA . VAL B 1 61 ? 11.633 -16.078 -25.812 1 84.69 61 VAL B CA 1
ATOM 3273 C C . VAL B 1 61 ? 12.586 -15.938 -26.984 1 84.69 61 VAL B C 1
ATOM 3275 O O . VAL B 1 61 ? 12.172 -15.547 -28.078 1 84.69 61 VAL B O 1
ATOM 3278 N N . LEU B 1 62 ? 13.883 -16.234 -26.75 1 87.44 62 LEU B N 1
ATOM 3279 C CA . LEU B 1 62 ? 14.906 -15.992 -27.766 1 87.44 62 LEU B CA 1
ATOM 3280 C C . LEU B 1 62 ? 15.203 -17.266 -28.547 1 87.44 62 LEU B C 1
ATOM 3282 O O . LEU B 1 62 ? 15.898 -17.234 -29.562 1 87.44 62 LEU B O 1
ATOM 3286 N N . ASP B 1 63 ? 14.703 -18.375 -28.062 1 91.12 63 ASP B N 1
ATOM 3287 C CA . ASP B 1 63 ? 14.773 -19.703 -28.688 1 91.12 63 ASP B CA 1
ATOM 3288 C C . ASP B 1 63 ? 13.625 -20.594 -28.234 1 91.12 63 ASP B C 1
ATOM 3290 O O . ASP B 1 63 ? 12.797 -20.172 -27.422 1 91.12 63 ASP B O 1
ATOM 3294 N N . ASN B 1 64 ? 13.578 -21.844 -28.812 1 94.31 64 ASN B N 1
ATOM 3295 C CA . ASN B 1 64 ? 12.531 -22.766 -28.375 1 94.31 64 ASN B CA 1
ATOM 3296 C C . ASN B 1 64 ? 12.547 -22.938 -26.859 1 94.31 64 ASN B C 1
ATOM 3298 O O . ASN B 1 64 ? 13.609 -23.141 -26.266 1 94.31 64 ASN B O 1
ATOM 3302 N N . LEU B 1 65 ? 11.414 -22.781 -26.266 1 96.06 65 LEU B N 1
ATOM 3303 C CA . LEU B 1 65 ? 11.258 -22.906 -24.828 1 96.06 65 LEU B CA 1
ATOM 3304 C C . LEU B 1 65 ? 10.242 -23.984 -24.469 1 96.06 65 LEU B C 1
ATOM 3306 O O . LEU B 1 65 ? 9.102 -23.938 -24.938 1 96.06 65 LEU B O 1
ATOM 3310 N N . VAL B 1 66 ? 10.711 -25.016 -23.703 1 97.56 66 VAL B N 1
ATOM 3311 C CA . VAL B 1 66 ? 9.742 -25.922 -23.078 1 97.56 66 VAL B CA 1
ATOM 3312 C C . VAL B 1 66 ? 8.938 -25.172 -22.016 1 97.56 66 VAL B C 1
ATOM 3314 O O . VAL B 1 66 ? 9.516 -24.562 -21.109 1 97.56 66 VAL B O 1
ATOM 3317 N N . ILE B 1 67 ? 7.57 -25.219 -22.109 1 97.25 67 ILE B N 1
ATOM 3318 C CA . ILE B 1 67 ? 6.746 -24.422 -21.219 1 97.25 67 ILE B CA 1
ATOM 3319 C C . ILE B 1 67 ? 6.227 -25.281 -20.078 1 97.25 67 ILE B C 1
ATOM 3321 O O . ILE B 1 67 ? 6.52 -26.484 -20.016 1 97.25 67 ILE B O 1
ATOM 3325 N N . GLY B 1 68 ? 5.566 -24.609 -19.125 1 98 68 GLY B N 1
ATOM 3326 C CA . GLY B 1 68 ? 4.953 -25.281 -17.984 1 98 68 GLY B CA 1
ATOM 3327 C C . GLY B 1 68 ? 5.711 -25.078 -16.688 1 98 68 GLY B C 1
ATOM 3328 O O . GLY B 1 68 ? 6.945 -25.141 -16.672 1 98 68 GLY B O 1
ATOM 3329 N N . HIS B 1 69 ? 4.918 -24.859 -15.602 1 98.56 69 HIS B N 1
ATOM 3330 C CA . HIS B 1 69 ? 5.578 -24.672 -14.32 1 98.56 69 HIS B CA 1
ATOM 3331 C C . HIS B 1 69 ? 4.676 -25.109 -13.164 1 98.56 69 HIS B C 1
ATOM 3333 O O . HIS B 1 69 ? 5.07 -25.016 -12 1 98.56 69 HIS B O 1
ATOM 3339 N N . GLU B 1 70 ? 3.502 -25.562 -13.398 1 98.69 70 GLU B N 1
ATOM 3340 C CA . GLU B 1 70 ? 2.586 -26.109 -12.398 1 98.69 70 GLU B CA 1
ATOM 3341 C C . GLU B 1 70 ? 2.617 -27.641 -12.398 1 98.69 70 GLU B C 1
ATOM 3343 O O . GLU B 1 70 ? 1.797 -28.281 -13.055 1 98.69 70 GLU B O 1
ATOM 3348 N N . ALA B 1 71 ? 3.514 -28.25 -11.531 1 98.69 71 ALA B N 1
ATOM 3349 C CA . ALA B 1 71 ? 3.779 -29.641 -11.875 1 98.69 71 ALA B CA 1
ATOM 3350 C C . ALA B 1 71 ? 3.945 -30.5 -10.625 1 98.69 71 ALA B C 1
ATOM 3352 O O . ALA B 1 71 ? 4.289 -29.984 -9.555 1 98.69 71 ALA B O 1
ATOM 3353 N N . SER B 1 72 ? 3.648 -31.734 -10.758 1 98.69 72 SER B N 1
ATOM 3354 C CA . SER B 1 72 ? 3.965 -32.812 -9.836 1 98.69 72 SER B CA 1
ATOM 3355 C C . SER B 1 72 ? 4.398 -34.094 -10.586 1 98.69 72 SER B C 1
ATOM 3357 O O . SER B 1 72 ? 4.137 -34.219 -11.781 1 98.69 72 SER B O 1
ATOM 3359 N N . GLY B 1 73 ? 5.121 -34.938 -9.945 1 98.38 73 GLY B N 1
ATOM 3360 C CA . GLY B 1 73 ? 5.609 -36.125 -10.625 1 98.38 73 GLY B CA 1
ATOM 3361 C C . GLY B 1 73 ? 6.438 -37.031 -9.727 1 98.38 73 GLY B C 1
ATOM 3362 O O . GLY B 1 73 ? 6.32 -36.969 -8.5 1 98.38 73 GLY B O 1
ATOM 3363 N N . ASP B 1 74 ? 7.219 -37.875 -10.391 1 97.94 74 ASP B N 1
ATOM 3364 C CA . ASP B 1 74 ? 8.016 -38.875 -9.695 1 97.94 74 ASP B CA 1
ATOM 3365 C C . ASP B 1 74 ? 9.508 -38.562 -9.773 1 97.94 74 ASP B C 1
ATOM 3367 O O . ASP B 1 74 ? 10 -38.156 -10.828 1 97.94 74 ASP B O 1
ATOM 3371 N N . ILE B 1 75 ? 10.133 -38.75 -8.617 1 98.31 75 ILE B N 1
ATOM 3372 C CA . ILE B 1 75 ? 11.594 -38.719 -8.656 1 98.31 75 ILE B CA 1
ATOM 3373 C C . ILE B 1 75 ? 12.109 -40 -9.336 1 98.31 75 ILE B C 1
ATOM 3375 O O . ILE B 1 75 ? 11.828 -41.125 -8.883 1 98.31 75 ILE B O 1
ATOM 3379 N N . ILE B 1 76 ? 12.883 -39.844 -10.367 1 96.44 76 ILE B N 1
ATOM 3380 C CA . ILE B 1 76 ? 13.344 -41.031 -11.086 1 96.44 76 ILE B CA 1
ATOM 3381 C C . ILE B 1 76 ? 14.844 -41.219 -10.875 1 96.44 76 ILE B C 1
ATOM 3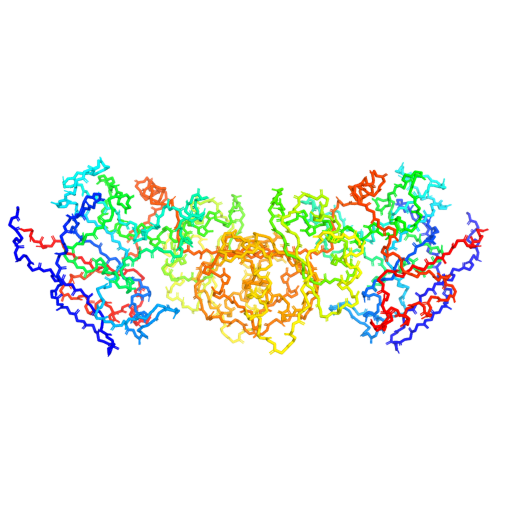383 O O . ILE B 1 76 ? 15.383 -42.312 -11.07 1 96.44 76 ILE B O 1
ATOM 3387 N N . ASP B 1 77 ? 15.531 -40.156 -10.594 1 97.25 77 ASP B N 1
ATOM 3388 C CA . ASP B 1 77 ? 16.953 -40.188 -10.258 1 97.25 77 ASP B CA 1
ATOM 3389 C C . ASP B 1 77 ? 17.328 -39.031 -9.352 1 97.25 77 ASP B C 1
ATOM 3391 O O . ASP B 1 77 ? 16.594 -38.062 -9.227 1 97.25 77 ASP B O 1
ATOM 3395 N N . ILE B 1 78 ? 18.406 -39.188 -8.578 1 98 78 ILE B N 1
ATOM 3396 C CA . ILE B 1 78 ? 18.844 -38.156 -7.641 1 98 78 ILE B CA 1
ATOM 3397 C C . ILE B 1 78 ? 20.344 -37.938 -7.789 1 98 78 ILE B C 1
ATOM 3399 O O . ILE B 1 78 ? 21.109 -38.875 -8.023 1 98 78 ILE B O 1
ATOM 3403 N N . GLY B 1 79 ? 20.719 -36.719 -7.762 1 97.88 79 GLY B N 1
ATOM 3404 C CA . GLY B 1 79 ? 22.125 -36.375 -7.797 1 97.88 79 GLY B CA 1
ATOM 3405 C C . GLY B 1 79 ? 22.812 -36.5 -6.445 1 97.88 79 GLY B C 1
ATOM 3406 O O . GLY B 1 79 ? 22.156 -36.75 -5.434 1 97.88 79 GLY B O 1
ATOM 3407 N N . GLU B 1 80 ? 24.109 -36.312 -6.512 1 97.69 80 GLU B N 1
ATOM 3408 C CA . GLU B 1 80 ? 24.922 -36.406 -5.305 1 97.69 80 GLU B CA 1
ATOM 3409 C C . GLU B 1 80 ? 24.469 -35.375 -4.254 1 97.69 80 GLU B C 1
ATOM 3411 O O . GLU B 1 80 ? 24.172 -34.25 -4.586 1 97.69 80 GLU B O 1
ATOM 3416 N N . GLY B 1 81 ? 24.375 -35.812 -2.971 1 97.75 81 GLY B N 1
ATOM 3417 C CA . GLY B 1 81 ? 24.141 -34.906 -1.854 1 97.75 81 GLY B CA 1
ATOM 3418 C C . GLY B 1 81 ? 22.656 -34.719 -1.553 1 97.75 81 GLY B C 1
ATOM 3419 O O . GLY B 1 81 ? 22.312 -34.094 -0.546 1 97.75 81 GLY B O 1
ATOM 3420 N N . VAL B 1 82 ? 21.781 -35.188 -2.418 1 98.25 82 VAL B N 1
ATOM 3421 C CA . VAL B 1 82 ? 20.344 -35.031 -2.211 1 98.25 82 VAL B CA 1
ATOM 3422 C C . VAL B 1 82 ? 19.891 -35.938 -1.076 1 98.25 82 VAL B C 1
ATOM 3424 O O . VAL B 1 82 ? 20.172 -37.156 -1.084 1 98.25 82 VAL B O 1
ATOM 3427 N N . LYS B 1 83 ? 19.188 -35.344 -0.086 1 97.38 83 LYS B N 1
ATOM 3428 C CA . LYS B 1 83 ? 18.797 -36.125 1.081 1 97.38 83 LYS B CA 1
ATOM 3429 C C . LYS B 1 83 ? 17.297 -35.969 1.369 1 97.38 83 LYS B C 1
ATOM 3431 O O . LYS B 1 83 ? 16.719 -36.75 2.109 1 97.38 83 LYS B O 1
ATOM 3436 N N . ASN B 1 84 ? 16.703 -34.969 0.814 1 97.12 84 ASN B N 1
ATOM 3437 C CA . ASN B 1 84 ? 15.344 -34.625 1.205 1 97.12 84 ASN B CA 1
ATOM 3438 C C . ASN B 1 84 ? 14.32 -35.5 0.474 1 97.12 84 ASN B C 1
ATOM 3440 O O . ASN B 1 84 ? 13.164 -35.562 0.885 1 97.12 84 ASN B O 1
ATOM 3444 N N . VAL B 1 85 ? 14.766 -36.188 -0.655 1 98.31 85 VAL B N 1
ATOM 3445 C CA . VAL B 1 85 ? 13.875 -37.062 -1.404 1 98.31 85 VAL B CA 1
ATOM 3446 C C . VAL B 1 85 ? 14.633 -38.312 -1.843 1 98.31 85 VAL B C 1
ATOM 3448 O O . VAL B 1 85 ? 15.859 -38.344 -1.8 1 98.31 85 VAL B O 1
ATOM 3451 N N . SER B 1 86 ? 13.844 -39.312 -2.273 1 98.25 86 SER B N 1
ATOM 3452 C CA . SER B 1 86 ? 14.375 -40.562 -2.793 1 98.25 86 SER B CA 1
ATOM 3453 C C . SER B 1 86 ? 13.719 -40.938 -4.12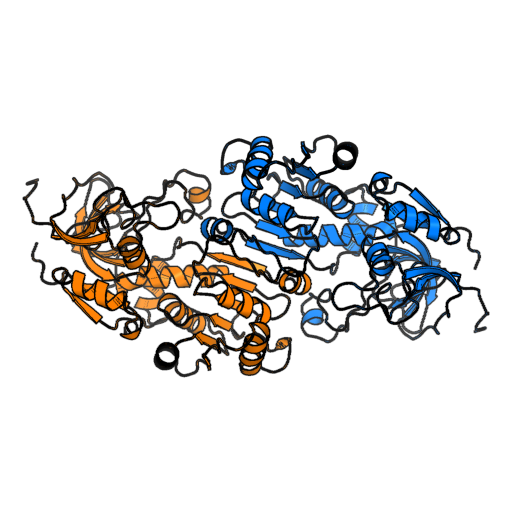1 1 98.25 86 SER B C 1
ATOM 3455 O O . SER B 1 86 ? 12.641 -40.406 -4.449 1 98.25 86 SER B O 1
ATOM 3457 N N . ILE B 1 87 ? 14.422 -41.781 -4.832 1 97.94 87 ILE B N 1
ATOM 3458 C CA . ILE B 1 87 ? 13.859 -42.312 -6.066 1 97.94 87 ILE B CA 1
ATOM 3459 C C . ILE B 1 87 ? 12.508 -42.969 -5.777 1 97.94 87 ILE B C 1
ATOM 3461 O O . ILE B 1 87 ? 12.367 -43.719 -4.809 1 97.94 87 ILE B O 1
ATOM 3465 N N . GLY B 1 88 ? 11.516 -42.594 -6.547 1 97.62 88 GLY B N 1
ATOM 3466 C CA . GLY B 1 88 ? 10.188 -43.156 -6.375 1 97.62 88 GLY B CA 1
ATOM 3467 C C . GLY B 1 88 ? 9.242 -42.219 -5.645 1 97.62 88 GLY B C 1
ATOM 3468 O O . GLY B 1 88 ? 8.023 -42.406 -5.695 1 97.62 88 GLY B O 1
ATOM 3469 N N . ASP B 1 89 ? 9.789 -41.281 -4.914 1 98.44 89 ASP B N 1
ATOM 3470 C CA . ASP B 1 89 ? 8.938 -40.312 -4.223 1 98.44 89 ASP B CA 1
ATOM 3471 C C . ASP B 1 89 ? 8.07 -39.531 -5.211 1 98.44 89 ASP B C 1
ATOM 3473 O O . ASP B 1 89 ? 8.539 -39.125 -6.277 1 98.44 89 ASP B O 1
ATOM 3477 N N . ARG B 1 90 ? 6.766 -39.344 -4.898 1 98.56 90 ARG B N 1
ATOM 3478 C CA . ARG B 1 90 ? 5.895 -38.375 -5.59 1 98.56 90 ARG B CA 1
ATOM 3479 C C . ARG B 1 90 ? 6.07 -36.969 -5.031 1 98.56 90 ARG B C 1
ATOM 3481 O O . ARG B 1 90 ? 6.078 -36.781 -3.814 1 98.56 90 ARG B O 1
ATOM 3488 N N . VAL B 1 91 ? 6.266 -36 -5.926 1 98.88 91 VAL B N 1
ATOM 3489 C CA . VAL B 1 91 ? 6.613 -34.688 -5.41 1 98.88 91 VAL B CA 1
ATOM 3490 C C . VAL B 1 91 ? 5.832 -33.594 -6.168 1 98.88 91 VAL B C 1
ATOM 3492 O O . VAL B 1 91 ? 5.461 -33.812 -7.328 1 98.88 91 VAL B O 1
ATOM 3495 N N . ALA B 1 92 ? 5.453 -32.562 -5.496 1 98.88 92 ALA B N 1
ATOM 3496 C CA . ALA B 1 92 ? 5.094 -31.281 -6.121 1 98.88 92 ALA B CA 1
ATOM 3497 C C . ALA B 1 92 ? 6.328 -30.406 -6.34 1 98.88 92 ALA B C 1
ATOM 3499 O O . ALA B 1 92 ? 7.246 -30.406 -5.516 1 98.88 92 ALA B O 1
ATOM 3500 N N . ILE B 1 93 ? 6.363 -29.672 -7.398 1 98.88 93 ILE B N 1
ATOM 3501 C CA . ILE B 1 93 ? 7.566 -28.969 -7.82 1 98.88 93 ILE B CA 1
ATOM 3502 C C . ILE B 1 93 ? 7.363 -27.469 -7.652 1 98.88 93 ILE B C 1
ATOM 3504 O O . ILE B 1 93 ? 6.441 -26.891 -8.234 1 98.88 93 ILE B O 1
ATOM 3508 N N . GLU B 1 94 ? 8.133 -26.781 -6.805 1 98.81 94 GLU B N 1
ATOM 3509 C CA . GLU B 1 94 ? 8.211 -25.328 -6.805 1 98.81 94 GLU B CA 1
ATOM 3510 C C . GLU B 1 94 ? 9.102 -24.812 -7.938 1 98.81 94 GLU B C 1
ATOM 3512 O O . GLU B 1 94 ? 10.297 -25.109 -7.969 1 98.81 94 GLU B O 1
ATOM 3517 N N . PRO B 1 95 ? 8.594 -24.047 -8.805 1 98.56 95 PRO B N 1
ATOM 3518 C CA . PRO B 1 95 ? 9.266 -23.812 -10.086 1 98.56 95 PRO B CA 1
ATOM 3519 C C . PRO B 1 95 ? 10.43 -22.828 -9.977 1 98.56 95 PRO B C 1
ATOM 3521 O O . PRO B 1 95 ? 11.32 -22.828 -10.82 1 98.56 95 PRO B O 1
ATOM 3524 N N . GLY B 1 96 ? 10.414 -21.922 -9.008 1 97.75 96 GLY B N 1
ATOM 3525 C CA . GLY B 1 96 ? 11.469 -20.938 -8.891 1 97.75 96 GLY B CA 1
ATOM 3526 C C . GLY B 1 96 ? 12.641 -21.406 -8.055 1 97.75 96 GLY B C 1
ATOM 3527 O O . GLY B 1 96 ? 12.453 -21.953 -6.969 1 97.75 96 GLY B O 1
ATOM 3528 N N . VAL B 1 97 ? 13.875 -21.25 -8.594 1 98.25 97 VAL B N 1
ATOM 3529 C CA . VAL B 1 97 ? 15.102 -21.547 -7.867 1 98.25 97 VAL B CA 1
ATOM 3530 C C . VAL B 1 97 ? 15.898 -20.266 -7.648 1 98.25 97 VAL B C 1
ATOM 3532 O O . VAL B 1 97 ? 16.625 -19.812 -8.539 1 98.25 97 VAL B O 1
ATOM 3535 N N . PRO B 1 98 ? 15.812 -19.672 -6.441 1 98.25 98 PRO B N 1
ATOM 3536 C CA . PRO B 1 98 ? 16.547 -18.438 -6.148 1 98.25 98 PRO B CA 1
ATOM 3537 C C . PRO B 1 98 ? 18.047 -18.656 -5.98 1 98.25 98 PRO B C 1
ATOM 3539 O O . PRO B 1 98 ? 18.5 -19.812 -5.918 1 98.25 98 PRO B O 1
ATOM 3542 N N . CYS B 1 99 ? 18.859 -17.562 -5.902 1 97.88 99 CYS B N 1
ATOM 3543 C CA . CYS B 1 99 ? 20.312 -17.656 -5.773 1 97.88 99 CYS B CA 1
ATOM 3544 C C . CYS B 1 99 ? 20.703 -18.094 -4.367 1 97.88 99 CYS B C 1
ATOM 3546 O O . CYS B 1 99 ? 21.812 -18.594 -4.156 1 97.88 99 CYS B O 1
ATOM 3548 N N . ASN B 1 100 ? 19.844 -17.875 -3.377 1 97.38 100 ASN B N 1
ATOM 3549 C CA . ASN B 1 100 ? 19.969 -18.25 -1.971 1 97.38 100 ASN B CA 1
ATOM 3550 C C . ASN B 1 100 ? 21.094 -17.484 -1.287 1 97.38 100 ASN B C 1
ATOM 3552 O O . ASN B 1 100 ? 21.453 -17.781 -0.148 1 97.38 100 ASN B O 1
ATOM 3556 N N . THR B 1 101 ? 21.688 -16.469 -1.957 1 97.12 101 THR B N 1
ATOM 3557 C CA . THR B 1 101 ? 22.828 -15.75 -1.375 1 97.12 101 THR B CA 1
ATOM 3558 C C . THR B 1 101 ? 22.531 -14.258 -1.275 1 97.12 101 THR B C 1
ATOM 3560 O O . THR B 1 101 ? 23.141 -13.555 -0.469 1 97.12 101 THR B O 1
ATOM 3563 N N . CYS B 1 102 ? 21.672 -13.75 -2.061 1 97 102 CYS B N 1
ATOM 3564 C CA . CYS B 1 102 ? 21.406 -12.312 -2.041 1 97 102 CYS B CA 1
ATOM 3565 C C . CYS B 1 102 ? 20.594 -11.922 -0.814 1 97 102 CYS B C 1
ATOM 3567 O O . CYS B 1 102 ? 20.078 -12.789 -0.098 1 97 102 CYS B O 1
ATOM 3569 N N . PHE B 1 103 ? 20.453 -10.617 -0.479 1 96.5 103 PHE B N 1
ATOM 3570 C CA . PHE B 1 103 ? 19.797 -10.148 0.734 1 96.5 103 PHE B CA 1
ATOM 3571 C C . PHE B 1 103 ? 18.328 -10.523 0.73 1 96.5 103 PHE B C 1
ATOM 3573 O O . PHE B 1 103 ? 17.75 -10.836 1.778 1 96.5 103 PHE B O 1
ATOM 3580 N N . LEU B 1 104 ? 17.656 -10.531 -0.451 1 97.88 104 LEU B N 1
ATOM 3581 C CA . LEU B 1 104 ? 16.25 -10.898 -0.563 1 97.88 104 LEU B CA 1
ATOM 3582 C C . LEU B 1 104 ? 16.047 -12.359 -0.162 1 97.88 104 LEU B C 1
ATOM 3584 O O . LEU B 1 104 ? 15.109 -12.672 0.576 1 97.88 104 LEU B O 1
ATOM 3588 N N . CYS B 1 105 ? 16.891 -13.227 -0.69 1 98 105 CYS B N 1
ATOM 3589 C CA . CYS B 1 105 ? 16.812 -14.633 -0.313 1 98 105 CYS B CA 1
ATOM 3590 C C . CYS B 1 105 ? 17.031 -14.812 1.186 1 98 105 CYS B C 1
ATOM 3592 O O . CYS B 1 105 ? 16.297 -15.555 1.838 1 98 105 CYS B O 1
ATOM 3594 N N . ARG B 1 106 ? 17.953 -14.117 1.715 1 96.94 106 ARG B N 1
ATOM 3595 C CA . ARG B 1 106 ? 18.344 -14.289 3.113 1 96.94 106 ARG B CA 1
ATOM 3596 C C . ARG B 1 106 ? 17.266 -13.742 4.043 1 96.94 106 ARG B C 1
ATOM 3598 O O . ARG B 1 106 ? 17.109 -14.203 5.176 1 96.94 106 ARG B O 1
ATOM 3605 N N . GLN B 1 107 ? 16.516 -12.781 3.561 1 96.19 107 GLN B N 1
ATOM 3606 C CA . GLN B 1 107 ? 15.477 -12.227 4.43 1 96.19 107 GLN B CA 1
ATOM 3607 C C . GLN B 1 107 ? 14.141 -12.922 4.207 1 96.19 107 GLN B C 1
ATOM 3609 O O . GLN B 1 107 ? 13.117 -12.5 4.75 1 96.19 107 GLN B O 1
ATOM 3614 N N . GLY B 1 108 ? 14.125 -13.938 3.385 1 96.75 108 GLY B N 1
ATOM 3615 C CA . GLY B 1 108 ? 12.93 -14.75 3.213 1 96.75 108 GLY B CA 1
ATOM 3616 C C . GLY B 1 108 ? 12.117 -14.359 1.995 1 96.75 108 GLY B C 1
ATOM 3617 O O . GLY B 1 108 ? 11.102 -15 1.687 1 96.75 108 GLY B O 1
ATOM 3618 N N . ASP B 1 109 ? 12.523 -13.289 1.308 1 97.81 109 ASP B N 1
ATOM 3619 C CA . ASP B 1 109 ? 11.828 -12.852 0.103 1 97.81 109 ASP B CA 1
ATOM 3620 C C . ASP B 1 109 ? 12.5 -13.406 -1.152 1 97.81 109 ASP B C 1
ATOM 3622 O O . ASP B 1 109 ? 12.812 -12.648 -2.078 1 97.81 109 ASP B O 1
ATOM 3626 N N . TYR B 1 110 ? 12.703 -14.734 -1.167 1 98.12 110 TYR B N 1
ATOM 3627 C CA . TYR B 1 110 ? 13.453 -15.32 -2.275 1 98.12 110 TYR B CA 1
ATOM 3628 C C . TYR B 1 110 ? 12.617 -15.328 -3.553 1 98.12 110 TYR B C 1
ATOM 3630 O O . TYR B 1 110 ? 13.156 -15.516 -4.648 1 98.12 110 TYR B O 1
ATOM 3638 N N . ASN B 1 111 ? 11.281 -15.125 -3.441 1 97.62 111 ASN B N 1
ATOM 3639 C CA . ASN B 1 111 ? 10.445 -14.945 -4.621 1 97.62 111 ASN B CA 1
ATOM 3640 C C . ASN B 1 111 ? 10.844 -13.695 -5.402 1 97.62 111 ASN B C 1
ATOM 3642 O O . ASN B 1 111 ? 10.539 -13.57 -6.59 1 97.62 111 ASN B O 1
ATOM 3646 N N . LEU B 1 112 ? 11.555 -12.773 -4.734 1 97.94 112 LEU B N 1
ATOM 3647 C CA . LEU B 1 112 ? 11.914 -11.5 -5.348 1 97.94 112 LEU B CA 1
ATOM 3648 C C . LEU B 1 112 ? 13.375 -11.5 -5.789 1 97.94 112 LEU B C 1
ATOM 3650 O O . LEU B 1 112 ? 13.898 -10.469 -6.219 1 97.94 112 LEU B O 1
ATOM 3654 N N . CYS B 1 113 ? 14.062 -12.672 -5.715 1 97.75 113 CYS B N 1
ATOM 3655 C CA . CYS B 1 113 ? 15.445 -12.797 -6.137 1 97.75 113 CYS B CA 1
ATOM 3656 C C . CYS B 1 113 ? 15.609 -12.414 -7.602 1 97.75 113 CYS B C 1
ATOM 3658 O O . CYS B 1 113 ? 14.906 -12.938 -8.469 1 97.75 113 CYS B O 1
ATOM 3660 N N . GLN B 1 114 ? 16.547 -11.5 -7.875 1 94.69 114 GLN B N 1
ATOM 3661 C CA . GLN B 1 114 ? 16.75 -11.023 -9.242 1 94.69 114 GLN B CA 1
ATOM 3662 C C . GLN B 1 114 ? 17.469 -12.07 -10.086 1 94.69 114 GLN B C 1
ATOM 3664 O O . GLN B 1 114 ? 17.5 -11.977 -11.312 1 94.69 114 GLN B O 1
ATOM 3669 N N . ASP B 1 115 ? 17.984 -13.109 -9.461 1 96.19 115 ASP B N 1
ATOM 3670 C CA . ASP B 1 115 ? 18.719 -14.156 -10.156 1 96.19 115 ASP B CA 1
ATOM 3671 C C . ASP B 1 115 ? 17.938 -15.477 -10.133 1 96.19 115 ASP B C 1
ATOM 3673 O O . ASP B 1 115 ? 18.531 -16.547 -10.312 1 96.19 115 ASP B O 1
ATOM 3677 N N . VAL B 1 116 ? 16.719 -15.375 -9.859 1 96.69 116 VAL B N 1
ATOM 3678 C CA . VAL B 1 116 ? 15.891 -16.578 -9.75 1 96.69 116 VAL B CA 1
ATOM 3679 C C . VAL B 1 116 ? 15.828 -17.281 -11.102 1 96.69 116 VAL B C 1
ATOM 3681 O O . VAL B 1 116 ? 15.727 -16.625 -12.148 1 96.69 116 VAL B O 1
ATOM 3684 N N . LYS B 1 117 ? 16.031 -18.562 -11.133 1 96.94 117 LYS B N 1
ATOM 3685 C CA . LYS B 1 117 ? 15.734 -19.422 -12.273 1 96.94 117 LYS B CA 1
ATOM 3686 C C . LYS B 1 117 ? 14.328 -20 -12.18 1 96.94 117 LYS B C 1
ATOM 3688 O O . LYS B 1 117 ? 13.977 -20.641 -11.188 1 96.94 117 LYS B O 1
ATOM 3693 N N . PHE B 1 118 ? 13.539 -19.781 -13.18 1 97.12 118 PHE B N 1
ATOM 3694 C CA . PHE B 1 118 ? 12.141 -20.188 -13.148 1 97.12 118 PHE B CA 1
ATOM 3695 C C . PHE B 1 118 ? 11.828 -21.125 -14.32 1 97.12 118 PHE B C 1
ATOM 3697 O O . PHE B 1 118 ? 11.867 -20.703 -15.477 1 97.12 118 PHE B O 1
ATOM 3704 N N . ILE B 1 119 ? 11.531 -22.344 -14 1 97.75 119 ILE B N 1
ATOM 3705 C CA . ILE B 1 119 ? 11.281 -23.281 -15.094 1 97.75 119 ILE B CA 1
ATOM 3706 C C . ILE B 1 119 ? 10.07 -22.828 -15.906 1 97.75 119 ILE B C 1
ATOM 3708 O O . ILE B 1 119 ? 9.102 -22.312 -15.344 1 97.75 119 ILE B O 1
ATOM 3712 N N . GLY B 1 120 ? 10.117 -23.094 -17.188 1 96.62 120 GLY B N 1
ATOM 3713 C CA . GLY B 1 120 ? 9.047 -22.656 -18.078 1 96.62 120 GLY B CA 1
ATOM 3714 C C . GLY B 1 120 ? 9.195 -21.219 -18.531 1 96.62 120 GLY B C 1
ATOM 3715 O O . GLY B 1 120 ? 8.398 -20.734 -19.344 1 96.62 120 GLY B O 1
ATOM 3716 N N . MET B 1 121 ? 10.148 -20.547 -17.938 1 94.69 121 MET B N 1
ATOM 3717 C CA . MET B 1 121 ? 10.547 -19.234 -18.422 1 94.69 121 MET B CA 1
ATOM 3718 C C . MET B 1 121 ? 11.914 -19.281 -19.094 1 94.69 121 MET B C 1
ATOM 3720 O O . MET B 1 121 ? 12.828 -19.953 -18.594 1 94.69 121 MET B O 1
ATOM 3724 N N . TYR B 1 122 ? 12.094 -18.578 -20.266 1 93.31 122 TYR B N 1
ATOM 3725 C CA . TYR B 1 122 ? 13.344 -18.625 -21.016 1 93.31 122 TYR B CA 1
ATOM 3726 C C . TYR B 1 122 ? 14.516 -18.156 -20.172 1 93.31 122 TYR B C 1
ATOM 3728 O O . TYR B 1 122 ? 14.438 -17.125 -19.516 1 93.31 122 TYR B O 1
ATOM 3736 N N . PRO B 1 123 ? 15.562 -18.844 -20.109 1 94 123 PRO B N 1
ATOM 3737 C CA . PRO B 1 123 ? 15.93 -20 -20.938 1 94 123 PRO B CA 1
ATOM 3738 C C . PRO B 1 123 ? 15.719 -21.328 -20.219 1 94 123 PRO B C 1
ATOM 3740 O O . PRO B 1 123 ? 16.266 -22.359 -20.641 1 94 123 PRO B O 1
ATOM 3743 N N . TYR B 1 124 ? 15.039 -21.359 -19.219 1 96 124 TYR B N 1
ATOM 3744 C CA . TYR B 1 124 ? 14.922 -22.562 -18.391 1 96 124 TYR B CA 1
ATOM 3745 C C . TYR B 1 124 ? 13.75 -23.422 -18.844 1 96 124 TYR B C 1
ATOM 3747 O O . TYR B 1 124 ? 12.594 -22.984 -18.797 1 96 124 TYR B O 1
ATOM 3755 N N . PRO B 1 125 ? 14.031 -24.672 -19.219 1 97.12 125 PRO B N 1
ATOM 3756 C CA . PRO B 1 125 ? 12.953 -25.516 -19.719 1 97.12 125 PRO B CA 1
ATOM 3757 C C . PRO B 1 125 ? 11.906 -25.828 -18.641 1 97.12 125 PRO B C 1
ATOM 3759 O O . PRO B 1 125 ? 12.25 -26.047 -17.484 1 97.12 125 PRO B O 1
ATOM 3762 N N . GLY B 1 126 ? 10.625 -25.922 -19.125 1 98.12 126 GLY B N 1
ATOM 3763 C CA . GLY B 1 126 ? 9.5 -26.109 -18.219 1 98.12 126 GLY B CA 1
ATOM 3764 C C . GLY B 1 126 ? 9.172 -27.562 -17.953 1 98.12 126 GLY B C 1
ATOM 3765 O O . GLY B 1 126 ? 9.953 -28.453 -18.312 1 98.12 126 GLY B O 1
ATOM 3766 N N . SER B 1 127 ? 8.062 -27.75 -17.312 1 98.44 127 SER B N 1
ATOM 3767 C CA . SER B 1 127 ? 7.691 -29.078 -16.797 1 98.44 127 SER B CA 1
ATOM 3768 C C . SER B 1 127 ? 6.84 -29.844 -17.812 1 98.44 127 SER B C 1
ATOM 3770 O O . SER B 1 127 ? 6.543 -31.016 -17.609 1 98.44 127 SER B O 1
ATOM 3772 N N . MET B 1 128 ? 6.438 -29.25 -18.891 1 97.75 128 MET B N 1
ATOM 3773 C CA . MET B 1 128 ? 5.688 -29.984 -19.906 1 97.75 128 MET B CA 1
ATOM 3774 C C . MET B 1 128 ? 6.625 -30.797 -20.797 1 97.75 128 MET B C 1
ATOM 3776 O O . MET B 1 128 ? 6.695 -30.578 -22 1 97.75 128 MET B O 1
ATOM 3780 N N . GLN B 1 129 ? 7.227 -31.688 -20.234 1 97.12 129 GLN B N 1
ATOM 3781 C CA . GLN B 1 129 ? 8.125 -32.656 -20.844 1 97.12 129 GLN B CA 1
ATOM 3782 C C . GLN B 1 129 ? 8.227 -33.906 -20 1 97.12 129 GLN B C 1
ATOM 3784 O O . GLN B 1 129 ? 7.844 -33.906 -18.812 1 97.12 129 GLN B O 1
ATOM 3789 N N . ARG B 1 130 ? 8.711 -34.938 -20.516 1 96.5 130 ARG B N 1
ATOM 3790 C CA . ARG B 1 130 ? 8.688 -36.25 -19.844 1 96.5 130 ARG B CA 1
ATOM 3791 C C . ARG B 1 130 ? 9.75 -36.312 -18.734 1 96.5 130 ARG B C 1
ATOM 3793 O O . ARG B 1 130 ? 9.523 -36.906 -17.688 1 96.5 130 ARG B O 1
ATOM 3800 N N . TYR B 1 131 ? 10.938 -35.625 -19 1 96.06 131 TYR B N 1
ATOM 3801 C CA . TYR B 1 131 ? 12.031 -35.625 -18.031 1 96.06 131 TYR B CA 1
ATOM 3802 C C . TYR B 1 131 ? 12.484 -34.219 -17.719 1 96.06 131 TYR B C 1
ATOM 3804 O O . TYR B 1 131 ? 12.844 -33.469 -18.625 1 96.06 131 TYR B O 1
ATOM 3812 N N . LEU B 1 132 ? 12.484 -33.875 -16.438 1 97.62 132 LEU B N 1
ATOM 3813 C CA . LEU B 1 132 ? 12.836 -32.531 -15.969 1 97.62 132 LEU B CA 1
ATOM 3814 C C . LEU B 1 132 ? 13.906 -32.625 -14.875 1 97.62 132 LEU B C 1
ATOM 3816 O O . LEU B 1 132 ? 13.75 -33.344 -13.898 1 97.62 132 LEU B O 1
ATOM 3820 N N . VAL B 1 133 ? 14.984 -31.938 -15.086 1 98.12 133 VAL B N 1
ATOM 3821 C CA . VAL B 1 133 ? 15.977 -31.797 -14.023 1 98.12 133 VAL B CA 1
ATOM 3822 C C . VAL B 1 133 ? 15.68 -30.531 -13.211 1 98.12 133 VAL B C 1
ATOM 3824 O O . VAL B 1 133 ? 15.375 -29.484 -13.773 1 98.12 133 VAL B O 1
ATOM 3827 N N . HIS B 1 134 ? 15.688 -30.625 -11.922 1 98.56 134 HIS B N 1
ATOM 3828 C CA . HIS B 1 134 ? 15.359 -29.5 -11.047 1 98.56 134 HIS B CA 1
ATOM 3829 C C . HIS B 1 134 ? 16.156 -29.562 -9.75 1 98.56 134 HIS B C 1
ATOM 3831 O O . HIS B 1 134 ? 16.781 -30.594 -9.445 1 98.56 134 HIS B O 1
ATOM 3837 N N . ASP B 1 135 ? 16.281 -28.453 -9.047 1 98.44 135 ASP B N 1
ATOM 3838 C CA . ASP B 1 135 ? 16.953 -28.391 -7.754 1 98.44 135 ASP B CA 1
ATOM 3839 C C . ASP B 1 135 ? 16.156 -29.156 -6.691 1 98.44 135 ASP B C 1
ATOM 3841 O O . ASP B 1 135 ? 14.969 -28.906 -6.496 1 98.44 135 ASP B O 1
ATOM 3845 N N . ALA B 1 136 ? 16.828 -30.078 -5.961 1 98.62 136 ALA B N 1
ATOM 3846 C CA . ALA B 1 136 ? 16.172 -30.938 -4.98 1 98.62 136 ALA B CA 1
ATOM 3847 C C . ALA B 1 136 ? 15.555 -30.125 -3.855 1 98.62 136 ALA B C 1
ATOM 3849 O O . ALA B 1 136 ? 14.586 -30.547 -3.225 1 98.62 136 ALA B O 1
ATOM 3850 N N . GLN B 1 137 ? 16.078 -28.922 -3.604 1 97.88 137 GLN B N 1
ATOM 3851 C CA . GLN B 1 137 ? 15.609 -28.078 -2.516 1 97.88 137 GLN B CA 1
ATOM 3852 C C . GLN B 1 137 ? 14.188 -27.594 -2.775 1 97.88 137 GLN B C 1
ATOM 3854 O O . GLN B 1 137 ? 13.477 -27.188 -1.846 1 97.88 137 GLN B O 1
ATOM 3859 N N . TYR B 1 138 ? 13.727 -27.688 -4.008 1 98.5 138 TYR B N 1
ATOM 3860 C CA . TYR B 1 138 ? 12.453 -27.078 -4.359 1 98.5 138 TYR B CA 1
ATOM 3861 C C . TYR B 1 138 ? 11.477 -28.109 -4.895 1 98.5 138 TYR B C 1
ATOM 3863 O O . TYR B 1 138 ? 10.672 -27.812 -5.785 1 98.5 138 TYR B O 1
ATOM 3871 N N . VAL B 1 139 ? 11.609 -29.312 -4.449 1 98.69 139 VAL B N 1
ATOM 3872 C CA . VAL B 1 139 ? 10.617 -30.359 -4.652 1 98.69 139 VAL B CA 1
ATOM 3873 C C . VAL B 1 139 ? 10.109 -30.859 -3.301 1 98.69 139 VAL B C 1
ATOM 3875 O O . VAL B 1 139 ? 10.883 -30.969 -2.34 1 98.69 139 VAL B O 1
ATOM 3878 N N . TYR B 1 140 ? 8.812 -31.156 -3.242 1 98.81 140 TYR B N 1
ATOM 3879 C CA . TYR B 1 140 ? 8.18 -31.5 -1.974 1 98.81 140 TYR B CA 1
ATOM 3880 C C . TYR B 1 140 ? 7.371 -32.781 -2.1 1 98.81 140 TYR B C 1
ATOM 3882 O O . TYR B 1 140 ? 6.535 -32.906 -2.996 1 98.81 140 TYR B O 1
ATOM 3890 N N . LYS B 1 141 ? 7.59 -33.625 -1.194 1 98.75 141 LYS B N 1
ATOM 3891 C CA . LYS B 1 141 ? 6.91 -34.938 -1.226 1 98.75 141 LYS B CA 1
ATOM 3892 C C . LYS B 1 141 ? 5.398 -34.75 -1.092 1 98.75 141 LYS B C 1
ATOM 3894 O O . LYS B 1 141 ? 4.93 -33.938 -0.288 1 98.75 141 LYS B O 1
ATOM 3899 N N . LEU B 1 142 ? 4.691 -35.469 -1.909 1 98.69 142 LEU B N 1
ATOM 3900 C CA . LEU B 1 142 ? 3.236 -35.531 -1.799 1 98.69 142 LEU B CA 1
ATOM 3901 C C . LEU B 1 142 ? 2.809 -36.594 -0.803 1 98.69 142 LEU B C 1
ATOM 3903 O O . LEU B 1 142 ? 3.311 -37.719 -0.84 1 98.69 142 LEU B O 1
ATOM 3907 N N . PRO B 1 143 ? 1.915 -36.219 0.085 1 98.44 143 PRO B N 1
ATOM 3908 C CA . PRO B 1 143 ? 1.301 -37.281 0.892 1 98.44 143 PRO B CA 1
ATOM 3909 C C . PRO B 1 143 ? 0.601 -38.344 0.043 1 98.44 143 PRO B C 1
ATOM 3911 O O . PRO B 1 143 ? 0.183 -38.062 -1.082 1 98.44 143 PRO B O 1
ATOM 3914 N N . ASP B 1 144 ? 0.399 -39.5 0.618 1 97.94 144 ASP B N 1
ATOM 3915 C CA . ASP B 1 144 ? -0.172 -40.625 -0.097 1 97.94 144 ASP B CA 1
ATOM 3916 C C . ASP B 1 144 ? -1.602 -40.312 -0.547 1 97.94 144 ASP B C 1
ATOM 3918 O O . ASP B 1 144 ? -2.057 -40.844 -1.566 1 97.94 144 ASP B O 1
ATOM 3922 N N . ASN B 1 145 ? -2.209 -39.5 0.178 1 98.38 145 ASN B N 1
ATOM 3923 C CA . ASN B 1 145 ? -3.621 -39.25 -0.102 1 98.38 145 ASN B CA 1
ATOM 3924 C C . ASN B 1 145 ? -3.809 -38.156 -1.125 1 98.38 145 ASN B C 1
ATOM 3926 O O . ASN B 1 145 ? -4.934 -37.719 -1.374 1 98.38 145 ASN B O 1
ATOM 3930 N N . MET B 1 146 ? -2.748 -37.656 -1.734 1 98.56 146 MET B N 1
ATOM 3931 C CA . MET B 1 146 ? -2.857 -36.594 -2.748 1 98.56 146 MET B CA 1
ATOM 3932 C C . MET B 1 146 ? -2.541 -37.156 -4.133 1 98.56 146 MET B C 1
ATOM 3934 O O . MET B 1 146 ? -1.614 -37.938 -4.293 1 98.56 146 MET B O 1
ATOM 3938 N N . SER B 1 147 ? -3.344 -36.75 -5.105 1 98.44 147 SER B N 1
ATOM 3939 C CA . SER B 1 147 ? -3.107 -37.125 -6.496 1 98.44 147 SER B CA 1
ATOM 3940 C C . SER B 1 147 ? -2.059 -36.219 -7.137 1 98.44 147 SER B C 1
ATOM 3942 O O . SER B 1 147 ? -1.685 -35.188 -6.566 1 98.44 147 SER B O 1
ATOM 3944 N N . TYR B 1 148 ? -1.525 -36.656 -8.266 1 98.25 148 TYR B N 1
ATOM 3945 C CA . TYR B 1 148 ? -0.626 -35.812 -9.039 1 98.25 148 TYR B CA 1
ATOM 3946 C C . TYR B 1 148 ? -1.319 -34.531 -9.469 1 98.25 148 TYR B C 1
ATOM 3948 O O . TYR B 1 148 ? -0.698 -33.469 -9.492 1 98.25 148 TYR B O 1
ATOM 3956 N N . ALA B 1 149 ? -2.627 -34.656 -9.812 1 98.44 149 ALA B N 1
ATOM 3957 C CA . ALA B 1 149 ? -3.396 -33.469 -10.188 1 98.44 149 ALA B CA 1
ATOM 3958 C C . ALA B 1 149 ? -3.408 -32.438 -9.055 1 98.44 149 ALA B C 1
ATOM 3960 O O . ALA B 1 149 ? -3.15 -31.25 -9.281 1 98.44 149 ALA B O 1
ATOM 3961 N N . GLN B 1 150 ? -3.686 -32.938 -7.863 1 98.75 150 GLN B N 1
ATOM 3962 C CA . GLN B 1 150 ? -3.652 -32.031 -6.703 1 98.75 150 GLN B CA 1
ATOM 3963 C C . GLN B 1 150 ? -2.262 -31.453 -6.504 1 98.75 150 GLN B C 1
ATOM 3965 O O . GLN B 1 150 ? -2.127 -30.281 -6.145 1 98.75 150 GLN B O 1
ATOM 3970 N N . GLY B 1 151 ? -1.226 -32.281 -6.715 1 98.75 151 GLY B N 1
ATOM 3971 C CA . GLY B 1 151 ? 0.143 -31.797 -6.621 1 98.75 151 GLY B CA 1
ATOM 3972 C C . GLY B 1 151 ? 0.446 -30.672 -7.59 1 98.75 151 GLY B C 1
ATOM 3973 O O . GLY B 1 151 ? 1.131 -29.703 -7.238 1 98.75 151 GLY B O 1
ATOM 3974 N N . ALA B 1 152 ? -0.045 -30.766 -8.82 1 98.69 152 ALA B N 1
ATOM 3975 C CA . ALA B 1 152 ? 0.164 -29.75 -9.836 1 98.69 152 ALA B CA 1
ATOM 3976 C C . ALA B 1 152 ? -0.532 -28.438 -9.453 1 98.69 152 ALA B C 1
ATOM 3978 O O . ALA B 1 152 ? -0.077 -27.359 -9.82 1 98.69 152 ALA B O 1
ATOM 3979 N N . LEU B 1 153 ? -1.61 -28.547 -8.688 1 98.75 153 LEU B N 1
ATOM 3980 C CA . LEU B 1 153 ? -2.398 -27.375 -8.32 1 98.75 153 LEU B CA 1
ATOM 3981 C C . LEU B 1 153 ? -1.774 -26.641 -7.133 1 98.75 153 LEU B C 1
ATOM 3983 O O . LEU B 1 153 ? -2.199 -25.547 -6.777 1 98.75 153 LEU B O 1
ATOM 3987 N N . VAL B 1 154 ? -0.704 -27.234 -6.547 1 98.88 154 VAL B N 1
ATOM 3988 C CA . VAL B 1 154 ? -0.035 -26.578 -5.426 1 98.88 154 VAL B CA 1
ATOM 3989 C C . VAL B 1 154 ? 0.513 -25.219 -5.863 1 98.88 154 VAL B C 1
ATOM 3991 O O . VAL B 1 154 ? 0.479 -24.266 -5.102 1 98.88 154 VAL B O 1
ATOM 3994 N N . GLU B 1 155 ? 0.971 -25.141 -7.062 1 98.75 155 GLU B N 1
ATOM 3995 C CA . GLU B 1 155 ? 1.572 -23.891 -7.547 1 98.75 155 GLU B CA 1
ATOM 3996 C C . GLU B 1 155 ? 0.54 -22.766 -7.621 1 98.75 155 GLU B C 1
ATOM 3998 O O . GLU B 1 155 ? 0.708 -21.719 -6.996 1 98.75 155 GLU B O 1
ATOM 4003 N N . PRO B 1 156 ? -0.598 -22.938 -8.359 1 98.56 156 PRO B N 1
ATOM 4004 C CA . PRO B 1 156 ? -1.562 -21.828 -8.398 1 98.56 156 PRO B CA 1
ATOM 4005 C C . PRO B 1 156 ? -2.164 -21.531 -7.027 1 98.56 156 PRO B C 1
ATOM 4007 O O . PRO B 1 156 ? -2.482 -20.375 -6.73 1 98.56 156 PRO B O 1
ATOM 4010 N N . VAL B 1 157 ? -2.361 -22.562 -6.176 1 98.81 157 VAL B N 1
ATOM 4011 C CA . VAL B 1 157 ? -2.848 -22.312 -4.824 1 98.81 157 VAL B CA 1
ATOM 4012 C C . VAL B 1 157 ? -1.813 -21.5 -4.047 1 98.81 157 VAL B C 1
ATOM 4014 O O . VAL B 1 157 ? -2.172 -20.641 -3.234 1 98.81 157 VAL B O 1
ATOM 4017 N N . SER B 1 158 ? -0.529 -21.766 -4.32 1 98.88 158 SER B N 1
ATOM 4018 C CA . SER B 1 158 ? 0.536 -21.016 -3.656 1 98.88 158 SER B CA 1
ATOM 4019 C C . SER B 1 158 ? 0.506 -19.547 -4.051 1 98.88 158 SER B C 1
ATOM 4021 O O . SER B 1 158 ? 0.833 -18.672 -3.242 1 98.88 158 SER B O 1
ATOM 4023 N N . VAL B 1 159 ? 0.138 -19.266 -5.305 1 98.56 159 VAL B N 1
ATOM 4024 C CA . VAL B 1 159 ? -0.034 -17.875 -5.734 1 98.56 159 VAL B CA 1
ATOM 4025 C C . VAL B 1 159 ? -1.094 -17.188 -4.871 1 98.56 159 VAL B C 1
ATOM 4027 O O . VAL B 1 159 ? -0.845 -16.125 -4.301 1 98.56 159 VAL B O 1
ATOM 4030 N N . GLY B 1 160 ? -2.291 -17.859 -4.777 1 98.69 160 GLY B N 1
ATOM 4031 C CA . GLY B 1 160 ? -3.352 -17.297 -3.951 1 98.69 160 GLY B CA 1
ATOM 4032 C C . GLY B 1 160 ? -2.971 -17.188 -2.488 1 98.69 160 GLY B C 1
ATOM 4033 O O . GLY B 1 160 ? -3.307 -16.203 -1.826 1 98.69 160 GLY B O 1
ATOM 4034 N N . TYR B 1 161 ? -2.254 -18.219 -2.002 1 98.81 161 TYR B N 1
ATOM 4035 C CA . TYR B 1 161 ? -1.89 -18.281 -0.592 1 98.81 161 TYR B CA 1
ATOM 4036 C C . TYR B 1 161 ? -0.971 -17.125 -0.208 1 98.81 161 TYR B C 1
ATOM 4038 O O . TYR B 1 161 ? -1.136 -16.516 0.853 1 98.81 161 TYR B O 1
ATOM 4046 N N . HIS B 1 162 ? 0.017 -16.891 -1.038 1 98.69 162 HIS B N 1
ATOM 4047 C CA . HIS B 1 162 ? 0.913 -15.773 -0.75 1 98.69 162 HIS B CA 1
ATOM 4048 C C . HIS B 1 162 ? 0.147 -14.461 -0.664 1 98.69 162 HIS B C 1
ATOM 4050 O O . HIS B 1 162 ? 0.411 -13.641 0.218 1 98.69 162 HIS B O 1
ATOM 4056 N N . GLY B 1 163 ? -0.806 -14.211 -1.571 1 98.5 163 GLY B N 1
ATOM 4057 C CA . GLY B 1 163 ? -1.673 -13.047 -1.506 1 98.5 163 GLY B CA 1
ATOM 4058 C C . GLY B 1 163 ? -2.475 -12.969 -0.219 1 98.5 163 GLY B C 1
ATOM 4059 O O . GLY B 1 163 ? -2.555 -11.906 0.405 1 98.5 163 GLY B O 1
ATOM 4060 N N . VAL B 1 164 ? -3.043 -14.102 0.201 1 98.44 164 VAL B N 1
ATOM 4061 C CA . VAL B 1 164 ? -3.855 -14.172 1.411 1 98.44 164 VAL B CA 1
ATOM 4062 C C . VAL B 1 164 ? -2.986 -13.891 2.635 1 98.44 164 VAL B C 1
ATOM 4064 O O . VAL B 1 164 ? -3.402 -13.164 3.543 1 98.44 164 VAL B O 1
ATOM 4067 N N . GLU B 1 165 ? -1.834 -14.492 2.635 1 98 165 GLU B N 1
ATOM 4068 C CA . GLU B 1 165 ? -0.906 -14.25 3.736 1 98 165 GLU B CA 1
ATOM 4069 C C . GLU B 1 165 ? -0.609 -12.758 3.881 1 98 165 GLU B C 1
ATOM 4071 O O . GLU B 1 165 ? -0.644 -12.219 4.988 1 98 165 GLU B O 1
ATOM 4076 N N . ARG B 1 166 ? -0.345 -12.086 2.797 1 98.06 166 ARG B N 1
ATOM 4077 C CA . ARG B 1 166 ? 0.016 -10.672 2.818 1 98.06 166 ARG B CA 1
ATOM 4078 C C . ARG B 1 166 ? -1.206 -9.797 3.078 1 98.06 166 ARG B C 1
ATOM 4080 O O . ARG B 1 166 ? -1.078 -8.672 3.553 1 98.06 166 ARG B O 1
ATOM 4087 N N . ALA B 1 167 ? -2.373 -10.305 2.746 1 98.31 167 ALA B N 1
ATOM 4088 C CA . ALA B 1 167 ? -3.604 -9.539 2.922 1 98.31 167 ALA B CA 1
ATOM 4089 C C . ALA B 1 167 ? -4.004 -9.469 4.395 1 98.31 167 ALA B C 1
ATOM 4091 O O . ALA B 1 167 ? -4.836 -8.648 4.781 1 98.31 167 ALA B O 1
ATOM 4092 N N . ASP B 1 168 ? -3.432 -10.344 5.227 1 96.38 168 ASP B N 1
ATOM 4093 C CA . ASP B 1 168 ? -3.734 -10.336 6.656 1 96.38 168 ASP B CA 1
ATOM 4094 C C . ASP B 1 168 ? -5.242 -10.328 6.895 1 96.38 168 ASP B C 1
ATOM 4096 O O . ASP B 1 168 ? -5.77 -9.438 7.562 1 96.38 168 ASP B O 1
ATOM 4100 N N . LEU B 1 169 ? -5.91 -11.359 6.402 1 98.19 169 LEU B N 1
ATOM 4101 C CA . LEU B 1 169 ? -7.359 -11.477 6.52 1 98.19 169 LEU B CA 1
ATOM 4102 C C . LEU B 1 169 ? -7.789 -11.484 7.98 1 98.19 169 LEU B C 1
ATOM 4104 O O . LEU B 1 169 ? -6.996 -11.828 8.859 1 98.19 169 LEU B O 1
ATOM 4108 N N . ILE B 1 170 ? -9.055 -11.055 8.242 1 96.25 170 ILE B N 1
ATOM 4109 C CA . ILE B 1 170 ? -9.609 -11.008 9.594 1 96.25 170 ILE B CA 1
ATOM 4110 C C . ILE B 1 170 ? -10.812 -11.945 9.688 1 96.25 170 ILE B C 1
ATOM 4112 O O . ILE B 1 170 ? -11.773 -11.812 8.93 1 96.25 170 ILE B O 1
ATOM 4116 N N . LEU B 1 171 ? -10.688 -12.914 10.586 1 96.38 171 LEU B N 1
ATOM 4117 C CA . LEU B 1 171 ? -11.75 -13.891 10.812 1 96.38 171 LEU B CA 1
ATOM 4118 C C . LEU B 1 171 ? -13.094 -13.195 10.992 1 96.38 171 LEU B C 1
ATOM 4120 O O . LEU B 1 171 ? -13.211 -12.258 11.789 1 96.38 171 LEU B O 1
ATOM 4124 N N . GLY B 1 172 ? -14.055 -13.609 10.211 1 97 172 GLY B N 1
ATOM 4125 C CA . GLY B 1 172 ? -15.414 -13.125 10.375 1 97 172 GLY B CA 1
ATOM 4126 C C . GLY B 1 172 ? -15.688 -11.836 9.633 1 97 172 GLY B C 1
ATOM 4127 O O . GLY B 1 172 ? -16.812 -11.336 9.625 1 97 172 GLY B O 1
ATOM 4128 N N . HIS B 1 173 ? -14.672 -11.211 8.984 1 96.25 173 HIS B N 1
ATOM 4129 C CA . HIS B 1 173 ? -14.852 -9.961 8.25 1 96.25 173 HIS B CA 1
ATOM 4130 C C . HIS B 1 173 ? -15.086 -10.219 6.766 1 96.25 173 HIS B C 1
ATOM 4132 O O . HIS B 1 173 ? -14.586 -11.203 6.219 1 96.25 173 HIS B O 1
ATOM 4138 N N . GLY B 1 174 ? -15.836 -9.336 6.145 1 97.25 174 GLY B N 1
ATOM 4139 C CA . GLY B 1 174 ? -16.141 -9.445 4.727 1 97.25 174 GLY B CA 1
ATOM 4140 C C . GLY B 1 174 ? -14.938 -9.234 3.838 1 97.25 174 GLY B C 1
ATOM 4141 O O . GLY B 1 174 ? -14.031 -8.477 4.184 1 97.25 174 GLY B O 1
ATOM 4142 N N . VAL B 1 175 ? -14.961 -9.93 2.662 1 98.81 175 VAL B N 1
ATOM 4143 C CA . VAL B 1 175 ? -13.883 -9.836 1.681 1 98.81 175 VAL B CA 1
ATOM 4144 C C . VAL B 1 175 ? -14.469 -9.82 0.271 1 98.81 175 VAL B C 1
ATOM 4146 O O . VAL B 1 175 ? -15.438 -10.523 -0.014 1 98.81 175 VAL B O 1
ATOM 4149 N N . MET B 1 176 ? -13.922 -8.961 -0.517 1 98.88 176 MET B N 1
ATOM 4150 C CA . MET B 1 176 ? -14.227 -9.031 -1.943 1 98.88 176 MET B CA 1
ATOM 4151 C C . MET B 1 176 ? -13.055 -9.617 -2.727 1 98.88 176 MET B C 1
ATOM 4153 O O . MET B 1 176 ? -11.898 -9.281 -2.463 1 98.88 176 MET B O 1
ATOM 4157 N N . ILE B 1 177 ? -13.352 -10.484 -3.625 1 98.94 177 ILE B N 1
ATOM 4158 C CA . ILE B 1 177 ? -12.398 -11.031 -4.582 1 98.94 177 ILE B CA 1
ATOM 4159 C C . ILE B 1 177 ? -12.758 -10.562 -5.992 1 98.94 177 ILE B C 1
ATOM 4161 O O . ILE B 1 177 ? -13.898 -10.719 -6.43 1 98.94 177 ILE B O 1
ATOM 4165 N N . ALA B 1 178 ? -11.828 -9.953 -6.664 1 98.94 178 ALA B N 1
ATOM 4166 C CA . ALA B 1 178 ? -12.078 -9.508 -8.031 1 98.94 178 ALA B CA 1
ATOM 4167 C C . ALA B 1 178 ? -11.438 -10.461 -9.039 1 98.94 178 ALA B C 1
ATOM 4169 O O . ALA B 1 178 ? -10.219 -10.633 -9.055 1 98.94 178 ALA B O 1
ATOM 4170 N N . GLY B 1 179 ? -12.227 -11.023 -9.898 1 98.44 179 GLY B N 1
ATOM 4171 C CA . GLY B 1 179 ? -11.797 -12.039 -10.844 1 98.44 179 GLY B CA 1
ATOM 4172 C C . GLY B 1 179 ? -12.141 -13.453 -10.414 1 98.44 179 GLY B C 1
ATOM 4173 O O . GLY B 1 179 ? -11.805 -13.859 -9.297 1 98.44 179 GLY B O 1
ATOM 4174 N N . ALA B 1 180 ? -12.828 -14.117 -11.305 1 98.19 180 ALA B N 1
ATOM 4175 C CA . ALA B 1 180 ? -13.195 -15.5 -11.016 1 98.19 180 ALA B CA 1
ATOM 4176 C C . ALA B 1 180 ? -12.492 -16.469 -11.969 1 98.19 180 ALA B C 1
ATOM 4178 O O . ALA B 1 180 ? -13.086 -17.453 -12.406 1 98.19 180 ALA B O 1
ATOM 4179 N N . GLY B 1 181 ? -11.312 -16.062 -12.383 1 96.62 181 GLY B N 1
ATOM 4180 C CA . GLY B 1 181 ? -10.422 -17 -13.039 1 96.62 181 GLY B CA 1
ATOM 4181 C C . GLY B 1 181 ? -9.766 -17.969 -12.078 1 96.62 181 GLY B C 1
ATOM 4182 O O . GLY B 1 181 ? -10.141 -18.047 -10.906 1 96.62 181 GLY B O 1
ATOM 4183 N N . PRO B 1 182 ? -8.781 -18.703 -12.578 1 96.75 182 PRO B N 1
ATOM 4184 C CA . PRO B 1 182 ? -8.148 -19.734 -11.734 1 96.75 182 PRO B CA 1
ATOM 4185 C C . PRO B 1 182 ? -7.605 -19.172 -10.43 1 96.75 182 PRO B C 1
ATOM 4187 O O . PRO B 1 182 ? -7.852 -19.734 -9.359 1 96.75 182 PRO B O 1
ATOM 4190 N N . ILE B 1 183 ? -6.875 -18.047 -10.453 1 98.06 183 ILE B N 1
ATOM 4191 C CA . ILE B 1 183 ? -6.281 -17.453 -9.258 1 98.06 183 ILE B CA 1
ATOM 4192 C C . ILE B 1 183 ? -7.383 -16.938 -8.344 1 98.06 183 ILE B C 1
ATOM 4194 O O . ILE B 1 183 ? -7.309 -17.094 -7.121 1 98.06 183 ILE B O 1
ATOM 4198 N N . GLY B 1 184 ? -8.367 -16.312 -8.938 1 98.75 184 GLY B N 1
ATOM 4199 C CA . GLY B 1 184 ? -9.492 -15.867 -8.141 1 98.75 184 GLY B CA 1
ATOM 4200 C C . GLY B 1 184 ? -10.203 -17 -7.43 1 98.75 184 GLY B C 1
ATOM 4201 O O . GLY B 1 184 ? -10.594 -16.875 -6.266 1 98.75 184 GLY B O 1
ATOM 4202 N N . LEU B 1 185 ? -10.367 -18.078 -8.109 1 98.75 185 LEU B N 1
ATOM 4203 C CA . LEU B 1 185 ? -11.094 -19.219 -7.551 1 98.75 185 LEU B CA 1
ATOM 4204 C C . LEU B 1 185 ? -10.297 -19.875 -6.438 1 98.75 185 LEU B C 1
ATOM 4206 O O . LEU B 1 185 ? -10.859 -20.266 -5.41 1 98.75 185 LEU B O 1
ATOM 4210 N N . VAL B 1 186 ? -8.977 -20.062 -6.629 1 98.75 186 VAL B N 1
ATOM 4211 C CA . VAL B 1 186 ? -8.195 -20.609 -5.531 1 98.75 186 VAL B CA 1
ATOM 4212 C C . VAL B 1 186 ? -8.195 -19.641 -4.352 1 98.75 186 VAL B C 1
ATOM 4214 O O . VAL B 1 186 ? -8.219 -20.062 -3.193 1 98.75 186 VAL B O 1
ATOM 4217 N N . THR B 1 187 ? -8.133 -18.312 -4.613 1 98.88 187 THR B N 1
ATOM 4218 C CA . THR B 1 187 ? -8.227 -17.297 -3.568 1 98.88 187 THR B CA 1
ATOM 4219 C C . THR B 1 187 ? -9.555 -17.406 -2.824 1 98.88 187 THR B C 1
ATOM 4221 O O . THR B 1 187 ? -9.594 -17.297 -1.598 1 98.88 187 THR B O 1
ATOM 4224 N N . LEU B 1 188 ? -10.633 -17.672 -3.586 1 98.88 188 LEU B N 1
ATOM 4225 C CA . LEU B 1 188 ? -11.953 -17.859 -2.996 1 98.88 188 LEU B CA 1
ATOM 4226 C C . LEU B 1 188 ? -11.938 -19.016 -1.994 1 98.88 188 LEU B C 1
ATOM 4228 O O . LEU B 1 188 ? -12.445 -18.875 -0.88 1 98.88 188 LEU B O 1
ATOM 4232 N N . LEU B 1 189 ? -11.32 -20.109 -2.387 1 98.88 189 LEU B N 1
ATOM 4233 C CA . LEU B 1 189 ? -11.227 -21.266 -1.499 1 98.88 189 LEU B CA 1
ATOM 4234 C C . LEU B 1 189 ? -10.438 -20.922 -0.241 1 98.88 189 LEU B C 1
ATOM 4236 O O . LEU B 1 189 ? -10.82 -21.312 0.865 1 98.88 189 LEU B O 1
ATOM 4240 N N . LEU B 1 190 ? -9.344 -20.203 -0.385 1 98.88 190 LEU B N 1
ATOM 4241 C CA . LEU B 1 190 ? -8.477 -19.844 0.732 1 98.88 190 LEU B CA 1
ATOM 4242 C C . LEU B 1 190 ? -9.18 -18.859 1.666 1 98.88 190 LEU B C 1
ATOM 4244 O O . LEU B 1 190 ? -9.094 -19 2.889 1 98.88 190 LEU B O 1
ATOM 4248 N N . VAL B 1 191 ? -9.844 -17.859 1.1 1 98.81 191 VAL B N 1
ATOM 4249 C CA . VAL B 1 191 ? -10.57 -16.859 1.873 1 98.81 191 VAL B CA 1
ATOM 4250 C C . VAL B 1 191 ? -11.688 -17.516 2.672 1 98.81 191 VAL B C 1
ATOM 4252 O O . VAL B 1 191 ? -11.906 -17.188 3.84 1 98.81 191 VAL B O 1
ATOM 4255 N N . LYS B 1 192 ? -12.383 -18.469 2.031 1 98.62 192 LYS B N 1
ATOM 4256 C CA . LYS B 1 192 ? -13.406 -19.25 2.727 1 98.62 192 LYS B CA 1
ATOM 4257 C C . LYS B 1 192 ? -12.805 -20.031 3.889 1 98.62 192 LYS B C 1
ATOM 4259 O O . LYS B 1 192 ? -13.352 -20.031 4.992 1 98.62 192 LYS B O 1
ATOM 4264 N N . ALA B 1 193 ? -11.727 -20.672 3.633 1 98.38 193 ALA B N 1
ATOM 4265 C CA . ALA B 1 193 ? -11.047 -21.469 4.652 1 98.38 193 ALA B CA 1
ATOM 4266 C C . ALA B 1 193 ? -10.586 -20.594 5.816 1 98.38 193 ALA B C 1
ATOM 4268 O O . ALA B 1 193 ? -10.531 -21.047 6.961 1 98.38 193 ALA B O 1
ATOM 4269 N N . ALA B 1 194 ? -10.297 -19.328 5.566 1 98.25 194 ALA B N 1
ATOM 4270 C CA . ALA B 1 194 ? -9.82 -18.406 6.582 1 98.25 194 ALA B CA 1
ATOM 4271 C C . ALA B 1 194 ? -10.969 -17.891 7.441 1 98.25 194 ALA B C 1
ATOM 4273 O O . ALA B 1 194 ? -10.75 -17.141 8.406 1 98.25 194 ALA B O 1
ATOM 4274 N N . GLY B 1 195 ? -12.18 -18.219 7.129 1 98.19 195 GLY B N 1
ATOM 4275 C CA . GLY B 1 195 ? -13.328 -17.891 7.961 1 98.19 195 GLY B CA 1
ATOM 4276 C C . GLY B 1 195 ? -13.898 -16.516 7.68 1 98.19 195 GLY B C 1
ATOM 4277 O O . GLY B 1 195 ? -14.594 -15.938 8.523 1 98.19 195 GLY B O 1
ATOM 4278 N N . CYS B 1 196 ? -13.625 -15.938 6.504 1 98.06 196 CYS B N 1
ATOM 4279 C CA . CYS B 1 196 ? -14.172 -14.641 6.137 1 98.06 196 CYS B CA 1
ATOM 4280 C C . CYS B 1 196 ? -15.625 -14.758 5.707 1 98.06 196 CYS B C 1
ATOM 4282 O O . CYS B 1 196 ? -16.016 -15.75 5.09 1 98.06 196 CYS B O 1
ATOM 4284 N N . THR B 1 197 ? -16.438 -13.812 6.047 1 97.62 197 THR B N 1
ATOM 4285 C CA . THR B 1 197 ? -17.844 -13.758 5.664 1 97.62 197 THR B CA 1
ATOM 4286 C C . THR B 1 197 ? -18.406 -12.359 5.875 1 97.62 197 THR B C 1
ATOM 4288 O O . THR B 1 197 ? -18.062 -11.688 6.852 1 97.62 197 THR B O 1
ATOM 4291 N N . PRO B 1 198 ? -19.25 -11.867 4.965 1 98.12 198 PRO B N 1
ATOM 4292 C CA . PRO B 1 198 ? -19.578 -12.492 3.682 1 98.12 198 PRO B CA 1
ATOM 4293 C C . PRO B 1 198 ? -18.438 -12.383 2.668 1 98.12 198 PRO B C 1
ATOM 4295 O O . PRO B 1 198 ? -17.5 -11.602 2.859 1 98.12 198 PRO B O 1
ATOM 4298 N N . ILE B 1 199 ? -18.438 -13.227 1.698 1 98.88 199 ILE B N 1
ATOM 4299 C CA . ILE B 1 199 ? -17.5 -13.172 0.587 1 98.88 199 ILE B CA 1
ATOM 4300 C C . ILE B 1 199 ? -18.234 -12.797 -0.697 1 98.88 199 ILE B C 1
ATOM 4302 O O . ILE B 1 199 ? -19.25 -13.398 -1.032 1 98.88 199 ILE B O 1
ATOM 4306 N N . VAL B 1 200 ? -17.75 -11.766 -1.382 1 98.94 200 VAL B N 1
ATOM 4307 C CA . VAL B 1 200 ? -18.266 -11.367 -2.688 1 98.94 200 VAL B CA 1
ATOM 4308 C C . VAL B 1 200 ? -17.203 -11.586 -3.756 1 98.94 200 VAL B C 1
ATOM 4310 O O . VAL B 1 200 ? -16.031 -11.203 -3.572 1 98.94 200 VAL B O 1
ATOM 4313 N N . ILE B 1 201 ? -17.562 -12.227 -4.832 1 98.94 201 ILE B N 1
ATOM 4314 C CA . ILE B 1 201 ? -16.641 -12.398 -5.949 1 98.94 201 ILE B CA 1
ATOM 4315 C C . ILE B 1 201 ? -17.234 -11.773 -7.211 1 98.94 201 ILE B C 1
ATOM 4317 O O . ILE B 1 201 ? -18.438 -11.883 -7.461 1 98.94 201 ILE B O 1
ATOM 4321 N N . THR B 1 202 ? -16.391 -11.039 -7.949 1 98.94 202 THR B N 1
ATOM 4322 C CA . THR B 1 202 ? -16.859 -10.32 -9.125 1 98.94 202 THR B CA 1
ATOM 4323 C C . THR B 1 202 ? -16.141 -10.812 -10.383 1 98.94 202 THR B C 1
ATOM 4325 O O . THR B 1 202 ? -15 -11.297 -10.305 1 98.94 202 THR B O 1
ATOM 4328 N N . ASP B 1 203 ? -16.75 -10.758 -11.484 1 98.5 203 ASP B N 1
ATOM 4329 C CA . ASP B 1 203 ? -16.203 -11.078 -12.805 1 98.5 203 ASP B CA 1
ATOM 4330 C C . ASP B 1 203 ? -17.094 -10.531 -13.914 1 98.5 203 ASP B C 1
ATOM 4332 O O . ASP B 1 203 ? -18.266 -10.203 -13.68 1 98.5 203 ASP B O 1
ATOM 4336 N N . LEU B 1 204 ? -16.516 -10.367 -15.078 1 97 204 LEU B N 1
ATOM 4337 C CA . LEU B 1 204 ? -17.297 -10.008 -16.25 1 97 204 LEU B CA 1
ATOM 4338 C C . LEU B 1 204 ? -18.141 -11.195 -16.734 1 97 204 LEU B C 1
ATOM 4340 O O . LEU B 1 204 ? -19.203 -11.008 -17.312 1 97 204 LEU B O 1
ATOM 4344 N N . SER B 1 205 ? -17.641 -12.445 -16.531 1 96.25 205 SER B N 1
ATOM 4345 C CA . SER B 1 205 ? -18.234 -13.656 -17.094 1 96.25 205 SER B CA 1
ATOM 4346 C C . SER B 1 205 ? -19.234 -14.281 -16.141 1 96.25 205 SER B C 1
ATOM 4348 O O . SER B 1 205 ? -18.875 -14.711 -15.039 1 96.25 205 SER B O 1
ATOM 4350 N N . GLU B 1 206 ? -20.484 -14.414 -16.609 1 96.31 206 GLU B N 1
ATOM 4351 C CA . GLU B 1 206 ? -21.5 -15.102 -15.828 1 96.31 206 GLU B CA 1
ATOM 4352 C C . GLU B 1 206 ? -21.125 -16.562 -15.594 1 96.31 206 GLU B C 1
ATOM 4354 O O . GLU B 1 206 ? -21.391 -17.109 -14.523 1 96.31 206 GLU B O 1
ATOM 4359 N N . GLY B 1 207 ? -20.562 -17.141 -16.594 1 96.06 207 GLY B N 1
ATOM 4360 C CA . GLY B 1 207 ? -20.125 -18.531 -16.484 1 96.06 207 GLY B CA 1
ATOM 4361 C C . GLY B 1 207 ? -19.109 -18.75 -15.375 1 96.06 207 GLY B C 1
ATOM 4362 O O . GLY B 1 207 ? -19.219 -19.719 -14.617 1 96.06 207 GLY B O 1
ATOM 4363 N N . ARG B 1 208 ? -18.172 -17.875 -15.266 1 96.62 208 ARG B N 1
ATOM 4364 C CA . ARG B 1 208 ? -17.156 -17.969 -14.219 1 96.62 208 ARG B CA 1
ATOM 4365 C C . ARG B 1 208 ? -17.766 -17.75 -12.844 1 96.62 208 ARG B C 1
ATOM 4367 O O . ARG B 1 208 ? -17.359 -18.406 -11.875 1 96.62 208 ARG B O 1
ATOM 4374 N N . LEU B 1 209 ? -18.688 -16.844 -12.758 1 98.25 209 LEU B N 1
ATOM 4375 C CA . LEU B 1 209 ? -19.375 -16.578 -11.492 1 98.25 209 LEU B CA 1
ATOM 4376 C C . LEU B 1 209 ? -20.188 -17.797 -11.062 1 98.25 209 LEU B C 1
ATOM 4378 O O . LEU B 1 209 ? -20.234 -18.141 -9.875 1 98.25 209 LEU B O 1
ATOM 4382 N N . LYS B 1 210 ? -20.844 -18.422 -12.031 1 97.62 210 LYS B N 1
ATOM 4383 C CA . LYS B 1 210 ? -21.578 -19.641 -11.734 1 97.62 210 LYS B CA 1
ATOM 4384 C C . LYS B 1 210 ? -20.641 -20.734 -11.219 1 97.62 210 LYS B C 1
ATOM 4386 O O . LYS B 1 210 ? -20.984 -21.484 -10.297 1 97.62 210 LYS B O 1
ATOM 4391 N N . PHE B 1 211 ? -19.516 -20.797 -11.828 1 97.44 211 PHE B N 1
ATOM 4392 C CA . PHE B 1 211 ? -18.516 -21.766 -11.383 1 97.44 211 PHE B CA 1
ATOM 4393 C C . PHE B 1 211 ? -18.094 -21.484 -9.945 1 97.44 211 PHE B C 1
ATOM 4395 O O . PHE B 1 211 ? -17.969 -22.406 -9.141 1 97.44 211 PHE B O 1
ATOM 4402 N N . ALA B 1 212 ? -17.844 -20.203 -9.625 1 98.56 212 ALA B N 1
ATOM 4403 C CA . ALA B 1 212 ? -17.484 -19.812 -8.266 1 98.56 212 ALA B CA 1
ATOM 4404 C C . ALA B 1 212 ? -18.547 -20.266 -7.266 1 98.56 212 ALA B C 1
ATOM 4406 O O . ALA B 1 212 ? -18.219 -20.781 -6.191 1 98.56 212 ALA B O 1
ATOM 4407 N N . LYS B 1 213 ? -19.797 -20.125 -7.613 1 98.12 213 LYS B N 1
ATOM 4408 C CA . LYS B 1 213 ? -20.906 -20.531 -6.754 1 98.12 213 LYS B CA 1
ATOM 4409 C C . LYS B 1 213 ? -20.938 -22.047 -6.562 1 98.12 213 LYS B C 1
ATOM 4411 O O . LYS B 1 213 ? -21.312 -22.531 -5.496 1 98.12 213 LYS B O 1
ATOM 4416 N N . LYS B 1 214 ? -20.562 -22.719 -7.586 1 96.88 214 LYS B N 1
ATOM 4417 C CA . LYS B 1 214 ? -20.469 -24.172 -7.477 1 96.88 214 LYS B CA 1
ATOM 4418 C C . LYS B 1 214 ? -19.406 -24.594 -6.477 1 96.88 214 LYS B C 1
ATOM 4420 O O . LYS B 1 214 ? -19.578 -25.547 -5.723 1 96.88 214 LYS B O 1
ATOM 4425 N N . LEU B 1 215 ? -18.297 -23.891 -6.492 1 97.06 215 LEU B N 1
ATOM 4426 C CA . LEU B 1 215 ? -17.172 -24.203 -5.609 1 97.06 215 LEU B CA 1
ATOM 4427 C C . LEU B 1 215 ? -17.5 -23.828 -4.168 1 97.06 215 LEU B C 1
ATOM 4429 O O . LEU B 1 215 ? -17.188 -24.562 -3.238 1 97.06 215 LEU B O 1
ATOM 4433 N N . VAL B 1 216 ? -18.062 -22.641 -3.957 1 98.19 216 VAL B N 1
ATOM 4434 C CA . VAL B 1 216 ? -18.469 -22.094 -2.668 1 98.19 216 VAL B CA 1
ATOM 4435 C C . VAL B 1 216 ? -19.906 -21.594 -2.754 1 98.19 216 VAL B C 1
ATOM 4437 O O . VAL B 1 216 ? -20.156 -20.438 -3.115 1 98.19 216 VAL B O 1
ATOM 4440 N N . PRO B 1 217 ? -20.844 -22.391 -2.346 1 97.81 217 PRO B N 1
ATOM 4441 C CA . PRO B 1 217 ? -22.266 -22.109 -2.604 1 97.81 217 PRO B CA 1
ATOM 4442 C C . PRO B 1 217 ? -22.75 -20.828 -1.943 1 97.81 217 PRO B C 1
ATOM 4444 O O . PRO B 1 217 ? -23.672 -20.188 -2.443 1 97.81 217 PRO B O 1
ATOM 4447 N N . ASP B 1 218 ? -22.188 -20.406 -0.82 1 97.62 218 ASP B N 1
ATOM 4448 C CA . ASP B 1 218 ? -22.703 -19.25 -0.091 1 97.62 218 ASP B CA 1
ATOM 4449 C C . ASP B 1 218 ? -22 -17.969 -0.526 1 97.62 218 ASP B C 1
ATOM 4451 O O . ASP B 1 218 ? -22.25 -16.906 0.021 1 97.62 218 ASP B O 1
ATOM 4455 N N . VAL B 1 219 ? -21.078 -18.062 -1.517 1 98.75 219 VAL B N 1
ATOM 4456 C CA . VAL B 1 219 ? -20.422 -16.844 -2.004 1 98.75 219 VAL B CA 1
ATOM 4457 C C . VAL B 1 219 ? -21.438 -15.969 -2.727 1 98.75 219 VAL B C 1
ATOM 4459 O O . VAL B 1 219 ? -22.328 -16.469 -3.41 1 98.75 219 VAL B O 1
ATOM 4462 N N . LEU B 1 220 ? -21.359 -14.68 -2.49 1 98.88 220 LEU B N 1
ATOM 4463 C CA . LEU B 1 220 ? -22.156 -13.727 -3.262 1 98.88 220 LEU B CA 1
ATOM 4464 C C . LEU B 1 220 ? -21.422 -13.32 -4.539 1 98.88 220 LEU B C 1
ATOM 4466 O O . LEU B 1 220 ? -20.203 -13.18 -4.539 1 98.88 220 LEU B O 1
ATOM 4470 N N . THR B 1 221 ? -22.219 -13.203 -5.641 1 98.81 221 THR B N 1
ATOM 4471 C CA . THR B 1 221 ? -21.594 -12.883 -6.918 1 98.81 221 THR B CA 1
ATOM 4472 C C . THR B 1 221 ? -22.125 -11.555 -7.457 1 98.81 221 THR B C 1
ATOM 4474 O O .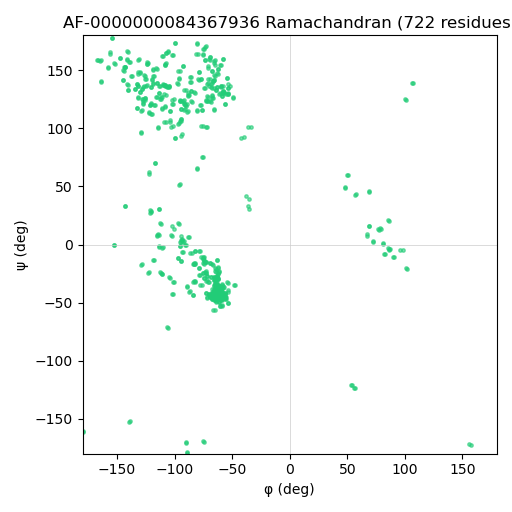 THR B 1 221 ? -23.25 -11.164 -7.176 1 98.81 221 THR B O 1
ATOM 4477 N N . TYR B 1 222 ? -21.234 -10.82 -8.117 1 98.88 222 TYR B N 1
ATOM 4478 C CA . TYR B 1 222 ? -21.578 -9.625 -8.867 1 98.88 222 TYR B CA 1
ATOM 4479 C C . TYR B 1 222 ? -20.953 -9.633 -10.25 1 98.88 222 TYR B C 1
ATOM 4481 O O . TYR B 1 222 ? -19.719 -9.719 -10.375 1 98.88 222 TYR B O 1
ATOM 4489 N N . GLN B 1 223 ? -21.812 -9.641 -11.25 1 98.81 223 GLN B N 1
ATOM 4490 C CA . GLN B 1 223 ? -21.297 -9.523 -12.617 1 98.81 223 GLN B CA 1
ATOM 4491 C C . GLN B 1 223 ? -21 -8.062 -12.961 1 98.81 223 GLN B C 1
ATOM 4493 O O . GLN B 1 223 ? -21.906 -7.234 -13.016 1 98.81 223 GLN B O 1
ATOM 4498 N N . ILE B 1 224 ? -19.797 -7.742 -13.18 1 98.69 224 ILE B N 1
ATOM 4499 C CA . ILE B 1 224 ? -19.359 -6.383 -13.5 1 98.69 224 ILE B CA 1
ATOM 4500 C C . ILE B 1 224 ? -20.109 -5.891 -14.742 1 98.69 224 ILE B C 1
ATOM 4502 O O . ILE B 1 224 ? -20.234 -6.617 -15.727 1 98.69 224 ILE B O 1
ATOM 4506 N N . ASN B 1 225 ? -20.656 -4.711 -14.648 1 98.19 225 ASN B N 1
ATOM 4507 C CA . ASN B 1 225 ? -21.281 -4.035 -15.781 1 98.19 225 ASN B CA 1
ATOM 4508 C C . ASN B 1 225 ? -20.328 -3.059 -16.453 1 98.19 225 ASN B C 1
ATOM 4510 O O . ASN B 1 225 ? -20.062 -1.975 -15.93 1 98.19 225 ASN B O 1
ATOM 4514 N N . PRO B 1 226 ? -19.828 -3.48 -17.594 1 96.06 226 PRO B N 1
ATOM 4515 C CA . PRO B 1 226 ? -18.828 -2.635 -18.25 1 96.06 226 PRO B CA 1
ATOM 4516 C C . PRO B 1 226 ? -19.391 -1.273 -18.656 1 96.06 226 PRO B C 1
ATOM 4518 O O . PRO B 1 226 ? -18.625 -0.37 -19 1 96.06 226 PRO B O 1
ATOM 4521 N N . LYS B 1 227 ? -20.672 -1.067 -18.641 1 97.62 227 LYS B N 1
ATOM 4522 C CA . LYS B 1 227 ? -21.297 0.198 -19.016 1 97.62 227 LYS B CA 1
ATOM 4523 C C . LYS B 1 227 ? -21.312 1.173 -17.844 1 97.62 227 LYS B C 1
ATOM 4525 O O . LYS B 1 227 ? -21.578 2.365 -18.016 1 97.62 227 LYS B O 1
ATOM 4530 N N . LEU B 1 228 ? -21.109 0.68 -16.719 1 98.12 228 LEU B N 1
ATOM 4531 C CA . LEU B 1 228 ? -21.094 1.518 -15.523 1 98.12 228 LEU B CA 1
ATOM 4532 C C . LEU B 1 228 ? -19.688 1.976 -15.195 1 98.12 228 LEU B C 1
ATOM 4534 O O . LEU B 1 228 ? -18.703 1.312 -15.555 1 98.12 228 LEU B O 1
ATOM 4538 N N . THR B 1 229 ? -19.562 3.143 -14.508 1 97.69 229 THR B N 1
ATOM 4539 C CA . THR B 1 229 ? -18.266 3.602 -14 1 97.69 229 THR B CA 1
ATOM 4540 C C . THR B 1 229 ? -17.797 2.709 -12.867 1 97.69 229 THR B C 1
ATOM 4542 O O . THR B 1 229 ? -18.578 1.956 -12.281 1 97.69 229 THR B O 1
ATOM 4545 N N . PRO B 1 230 ? -16.5 2.762 -12.578 1 97.56 230 PRO B N 1
ATOM 4546 C CA . PRO B 1 230 ? -16 2.025 -11.414 1 97.56 230 PRO B CA 1
ATOM 4547 C C . PRO B 1 230 ? -16.75 2.359 -10.133 1 97.56 230 PRO B C 1
ATOM 4549 O O . PRO B 1 230 ? -17.062 1.465 -9.336 1 97.56 230 PRO B O 1
ATOM 4552 N N . GLN B 1 231 ? -17.094 3.619 -9.945 1 97.75 231 GLN B N 1
ATOM 4553 C CA . GLN B 1 231 ? -17.812 4.047 -8.75 1 97.75 231 GLN B CA 1
ATOM 4554 C C . GLN B 1 231 ? -19.203 3.43 -8.688 1 97.75 231 GLN B C 1
ATOM 4556 O O . GLN B 1 231 ? -19.656 3.012 -7.621 1 97.75 231 GLN B O 1
ATOM 4561 N N . GLU B 1 232 ? -19.828 3.398 -9.812 1 98.44 232 GLU B N 1
ATOM 4562 C CA . GLU B 1 232 ? -21.172 2.82 -9.875 1 98.44 232 GLU B CA 1
ATOM 4563 C C . GLU B 1 232 ? -21.141 1.316 -9.617 1 98.44 232 GLU B C 1
ATOM 4565 O O . GLU B 1 232 ? -21.969 0.788 -8.883 1 98.44 232 GLU B O 1
ATOM 4570 N N . ASN B 1 233 ? -20.203 0.585 -10.266 1 98.75 233 ASN B N 1
ATOM 4571 C CA . ASN B 1 233 ? -20.016 -0.828 -9.961 1 98.75 233 ASN B CA 1
ATOM 4572 C C . ASN B 1 233 ? -19.719 -1.042 -8.477 1 98.75 233 ASN B C 1
ATOM 4574 O O . ASN B 1 233 ? -20.266 -1.949 -7.852 1 98.75 233 ASN B O 1
ATOM 4578 N N . ALA B 1 234 ? -18.859 -0.189 -7.949 1 98.75 234 ALA B N 1
ATOM 4579 C CA . ALA B 1 234 ? -18.469 -0.305 -6.547 1 98.75 234 ALA B CA 1
ATOM 4580 C C . ALA B 1 234 ? -19.672 -0.165 -5.625 1 98.75 234 ALA B C 1
ATOM 4582 O O . ALA B 1 234 ? -19.781 -0.887 -4.629 1 98.75 234 ALA B O 1
ATOM 4583 N N . LYS B 1 235 ? -20.516 0.819 -5.91 1 98.31 235 LYS B N 1
ATOM 4584 C CA . LYS B 1 235 ? -21.719 1.021 -5.102 1 98.31 235 LYS B CA 1
ATOM 4585 C C . LYS B 1 235 ? -22.578 -0.239 -5.07 1 98.31 235 LYS B C 1
ATOM 4587 O O . LYS B 1 235 ? -23.078 -0.625 -4.012 1 98.31 235 LYS B O 1
ATOM 4592 N N . GLN B 1 236 ? -22.734 -0.86 -6.238 1 98.62 236 GLN B N 1
ATOM 4593 C CA . GLN B 1 236 ? -23.516 -2.086 -6.324 1 98.62 236 GLN B CA 1
ATOM 4594 C C . GLN B 1 236 ? -22.844 -3.225 -5.562 1 98.62 236 GLN B C 1
ATOM 4596 O O . GLN B 1 236 ? -23.516 -3.984 -4.855 1 98.62 236 GLN B O 1
ATOM 4601 N N . ILE B 1 237 ? -21.578 -3.367 -5.66 1 98.88 237 ILE B N 1
ATOM 4602 C CA . ILE B 1 237 ? -20.844 -4.41 -4.953 1 98.88 237 ILE B CA 1
ATOM 4603 C C . ILE B 1 237 ? -20.953 -4.195 -3.447 1 98.88 237 ILE B C 1
ATOM 4605 O O . ILE B 1 237 ? -21.234 -5.137 -2.699 1 98.88 237 ILE B O 1
ATOM 4609 N N . ARG B 1 238 ? -20.734 -2.934 -2.979 1 98.69 238 ARG B N 1
ATOM 4610 C CA . ARG B 1 238 ? -20.844 -2.604 -1.561 1 98.69 238 ARG B CA 1
ATOM 4611 C C . ARG B 1 238 ? -22.219 -2.957 -1.009 1 98.69 238 ARG B C 1
ATOM 4613 O O . ARG B 1 238 ? -22.344 -3.355 0.151 1 98.69 238 ARG B O 1
ATOM 4620 N N . SER B 1 239 ? -23.25 -2.766 -1.82 1 98.44 239 SER B N 1
ATOM 4621 C CA . SER B 1 239 ? -24.609 -3.035 -1.37 1 98.44 239 SER B CA 1
ATOM 4622 C C . SER B 1 239 ? -24.797 -4.504 -0.998 1 98.44 239 SER B C 1
ATOM 4624 O O . SER B 1 239 ? -25.688 -4.848 -0.228 1 98.44 239 SER B O 1
ATOM 4626 N N . LEU B 1 240 ? -23.953 -5.41 -1.546 1 98.69 240 LEU B N 1
ATOM 4627 C CA . LEU B 1 240 ? -24.016 -6.828 -1.212 1 98.69 240 LEU B CA 1
ATOM 4628 C C . LEU B 1 240 ? -23.484 -7.082 0.197 1 98.69 240 LEU B C 1
ATOM 4630 O O . LEU B 1 240 ? -23.828 -8.094 0.816 1 98.69 240 LEU B O 1
ATOM 4634 N N . PHE B 1 241 ? -22.672 -6.254 0.707 1 98.19 241 PHE B N 1
ATOM 4635 C CA . PHE B 1 241 ? -22.156 -6.348 2.066 1 98.19 241 PHE B CA 1
ATOM 4636 C C . PHE B 1 241 ? -23.094 -5.66 3.053 1 98.19 241 PHE B C 1
ATOM 4638 O O . PHE B 1 241 ? -23.281 -6.137 4.172 1 98.19 241 PHE B O 1
ATOM 4645 N N . GLY B 1 242 ? -23.609 -4.504 2.615 1 96.81 242 GLY B N 1
ATOM 4646 C CA . GLY B 1 242 ? -24.453 -3.619 3.412 1 96.81 242 GLY B CA 1
ATOM 4647 C C . GLY B 1 242 ? -24.438 -2.186 2.914 1 96.81 242 GLY B C 1
ATOM 4648 O O . GLY B 1 242 ? -23.875 -1.894 1.854 1 96.81 242 GLY B O 1
ATOM 4649 N N . THR B 1 243 ? -25.031 -1.286 3.643 1 93.69 243 THR B N 1
ATOM 4650 C CA . THR B 1 243 ? -25.266 0.064 3.141 1 93.69 243 THR B CA 1
ATOM 4651 C C . THR B 1 243 ? -24.375 1.07 3.865 1 93.69 243 THR B C 1
ATOM 4653 O O . THR B 1 243 ? -24.391 2.264 3.553 1 93.69 243 THR B O 1
ATOM 4656 N N . THR B 1 244 ? -23.609 0.618 4.797 1 95.44 244 THR B N 1
ATOM 4657 C CA . THR B 1 244 ? -22.812 1.548 5.578 1 95.44 244 THR B CA 1
ATOM 4658 C C . THR B 1 244 ? -21.328 1.385 5.25 1 95.44 244 THR B C 1
ATOM 4660 O O . THR B 1 244 ? -20.906 0.359 4.703 1 95.44 244 THR B O 1
ATOM 4663 N N . GLU B 1 245 ? -20.516 2.363 5.582 1 96.38 245 GLU B N 1
ATOM 4664 C CA . GLU B 1 245 ? -19.062 2.281 5.457 1 96.38 245 GLU B CA 1
ATOM 4665 C C . GLU B 1 245 ? -18.516 1.125 6.277 1 96.38 245 GLU B C 1
ATOM 4667 O O . GLU B 1 245 ? -17.562 0.452 5.852 1 96.38 245 GLU B O 1
ATOM 4672 N N . HIS B 1 246 ? -19.125 0.894 7.359 1 95.88 246 HIS B N 1
ATOM 4673 C CA . HIS B 1 246 ? -18.656 -0.158 8.25 1 95.88 246 HIS B CA 1
ATOM 4674 C C . HIS B 1 246 ? -18.891 -1.539 7.652 1 95.88 246 HIS B C 1
ATOM 4676 O O . HIS B 1 246 ? -18.094 -2.461 7.875 1 95.88 246 HIS B O 1
ATOM 4682 N N . SER B 1 247 ? -19.953 -1.663 6.891 1 96.81 247 SER B N 1
ATOM 4683 C CA . SER B 1 247 ? -20.312 -2.961 6.32 1 96.81 247 SER B CA 1
ATOM 4684 C C . SER B 1 247 ? -19.453 -3.285 5.109 1 96.81 247 SER B C 1
ATOM 4686 O O . SER B 1 247 ? -19.375 -4.441 4.684 1 96.81 247 SER B O 1
ATOM 4688 N N . ALA B 1 248 ? -18.828 -2.242 4.488 1 97.94 248 ALA B N 1
ATOM 4689 C CA . ALA B 1 248 ? -17.953 -2.473 3.342 1 97.94 248 ALA B CA 1
ATOM 4690 C C . ALA B 1 248 ? -16.75 -3.334 3.73 1 97.94 248 ALA B C 1
ATOM 4692 O O . ALA B 1 248 ? -16.359 -3.363 4.895 1 97.94 248 ALA B O 1
ATOM 4693 N N . PRO B 1 249 ? -16.234 -4.098 2.771 1 98.69 249 PRO B N 1
ATOM 4694 C CA . PRO B 1 249 ? -15.164 -5.031 3.127 1 98.69 249 PRO B CA 1
ATOM 4695 C C . PRO B 1 249 ? -13.875 -4.324 3.551 1 98.69 249 PRO B C 1
ATOM 4697 O O . PRO B 1 249 ? -13.508 -3.307 2.961 1 98.69 249 PRO B O 1
ATOM 4700 N N . SER B 1 250 ? -13.219 -4.871 4.559 1 97.62 250 SER B N 1
ATOM 4701 C CA . SER B 1 250 ? -11.945 -4.328 5.035 1 97.62 250 SER B CA 1
ATOM 4702 C C . SER B 1 250 ? -10.781 -4.828 4.191 1 97.62 250 SER B C 1
ATOM 4704 O O . SER B 1 250 ? -9.68 -4.285 4.262 1 97.62 250 SER B O 1
ATOM 4706 N N . ARG B 1 251 ? -11.023 -5.906 3.422 1 98.75 251 ARG B N 1
ATOM 4707 C CA . ARG B 1 251 ? -10.016 -6.488 2.537 1 98.75 251 ARG B CA 1
ATOM 4708 C C . ARG B 1 251 ? -10.594 -6.738 1.147 1 98.75 251 ARG B C 1
ATOM 4710 O O . ARG B 1 251 ? -11.734 -7.18 1.014 1 98.75 251 ARG B O 1
ATOM 4717 N N . VAL B 1 252 ? -9.852 -6.402 0.196 1 98.94 252 VAL B N 1
ATOM 4718 C CA . VAL B 1 252 ? -10.141 -6.777 -1.184 1 98.94 252 VAL B CA 1
ATOM 4719 C C . VAL B 1 252 ? -8.93 -7.48 -1.793 1 98.94 252 VAL B C 1
ATOM 4721 O O . VAL B 1 252 ? -7.801 -6.992 -1.683 1 98.94 252 VAL B O 1
ATOM 4724 N N . LEU B 1 253 ? -9.102 -8.656 -2.334 1 98.94 253 LEU B N 1
ATOM 4725 C CA . LEU B 1 253 ? -8.086 -9.375 -3.096 1 98.94 253 LEU B CA 1
ATOM 4726 C C . LEU B 1 253 ? -8.367 -9.297 -4.59 1 98.94 253 LEU B C 1
ATOM 4728 O O . LEU B 1 253 ? -9.32 -9.914 -5.078 1 98.94 253 LEU B O 1
ATOM 4732 N N . GLU B 1 254 ? -7.594 -8.5 -5.277 1 98.94 254 GLU B N 1
ATOM 4733 C CA . GLU B 1 254 ? -7.75 -8.273 -6.711 1 98.94 254 GLU B CA 1
ATOM 4734 C C . GLU B 1 254 ? -6.902 -9.258 -7.52 1 98.94 254 GLU B C 1
ATOM 4736 O O . GLU B 1 254 ? -5.672 -9.242 -7.43 1 98.94 254 GLU B O 1
ATOM 4741 N N . CYS B 1 255 ? -7.562 -10.125 -8.32 1 98.69 255 CYS B N 1
ATOM 4742 C CA . CYS B 1 255 ? -6.867 -11.258 -8.914 1 98.69 255 CYS B CA 1
ATOM 4743 C C . CYS B 1 255 ? -6.805 -11.125 -10.438 1 98.69 255 CYS B C 1
ATOM 4745 O O . CYS B 1 255 ? -6.43 -12.07 -11.133 1 98.69 255 CYS B O 1
ATOM 4747 N N . THR B 1 256 ? -7.172 -10.031 -11 1 97.56 256 THR B N 1
ATOM 4748 C CA . THR B 1 256 ? -7.156 -9.875 -12.453 1 97.56 256 THR B CA 1
ATOM 4749 C C . THR B 1 256 ? -5.941 -9.062 -12.891 1 97.56 256 THR B C 1
ATOM 4751 O O . THR B 1 256 ? -5.324 -9.367 -13.914 1 97.56 256 THR B O 1
ATOM 4754 N N . GLY B 1 257 ? -5.652 -8 -12.172 1 96.94 257 GLY B N 1
ATOM 4755 C CA . GLY B 1 257 ? -4.625 -7.047 -12.562 1 96.94 257 GLY B CA 1
ATOM 4756 C C . GLY B 1 257 ? -5.102 -6.043 -13.594 1 96.94 257 GLY B C 1
ATOM 4757 O O . GLY B 1 257 ? -4.332 -5.188 -14.039 1 96.94 257 GLY B O 1
ATOM 4758 N N . VAL B 1 258 ? -6.348 -6.152 -13.961 1 97.38 258 VAL B N 1
ATOM 4759 C CA . VAL B 1 258 ? -6.918 -5.238 -14.945 1 97.38 258 VAL B CA 1
ATOM 4760 C C . VAL B 1 258 ? -7.152 -3.871 -14.305 1 97.38 258 VAL B C 1
ATOM 4762 O O . VAL B 1 258 ? -7.68 -3.779 -13.195 1 97.38 258 VAL B O 1
ATOM 4765 N N . GLU B 1 259 ? -6.762 -2.805 -15.023 1 98 259 GLU B N 1
ATOM 4766 C CA . GLU B 1 259 ? -6.805 -1.444 -14.492 1 98 259 GLU B CA 1
ATOM 4767 C C . GLU B 1 259 ? -8.195 -1.1 -13.961 1 98 259 GLU B C 1
ATOM 4769 O O . GLU B 1 259 ? -8.336 -0.65 -12.82 1 98 259 GLU B O 1
ATOM 4774 N N . SER B 1 260 ? -9.227 -1.338 -14.75 1 97.94 260 SER B N 1
ATOM 4775 C CA . SER B 1 260 ? -10.578 -0.976 -14.344 1 97.94 260 SER B CA 1
ATOM 4776 C C . SER B 1 260 ? -11.008 -1.756 -13.109 1 97.94 260 SER B C 1
ATOM 4778 O O . SER B 1 260 ? -11.75 -1.237 -12.273 1 97.94 260 SER B O 1
ATOM 4780 N N . SER B 1 261 ? -10.57 -2.971 -13.008 1 98.5 261 SER B N 1
ATOM 4781 C CA . SER B 1 261 ? -10.883 -3.807 -11.852 1 98.5 261 SER B CA 1
ATOM 4782 C C . SER B 1 261 ? -10.211 -3.281 -10.586 1 98.5 261 SER B C 1
ATOM 4784 O O . SER B 1 261 ? -10.844 -3.195 -9.531 1 98.5 261 SER B O 1
ATOM 4786 N N . VAL B 1 262 ? -8.953 -2.957 -10.703 1 98.75 262 VAL B N 1
ATOM 4787 C CA . VAL B 1 262 ? -8.211 -2.404 -9.578 1 98.75 262 VAL B CA 1
ATOM 4788 C C . VAL B 1 262 ? -8.859 -1.099 -9.125 1 98.75 262 VAL B C 1
ATOM 4790 O O . VAL B 1 262 ? -9.016 -0.861 -7.922 1 98.75 262 VAL B O 1
ATOM 4793 N N . ILE B 1 263 ? -9.227 -0.27 -10.078 1 98.69 263 ILE B N 1
ATOM 4794 C CA . ILE B 1 263 ? -9.859 1.009 -9.766 1 98.69 263 ILE B CA 1
ATOM 4795 C C . ILE B 1 263 ? -11.195 0.768 -9.07 1 98.69 263 ILE B C 1
ATOM 4797 O O . ILE B 1 263 ? -11.508 1.412 -8.062 1 98.69 263 ILE B O 1
ATOM 4801 N N . THR B 1 264 ? -11.992 -0.153 -9.555 1 98.81 264 THR B N 1
ATOM 4802 C CA . THR B 1 264 ? -13.258 -0.492 -8.906 1 98.81 264 THR B CA 1
ATOM 4803 C C . THR B 1 264 ? -13.023 -0.954 -7.473 1 98.81 264 THR B C 1
ATOM 4805 O O . THR B 1 264 ? -13.734 -0.531 -6.559 1 98.81 264 THR B O 1
ATOM 4808 N N . ALA B 1 265 ? -12.023 -1.79 -7.289 1 98.88 265 ALA B N 1
ATOM 4809 C CA . ALA B 1 265 ? -11.688 -2.295 -5.961 1 98.88 265 ALA B CA 1
ATOM 4810 C C . ALA B 1 265 ? -11.375 -1.15 -5.004 1 98.88 265 ALA B C 1
ATOM 4812 O O . ALA B 1 265 ? -11.742 -1.199 -3.826 1 98.88 265 ALA B O 1
ATOM 4813 N N . ALA B 1 266 ? -10.727 -0.118 -5.473 1 98.75 266 ALA B N 1
ATOM 4814 C CA . ALA B 1 266 ? -10.344 1.04 -4.672 1 98.75 266 ALA B CA 1
ATOM 4815 C C . ALA B 1 266 ? -11.57 1.768 -4.133 1 98.75 266 ALA B C 1
ATOM 4817 O O . ALA B 1 266 ? -11.508 2.436 -3.1 1 98.75 266 ALA B O 1
ATOM 4818 N N . TYR B 1 267 ? -12.656 1.663 -4.832 1 98.56 267 TYR B N 1
ATOM 4819 C CA . TYR B 1 267 ? -13.875 2.336 -4.406 1 98.56 267 TYR B CA 1
ATOM 4820 C C . TYR B 1 267 ? -14.758 1.398 -3.592 1 98.56 267 TYR B C 1
ATOM 4822 O O . TYR B 1 267 ? -15.711 1.84 -2.939 1 98.56 267 TYR B O 1
ATOM 4830 N N . VAL B 1 268 ? -14.477 0.076 -3.615 1 98.81 268 VAL B N 1
ATOM 4831 C CA . VAL B 1 268 ? -15.266 -0.902 -2.877 1 98.81 268 VAL B CA 1
ATOM 4832 C C . VAL B 1 268 ? -14.773 -0.978 -1.433 1 98.81 268 VAL B C 1
ATOM 4834 O O . VAL B 1 268 ? -15.578 -1.081 -0.501 1 98.81 268 VAL B O 1
ATOM 4837 N N . ILE B 1 269 ? -13.539 -0.993 -1.236 1 98.69 269 ILE B N 1
ATOM 4838 C CA . ILE B 1 269 ? -12.906 -1.245 0.053 1 98.69 269 ILE B CA 1
ATOM 4839 C C . ILE B 1 269 ? -13.242 -0.116 1.024 1 98.69 269 ILE B C 1
ATOM 4841 O O . ILE B 1 269 ? -13.344 1.047 0.625 1 98.69 269 ILE B O 1
ATOM 4845 N N . ARG B 1 270 ? -13.477 -0.395 2.27 1 98.06 270 ARG B N 1
ATOM 4846 C CA . ARG B 1 270 ? -13.805 0.637 3.246 1 98.06 270 ARG B CA 1
ATOM 4847 C C . ARG B 1 270 ? -12.57 1.435 3.641 1 98.06 270 ARG B C 1
ATOM 4849 O O . ARG B 1 270 ? -11.438 1.004 3.391 1 98.06 270 ARG B O 1
ATOM 4856 N N . ARG B 1 271 ? -12.781 2.604 4.25 1 98.06 271 ARG B N 1
ATOM 4857 C CA . ARG B 1 271 ? -11.688 3.391 4.812 1 98.06 271 ARG B CA 1
ATOM 4858 C C . ARG B 1 271 ? -10.859 2.561 5.789 1 98.06 271 ARG B C 1
ATOM 4860 O O . ARG B 1 271 ? -11.406 1.73 6.52 1 98.06 271 ARG B O 1
ATOM 4867 N N . SER B 1 272 ? -9.516 2.797 5.773 1 98 272 SER B N 1
ATOM 4868 C CA . SER B 1 272 ? -8.562 2.082 6.621 1 98 272 SER B CA 1
ATOM 4869 C C . SER B 1 272 ? -8.445 0.621 6.203 1 98 272 SER B C 1
ATOM 4871 O O . SER B 1 272 ? -7.996 -0.218 6.988 1 98 272 SER B O 1
ATOM 4873 N N . GLY B 1 273 ? -8.922 0.276 5.012 1 98.38 273 GLY B N 1
ATOM 4874 C CA . GLY B 1 273 ? -8.836 -1.088 4.516 1 98.38 273 GLY B CA 1
ATOM 4875 C C . GLY B 1 273 ? -7.551 -1.368 3.756 1 98.38 273 GLY B C 1
ATOM 4876 O O . GLY B 1 273 ? -6.676 -0.505 3.668 1 98.38 273 GLY B O 1
ATOM 4877 N N . LEU B 1 274 ? -7.441 -2.625 3.254 1 98.81 274 LEU B N 1
ATOM 4878 C CA . LEU B 1 274 ? -6.27 -3.07 2.508 1 98.81 274 LEU B CA 1
ATOM 4879 C C . LEU B 1 274 ? -6.676 -3.684 1.172 1 98.81 274 LEU B C 1
ATOM 4881 O O . LEU B 1 274 ? -7.488 -4.609 1.13 1 98.81 274 LEU B O 1
ATOM 4885 N N . LEU B 1 275 ? -6.152 -3.09 0.118 1 98.88 275 LEU B N 1
ATOM 4886 C CA . LEU B 1 275 ? -6.289 -3.623 -1.232 1 98.88 275 LEU B CA 1
ATOM 4887 C C . LEU B 1 275 ? -5.078 -4.469 -1.609 1 98.88 275 LEU B C 1
ATOM 4889 O O . LEU B 1 275 ? -3.988 -3.936 -1.831 1 98.88 275 LEU B O 1
ATOM 4893 N N . MET B 1 276 ? -5.23 -5.773 -1.647 1 98.94 276 MET B N 1
ATOM 4894 C CA . MET B 1 276 ? -4.199 -6.73 -2.043 1 98.94 276 MET B CA 1
ATOM 4895 C C . MET B 1 276 ? -4.316 -7.074 -3.523 1 98.94 276 MET B C 1
ATOM 4897 O O . MET B 1 276 ? -5.312 -7.656 -3.953 1 98.94 276 MET B O 1
ATOM 4901 N N . ILE B 1 277 ? -3.295 -6.727 -4.273 1 98.88 277 ILE B N 1
ATOM 4902 C CA . ILE B 1 277 ? -3.334 -6.988 -5.707 1 98.88 277 ILE B CA 1
ATOM 4903 C C . ILE B 1 277 ? -2.445 -8.188 -6.035 1 98.88 277 ILE B C 1
ATOM 4905 O O . ILE B 1 277 ? -1.226 -8.125 -5.867 1 98.88 277 ILE B O 1
ATOM 4909 N N . ILE B 1 278 ? -3.088 -9.219 -6.492 1 98.56 278 ILE B N 1
ATOM 4910 C CA . ILE B 1 278 ? -2.414 -10.461 -6.848 1 98.56 278 ILE B CA 1
ATOM 4911 C C . ILE B 1 278 ? -2.246 -10.539 -8.367 1 98.56 278 ILE B C 1
ATOM 4913 O O . ILE B 1 278 ? -1.243 -11.055 -8.859 1 98.56 278 ILE B O 1
ATOM 4917 N N . GLY B 1 279 ? -3.174 -9.977 -9.078 1 97 279 GLY B N 1
ATOM 4918 C CA . GLY B 1 279 ? -3.189 -10.039 -10.531 1 97 279 GLY B CA 1
ATOM 4919 C C . GLY B 1 279 ? -2.082 -9.234 -11.18 1 97 279 GLY B C 1
ATOM 4920 O O . GLY B 1 279 ? -1.516 -8.336 -10.555 1 97 279 GLY B O 1
ATOM 4921 N N . VAL B 1 280 ? -1.774 -9.594 -12.406 1 93.5 280 VAL B N 1
ATOM 4922 C CA . VAL B 1 280 ? -0.771 -8.906 -13.219 1 93.5 280 VAL B CA 1
ATOM 4923 C C . VAL B 1 280 ? -1.447 -8.203 -14.391 1 93.5 280 VAL B C 1
ATOM 4925 O O . VAL B 1 280 ? -2.396 -8.727 -14.977 1 93.5 280 VAL B O 1
ATOM 4928 N N . GLY B 1 281 ? -1.002 -6.961 -14.633 1 92 281 GLY B N 1
ATOM 4929 C CA . GLY B 1 281 ? -1.655 -6.176 -15.664 1 92 281 GLY B CA 1
ATOM 4930 C C . GLY B 1 281 ? -0.681 -5.379 -16.516 1 92 281 GLY B C 1
ATOM 4931 O O . GLY B 1 281 ? 0.422 -5.848 -16.797 1 92 281 GLY B O 1
ATOM 4932 N N . LYS B 1 282 ? -1.188 -4.301 -17.016 1 93.69 282 LYS B N 1
ATOM 4933 C CA . LYS B 1 282 ? -0.361 -3.424 -17.844 1 93.69 282 LYS B CA 1
ATOM 4934 C C . LYS B 1 282 ? 0.764 -2.799 -17.031 1 93.69 282 LYS B C 1
ATOM 4936 O O . LYS B 1 282 ? 0.653 -2.678 -15.805 1 93.69 282 LYS B O 1
ATOM 4941 N N . ASP B 1 283 ? 1.76 -2.391 -17.75 1 94.69 283 ASP B N 1
ATOM 4942 C CA . ASP B 1 283 ? 2.916 -1.8 -17.078 1 94.69 283 ASP B CA 1
ATOM 4943 C C . ASP B 1 283 ? 2.521 -0.545 -16.312 1 94.69 283 ASP B C 1
ATOM 4945 O O . ASP B 1 283 ? 2.998 -0.322 -15.195 1 94.69 283 ASP B O 1
ATOM 4949 N N . VAL B 1 284 ? 1.617 0.249 -16.969 1 97.31 284 VAL B N 1
ATOM 4950 C CA . VAL B 1 284 ? 1.264 1.564 -16.453 1 97.31 284 VAL B CA 1
ATOM 4951 C C . VAL B 1 284 ? -0.256 1.698 -16.359 1 97.31 284 VAL B C 1
ATOM 4953 O O . VAL B 1 284 ? -0.971 1.277 -17.281 1 97.31 284 VAL B O 1
ATOM 4956 N N . PHE B 1 285 ? -0.742 2.213 -15.227 1 97.56 285 PHE B N 1
ATOM 4957 C CA . PHE B 1 285 ? -2.146 2.584 -15.109 1 97.56 285 PHE B CA 1
ATOM 4958 C C . PHE B 1 285 ? -2.338 4.074 -15.375 1 97.56 285 PHE B C 1
ATOM 4960 O O . PHE B 1 285 ? -1.504 4.891 -14.977 1 97.56 285 PHE B O 1
ATOM 4967 N N . ASN B 1 286 ? -3.461 4.531 -16.047 1 97.06 286 ASN B N 1
ATOM 4968 C CA . ASN B 1 286 ? -3.691 5.918 -16.438 1 97.06 286 ASN B CA 1
ATOM 4969 C C . ASN B 1 286 ? -4.898 6.508 -15.711 1 97.06 286 ASN B C 1
ATOM 4971 O O . ASN B 1 286 ? -5.289 7.645 -15.977 1 97.06 286 ASN B O 1
ATOM 4975 N N . ASN B 1 287 ? -5.523 5.891 -14.773 1 96.88 287 ASN B N 1
ATOM 4976 C CA . ASN B 1 287 ? -6.684 6.375 -14.031 1 96.88 287 ASN B CA 1
ATOM 4977 C C . ASN B 1 287 ? -6.625 5.957 -12.57 1 96.88 287 ASN B C 1
ATOM 4979 O O . ASN B 1 287 ? -7.652 5.645 -11.961 1 96.88 287 ASN B O 1
ATOM 4983 N N . PHE B 1 288 ? -5.414 5.902 -12.102 1 98 288 PHE B N 1
ATOM 4984 C CA . PHE B 1 288 ? -5.223 5.461 -10.727 1 98 288 PHE B CA 1
ATOM 4985 C C . PHE B 1 288 ? -5.836 6.453 -9.75 1 98 288 PHE B C 1
ATOM 4987 O O . PHE B 1 288 ? -5.438 7.621 -9.703 1 98 288 PHE B O 1
ATOM 4994 N N . PRO B 1 289 ? -6.879 6.055 -8.938 1 98.19 289 PRO B N 1
ATOM 4995 C CA . PRO B 1 289 ? -7.617 6.98 -8.078 1 98.19 289 PRO B CA 1
ATOM 4996 C C . PRO B 1 289 ? -6.84 7.371 -6.824 1 98.19 289 PRO B C 1
ATOM 4998 O O . PRO B 1 289 ? -7.223 7 -5.711 1 98.19 289 PRO B O 1
ATOM 5001 N N . PHE B 1 290 ? -5.879 8.203 -6.957 1 97.75 290 PHE B N 1
ATOM 5002 C CA . PHE B 1 290 ? -4.875 8.555 -5.957 1 97.75 290 PHE B CA 1
ATOM 5003 C C . PHE B 1 290 ? -5.531 9.148 -4.719 1 97.75 290 PHE B C 1
ATOM 5005 O O . PHE B 1 290 ? -5.324 8.664 -3.605 1 97.75 290 PHE B O 1
ATOM 5012 N N . MET B 1 291 ? -6.344 10.133 -4.797 1 96.19 291 MET B N 1
ATOM 5013 C CA . MET B 1 291 ? -6.867 10.844 -3.629 1 96.19 291 MET B CA 1
ATOM 5014 C C . MET B 1 291 ? -7.922 10.008 -2.912 1 96.19 291 MET B C 1
ATOM 5016 O O . MET B 1 291 ? -8.078 10.109 -1.694 1 96.19 291 MET B O 1
ATOM 5020 N N . GLN B 1 292 ? -8.672 9.109 -3.697 1 96.81 292 GLN B N 1
ATOM 5021 C CA . GLN B 1 292 ? -9.562 8.156 -3.045 1 96.81 292 GLN B CA 1
ATOM 5022 C C . GLN B 1 292 ? -8.805 7.293 -2.039 1 96.81 292 GLN B C 1
ATOM 5024 O O . GLN B 1 292 ? -9.258 7.113 -0.905 1 96.81 292 GLN B O 1
ATOM 5029 N N . LEU B 1 293 ? -7.668 6.82 -2.463 1 98.19 293 LEU B N 1
ATOM 5030 C CA . LEU B 1 293 ? -6.852 5.953 -1.623 1 98.19 293 LEU B CA 1
ATOM 5031 C C . LEU B 1 293 ? -6.199 6.746 -0.493 1 98.19 293 LEU B C 1
ATOM 5033 O O . LEU B 1 293 ? -6.172 6.293 0.653 1 98.19 293 LEU B O 1
ATOM 5037 N N . SER B 1 294 ? -5.715 7.906 -0.78 1 97.44 294 SER B N 1
ATOM 5038 C CA . SER B 1 294 ? -5.039 8.758 0.19 1 97.44 294 SER B CA 1
ATOM 5039 C C . SER B 1 294 ? -5.984 9.195 1.304 1 97.44 294 SER B C 1
ATOM 5041 O O . SER B 1 294 ? -5.691 9 2.484 1 97.44 294 SER B O 1
ATOM 5043 N N . PHE B 1 295 ? -7.191 9.703 0.98 1 95.69 295 PHE B N 1
ATOM 5044 C CA . PHE B 1 295 ? -8.148 10.227 1.943 1 95.69 295 PHE B CA 1
ATOM 5045 C C . PHE B 1 295 ? -8.672 9.117 2.848 1 95.69 295 PHE B C 1
ATOM 5047 O O . PHE B 1 295 ? -8.992 9.359 4.016 1 95.69 295 PHE B O 1
ATOM 5054 N N . ALA B 1 296 ? -8.719 7.926 2.275 1 97.44 296 ALA B N 1
ATOM 5055 C CA . ALA B 1 296 ? -9.289 6.801 3.008 1 97.44 296 ALA B CA 1
ATOM 5056 C C . ALA B 1 296 ? -8.211 5.996 3.717 1 97.44 296 ALA B C 1
ATOM 5058 O O . ALA B 1 296 ? -8.508 5.039 4.438 1 97.44 296 ALA B O 1
ATOM 5059 N N . GLU B 1 297 ? -6.938 6.469 3.504 1 98.12 297 GLU B N 1
ATOM 5060 C CA . GLU B 1 297 ? -5.805 5.734 4.059 1 98.12 297 GLU B CA 1
ATOM 5061 C C . GLU B 1 297 ? -5.914 4.242 3.76 1 98.12 297 GLU B C 1
ATOM 5063 O O . GLU B 1 297 ? -5.824 3.412 4.668 1 98.12 297 GLU B O 1
ATOM 5068 N N . ILE B 1 298 ? -6.16 3.947 2.51 1 98.62 298 ILE B N 1
ATOM 5069 C CA . ILE B 1 298 ? -6.211 2.566 2.045 1 98.62 298 ILE B CA 1
ATOM 5070 C C . ILE B 1 298 ? -4.809 2.09 1.684 1 98.62 298 ILE B C 1
ATOM 5072 O O . ILE B 1 298 ? -4.121 2.717 0.874 1 98.62 298 ILE B O 1
ATOM 5076 N N . ASP B 1 299 ? -4.379 0.995 2.322 1 98.75 299 ASP B N 1
ATOM 5077 C CA . ASP B 1 299 ? -3.086 0.403 1.993 1 98.75 299 ASP B CA 1
ATOM 5078 C C . ASP B 1 299 ? -3.176 -0.44 0.723 1 98.75 299 ASP B C 1
ATOM 5080 O O . ASP B 1 299 ? -4.184 -1.107 0.484 1 98.75 299 ASP B O 1
ATOM 5084 N N . ILE B 1 300 ? -2.146 -0.384 -0.079 1 98.88 300 ILE B N 1
ATOM 5085 C CA . ILE B 1 300 ? -2.037 -1.233 -1.26 1 98.88 300 ILE B CA 1
ATOM 5086 C C . ILE B 1 300 ? -0.841 -2.172 -1.112 1 98.88 300 ILE B C 1
ATOM 5088 O O . ILE B 1 300 ? 0.269 -1.729 -0.808 1 98.88 300 ILE B O 1
ATOM 5092 N N . LYS B 1 301 ? -1.104 -3.393 -1.273 1 98.81 301 LYS B N 1
ATOM 5093 C CA . LYS B 1 301 ? -0.035 -4.387 -1.318 1 98.81 301 LYS B CA 1
ATOM 5094 C C . LYS B 1 301 ? -0.096 -5.199 -2.607 1 98.81 301 LYS B C 1
ATOM 5096 O O . LYS B 1 301 ? -1.149 -5.293 -3.24 1 98.81 301 LYS B O 1
ATOM 5101 N N . PHE B 1 302 ? 1.017 -5.695 -2.934 1 98.56 302 PHE B N 1
ATOM 5102 C CA . PHE B 1 302 ? 1.174 -6.555 -4.102 1 98.56 302 PHE B CA 1
ATOM 5103 C C . PHE B 1 302 ? 1.779 -7.898 -3.713 1 98.56 302 PHE B C 1
ATOM 5105 O O . PHE B 1 302 ? 2.371 -8.031 -2.639 1 98.56 302 PHE B O 1
ATOM 5112 N N . SER B 1 303 ? 1.539 -8.867 -4.535 1 97.38 303 SER B N 1
ATOM 5113 C CA . SER B 1 303 ? 2.221 -10.148 -4.391 1 97.38 303 SER B CA 1
ATOM 5114 C C . SER B 1 303 ? 2.879 -10.57 -5.699 1 97.38 303 SER B C 1
ATOM 5116 O O . SER B 1 303 ? 2.316 -10.375 -6.777 1 97.38 303 SER B O 1
ATOM 5118 N N . ASN B 1 304 ? 4.055 -11.023 -5.602 1 96.94 304 ASN B N 1
ATOM 5119 C CA . ASN B 1 304 ? 4.781 -11.594 -6.734 1 96.94 304 ASN B CA 1
ATOM 5120 C C . ASN B 1 304 ? 5.16 -13.047 -6.484 1 96.94 304 ASN B C 1
ATOM 5122 O O . ASN B 1 304 ? 6.016 -13.336 -5.641 1 96.94 304 ASN B O 1
ATOM 5126 N N . ARG B 1 305 ? 4.539 -13.875 -7.238 1 96.44 305 ARG B N 1
ATOM 5127 C CA . ARG B 1 305 ? 4.742 -15.312 -7.094 1 96.44 305 ARG B CA 1
ATOM 5128 C C . ARG B 1 305 ? 4.445 -15.766 -5.668 1 96.44 305 ARG B C 1
ATOM 5130 O O . ARG B 1 305 ? 3.332 -15.586 -5.172 1 96.44 305 ARG B O 1
ATOM 5137 N N . TYR B 1 306 ? 5.434 -16.406 -5.051 1 98.25 306 TYR B N 1
ATOM 5138 C CA . TYR B 1 306 ? 5.258 -17 -3.732 1 98.25 306 TYR B CA 1
ATOM 5139 C C . TYR B 1 306 ? 6.605 -17.375 -3.123 1 98.25 306 TYR B C 1
ATOM 5141 O O . TYR B 1 306 ? 7.621 -17.406 -3.818 1 98.25 306 TYR B O 1
ATOM 5149 N N . HIS B 1 307 ? 6.605 -17.5 -1.838 1 97.75 307 HIS B N 1
ATOM 5150 C CA . HIS B 1 307 ? 7.719 -18.094 -1.111 1 97.75 307 HIS B CA 1
ATOM 5151 C C . HIS B 1 307 ? 7.23 -18.891 0.093 1 97.75 307 HIS B C 1
ATOM 5153 O O . HIS B 1 307 ? 6.203 -18.562 0.686 1 97.75 307 HIS B O 1
ATOM 5159 N N . ASP B 1 308 ? 7.848 -20 0.348 1 97.12 308 ASP B N 1
ATOM 5160 C CA . ASP B 1 308 ? 7.617 -20.828 1.533 1 97.12 308 ASP B CA 1
ATOM 5161 C C . ASP B 1 308 ? 6.152 -21.25 1.636 1 97.12 308 ASP B C 1
ATOM 5163 O O . ASP B 1 308 ? 5.555 -21.172 2.711 1 97.12 308 ASP B O 1
ATOM 5167 N N . SER B 1 309 ? 5.578 -21.641 0.524 1 98.31 309 SER B N 1
ATOM 5168 C CA . SER B 1 309 ? 4.141 -21.891 0.526 1 98.31 309 SER B CA 1
ATOM 5169 C C . SER B 1 309 ? 3.85 -23.375 0.33 1 98.31 309 SER B C 1
ATOM 5171 O O . SER B 1 309 ? 2.809 -23.875 0.764 1 98.31 309 SER B O 1
ATOM 5173 N N . TRP B 1 310 ? 4.727 -24.172 -0.258 1 98.5 310 TRP B N 1
ATOM 5174 C CA . TRP B 1 310 ? 4.438 -25.531 -0.706 1 98.5 310 TRP B CA 1
ATOM 5175 C C . TRP B 1 310 ? 4.043 -26.422 0.468 1 98.5 310 TRP B C 1
ATOM 5177 O O . TRP B 1 310 ? 2.988 -27.062 0.446 1 98.5 310 TRP B O 1
ATOM 5187 N N . PRO B 1 311 ? 4.863 -26.422 1.6 1 98.44 311 PRO B N 1
ATOM 5188 C CA . PRO B 1 311 ? 4.434 -27.281 2.701 1 98.44 311 PRO B CA 1
ATOM 5189 C C . PRO B 1 311 ? 3.051 -26.922 3.234 1 98.44 311 PRO B C 1
ATOM 5191 O O . PRO B 1 311 ? 2.23 -27.812 3.486 1 98.44 311 PRO B O 1
ATOM 5194 N N . THR B 1 312 ? 2.793 -25.641 3.359 1 98.56 312 THR B N 1
ATOM 5195 C CA . THR B 1 312 ? 1.525 -25.172 3.906 1 98.56 312 THR B CA 1
ATOM 5196 C C . THR B 1 312 ? 0.369 -25.531 2.977 1 98.56 312 THR B C 1
ATOM 5198 O O . THR B 1 312 ? -0.674 -26 3.43 1 98.56 312 THR B O 1
ATOM 5201 N N . VAL B 1 313 ? 0.538 -25.312 1.711 1 98.88 313 VAL B N 1
ATOM 5202 C CA . VAL B 1 313 ? -0.514 -25.578 0.734 1 98.88 313 VAL B CA 1
ATOM 5203 C C . VAL B 1 313 ? -0.763 -27.078 0.634 1 98.88 313 VAL B C 1
ATOM 5205 O O . VAL B 1 313 ? -1.912 -27.531 0.57 1 98.88 313 VAL B O 1
ATOM 5208 N N . ILE B 1 314 ? 0.309 -27.875 0.65 1 98.88 314 ILE B N 1
ATOM 5209 C CA . ILE B 1 314 ? 0.169 -29.328 0.655 1 98.88 314 ILE B CA 1
ATOM 5210 C C . ILE B 1 314 ? -0.625 -29.766 1.884 1 98.88 314 ILE B C 1
ATOM 5212 O O . ILE B 1 314 ? -1.544 -30.578 1.777 1 98.88 314 ILE B O 1
ATOM 5216 N N . ASN B 1 315 ? -0.334 -29.141 3.02 1 98.69 315 ASN B N 1
ATOM 5217 C CA . ASN B 1 315 ? -1.052 -29.469 4.25 1 98.69 315 ASN B CA 1
ATOM 5218 C C . ASN B 1 315 ? -2.539 -29.141 4.129 1 98.69 315 ASN B C 1
ATOM 5220 O O . ASN B 1 315 ? -3.385 -29.906 4.582 1 98.69 315 ASN B O 1
ATOM 5224 N N . MET B 1 316 ? -2.883 -28.062 3.51 1 98.69 316 MET B N 1
ATOM 5225 C CA . MET B 1 316 ? -4.277 -27.641 3.395 1 98.69 316 MET B CA 1
ATOM 5226 C C . MET B 1 316 ? -5.051 -28.562 2.463 1 98.69 316 MET B C 1
ATOM 5228 O O . MET B 1 316 ? -6.188 -28.938 2.75 1 98.69 316 MET B O 1
ATOM 5232 N N . ILE B 1 317 ? -4.422 -28.922 1.356 1 98.75 317 ILE B N 1
ATOM 5233 C CA . ILE B 1 317 ? -5.082 -29.812 0.401 1 98.75 317 ILE B CA 1
ATOM 5234 C C . ILE B 1 317 ? -5.215 -31.219 0.999 1 98.75 317 ILE B C 1
ATOM 5236 O O . ILE B 1 317 ? -6.297 -31.797 0.981 1 98.75 317 ILE B O 1
ATOM 5240 N N . SER B 1 318 ? -4.164 -31.703 1.593 1 98.62 318 SER B N 1
ATOM 5241 C CA . SER B 1 318 ? -4.117 -33.062 2.113 1 98.62 318 SER B CA 1
ATOM 5242 C C . SER B 1 318 ? -5.109 -33.25 3.254 1 98.62 318 SER B C 1
ATOM 5244 O O . SER B 1 318 ? -5.688 -34.344 3.408 1 98.62 318 SER B O 1
ATOM 5246 N N . ASN B 1 319 ? -5.328 -32.219 4.027 1 98.25 319 ASN B N 1
ATOM 5247 C CA . ASN B 1 319 ? -6.211 -32.312 5.184 1 98.25 319 ASN B CA 1
ATOM 5248 C C . ASN B 1 319 ? -7.625 -31.844 4.855 1 98.25 319 ASN B C 1
ATOM 5250 O O . ASN B 1 319 ? -8.469 -31.75 5.742 1 98.25 319 ASN B O 1
ATOM 5254 N N . GLY B 1 320 ? -7.828 -31.5 3.66 1 97.75 320 GLY B N 1
ATOM 5255 C CA . GLY B 1 320 ? -9.172 -31.188 3.203 1 97.75 320 GLY B CA 1
ATOM 5256 C C . GLY B 1 320 ? -9.625 -29.797 3.619 1 97.75 320 GLY B C 1
ATOM 5257 O O . GLY B 1 320 ? -10.828 -29.516 3.623 1 97.75 320 GLY B O 1
ATOM 5258 N N . ILE B 1 321 ? -8.695 -28.984 4.059 1 97.5 321 ILE B N 1
ATOM 5259 C CA . ILE B 1 321 ? -9.039 -27.609 4.395 1 97.5 321 ILE B CA 1
ATOM 5260 C C . ILE B 1 321 ? -9.531 -26.875 3.148 1 97.5 321 ILE B C 1
ATOM 5262 O O . ILE B 1 321 ? -10.461 -26.078 3.221 1 97.5 321 ILE B O 1
ATOM 5266 N N . ILE B 1 322 ? -8.875 -27.156 1.972 1 97.75 322 ILE B N 1
ATOM 5267 C CA . ILE B 1 322 ? -9.383 -26.703 0.684 1 97.75 322 ILE B CA 1
ATOM 5268 C C . ILE B 1 322 ? -9.516 -27.891 -0.271 1 97.75 322 ILE B C 1
ATOM 5270 O O . ILE B 1 322 ? -8.688 -28.797 -0.247 1 97.75 322 ILE B O 1
ATOM 5274 N N . LYS B 1 323 ? -10.516 -27.875 -1.048 1 97.88 323 LYS B N 1
ATOM 5275 C CA . LYS B 1 323 ? -10.766 -28.875 -2.084 1 97.88 323 LYS B CA 1
ATOM 5276 C C . LYS B 1 323 ? -10.539 -28.297 -3.475 1 97.88 323 LYS B C 1
ATOM 5278 O O . LYS B 1 323 ? -11.289 -27.422 -3.916 1 97.88 323 LYS B O 1
ATOM 5283 N N . VAL B 1 324 ? -9.594 -28.859 -4.188 1 98.44 324 VAL B N 1
ATOM 5284 C CA . VAL B 1 324 ? -9.156 -28.172 -5.402 1 98.44 324 VAL B CA 1
ATOM 5285 C C . VAL B 1 324 ? -9.539 -29 -6.629 1 98.44 324 VAL B C 1
ATOM 5287 O O . VAL B 1 324 ? -9.32 -28.578 -7.766 1 98.44 324 VAL B O 1
ATOM 5290 N N . ASP B 1 325 ? -10.141 -30.141 -6.406 1 98.06 325 ASP B N 1
ATOM 5291 C CA . ASP B 1 325 ? -10.352 -31.094 -7.484 1 98.06 325 ASP B CA 1
ATOM 5292 C C . ASP B 1 325 ? -11.266 -30.531 -8.562 1 98.06 325 ASP B C 1
ATOM 5294 O O . ASP B 1 325 ? -11.047 -30.75 -9.758 1 98.06 325 ASP B O 1
ATOM 5298 N N . ASP B 1 326 ? -12.273 -29.781 -8.109 1 97.06 326 ASP B N 1
ATOM 5299 C CA . ASP B 1 326 ? -13.273 -29.266 -9.039 1 97.06 326 ASP B CA 1
ATOM 5300 C C . ASP B 1 326 ? -12.688 -28.203 -9.961 1 97.06 326 ASP B C 1
ATOM 5302 O O . ASP B 1 326 ? -13.281 -27.859 -10.977 1 97.06 326 ASP B O 1
ATOM 5306 N N . LEU B 1 327 ? -11.523 -27.672 -9.617 1 98.12 327 LEU B N 1
ATOM 5307 C CA . LEU B 1 327 ? -10.898 -26.656 -10.453 1 98.12 327 LEU B CA 1
ATOM 5308 C C . LEU B 1 327 ? -10.43 -27.266 -11.773 1 98.12 327 LEU B C 1
ATOM 5310 O O . LEU B 1 327 ? -10.234 -26.531 -12.758 1 98.12 327 LEU B O 1
ATOM 5314 N N . VAL B 1 328 ? -10.109 -28.578 -11.766 1 98 328 VAL B N 1
ATOM 5315 C CA . VAL B 1 328 ? -9.633 -29.25 -12.969 1 98 328 VAL B CA 1
ATOM 5316 C C . VAL B 1 328 ? -10.805 -29.516 -13.906 1 98 328 VAL B C 1
ATOM 5318 O O . VAL B 1 328 ? -11.68 -30.328 -13.602 1 98 328 VAL B O 1
ATOM 5321 N N . THR B 1 329 ? -10.758 -28.891 -15.039 1 96.75 329 THR B N 1
ATOM 5322 C CA . THR B 1 329 ? -11.891 -29.016 -15.953 1 96.75 329 THR B CA 1
ATOM 5323 C C . THR B 1 329 ? -11.555 -29.953 -17.109 1 96.75 329 THR B C 1
ATOM 5325 O O . THR B 1 329 ? -12.453 -30.547 -17.703 1 96.75 329 THR B O 1
ATOM 5328 N N . HIS B 1 330 ? -10.281 -30.031 -17.484 1 97.12 330 HIS B N 1
ATOM 5329 C CA . HIS B 1 330 ? -9.859 -30.859 -18.609 1 97.12 330 HIS B CA 1
ATOM 5330 C C . HIS B 1 330 ? -8.508 -31.516 -18.344 1 97.12 330 HIS B C 1
ATOM 5332 O O . HIS B 1 330 ? -7.699 -30.984 -17.578 1 97.12 330 HIS B O 1
ATOM 5338 N N . LYS B 1 331 ? -8.305 -32.625 -18.953 1 97.25 331 LYS B N 1
ATOM 5339 C CA . LYS B 1 331 ? -7.031 -33.344 -18.969 1 97.25 331 LYS B CA 1
ATOM 5340 C C . LYS B 1 331 ? -6.668 -33.812 -20.359 1 97.25 331 LYS B C 1
ATOM 5342 O O . LYS B 1 331 ? -7.531 -34.281 -21.125 1 97.25 331 LYS B O 1
ATOM 5347 N N . PHE B 1 332 ? -5.484 -33.594 -20.719 1 97.56 332 PHE B N 1
ATOM 5348 C CA . PHE B 1 332 ? -4.949 -34.062 -22 1 97.56 332 PHE B CA 1
ATOM 5349 C C . PHE B 1 332 ? -3.631 -34.781 -21.812 1 97.56 332 PHE B C 1
ATOM 5351 O O . PHE B 1 332 ? -2.859 -34.469 -20.906 1 97.56 332 PHE B O 1
ATOM 5358 N N . PRO B 1 333 ? -3.336 -35.781 -22.656 1 96.62 333 PRO B N 1
ATOM 5359 C CA . PRO B 1 333 ? -1.988 -36.344 -22.641 1 96.62 333 PRO B CA 1
ATOM 5360 C C . PRO B 1 333 ? -0.939 -35.406 -23.219 1 96.62 333 PRO B C 1
ATOM 5362 O O . PRO B 1 333 ? -1.27 -34.531 -24.016 1 96.62 333 PRO B O 1
ATOM 5365 N N . LEU B 1 334 ? 0.296 -35.531 -22.812 1 96.25 334 LEU B N 1
ATOM 5366 C CA . LEU B 1 334 ? 1.419 -34.719 -23.234 1 96.25 334 LEU B CA 1
ATOM 5367 C C . LEU B 1 334 ? 1.467 -34.594 -24.75 1 96.25 334 LEU B C 1
ATOM 5369 O O . LEU B 1 334 ? 1.758 -33.531 -25.297 1 96.25 334 LEU B O 1
ATOM 5373 N N . GLU B 1 335 ? 1.079 -35.656 -25.438 1 92.94 335 GLU B N 1
ATOM 5374 C CA . GLU B 1 335 ? 1.177 -35.75 -26.891 1 92.94 335 GLU B CA 1
ATOM 5375 C C . GLU B 1 335 ? 0.119 -34.906 -27.578 1 92.94 335 GLU B C 1
ATOM 5377 O O . GLU B 1 335 ? 0.203 -34.656 -28.781 1 92.94 335 GLU B O 1
ATOM 5382 N N . ARG B 1 336 ? -0.853 -34.469 -26.797 1 95.44 336 ARG B N 1
ATOM 5383 C CA . ARG B 1 336 ? -1.91 -33.625 -27.344 1 95.44 336 ARG B CA 1
ATOM 5384 C C . ARG B 1 336 ? -1.967 -32.281 -26.625 1 95.44 336 ARG B C 1
ATOM 5386 O O . ARG B 1 336 ? -3.033 -31.688 -26.516 1 95.44 336 ARG B O 1
ATOM 5393 N N . ALA B 1 337 ? -0.853 -31.922 -26.141 1 95.5 337 ALA B N 1
ATOM 5394 C CA . ALA B 1 337 ? -0.786 -30.703 -25.344 1 95.5 337 ALA B CA 1
ATOM 5395 C C . ALA B 1 337 ? -1.122 -29.484 -26.203 1 95.5 337 ALA B C 1
ATOM 5397 O O . ALA B 1 337 ? -1.615 -28.469 -25.703 1 95.5 337 ALA B O 1
ATOM 5398 N N . ASP B 1 338 ? -0.856 -29.531 -27.484 1 92.88 338 ASP B N 1
ATOM 5399 C CA . ASP B 1 338 ? -1.17 -28.438 -28.406 1 92.88 338 ASP B CA 1
ATOM 5400 C C . ASP B 1 338 ? -2.668 -28.141 -28.406 1 92.88 338 ASP B C 1
ATOM 5402 O O . ASP B 1 338 ? -3.078 -26.984 -28.391 1 92.88 338 ASP B O 1
ATOM 5406 N N . GLU B 1 339 ? -3.49 -29.188 -28.375 1 94.94 339 GLU B N 1
ATOM 5407 C CA . GLU B 1 339 ? -4.941 -29.031 -28.297 1 94.94 339 GLU B CA 1
ATOM 5408 C C . GLU B 1 339 ? -5.359 -28.375 -26.984 1 94.94 339 GLU B C 1
ATOM 5410 O O . GLU B 1 339 ? -6.262 -27.531 -26.969 1 94.94 339 GLU B O 1
ATOM 5415 N N . ALA B 1 340 ? -4.746 -28.797 -25.953 1 96.56 340 ALA B N 1
ATOM 5416 C CA . ALA B 1 340 ? -5.043 -28.266 -24.625 1 96.56 340 ALA B CA 1
ATOM 5417 C C . ALA B 1 340 ? -4.727 -26.766 -24.562 1 96.56 340 ALA B C 1
ATOM 5419 O O . ALA B 1 340 ? -5.512 -25.984 -24.016 1 96.56 340 ALA B O 1
ATOM 5420 N N . ILE B 1 341 ? -3.592 -26.391 -25.047 1 95.69 341 ILE B N 1
ATOM 5421 C CA . ILE B 1 341 ? -3.139 -25.016 -25.016 1 95.69 341 ILE B CA 1
ATOM 5422 C C . ILE B 1 341 ? -4.082 -24.141 -25.859 1 95.69 341 ILE B C 1
ATOM 5424 O O . ILE B 1 341 ? -4.414 -23.031 -25.469 1 95.69 341 ILE B O 1
ATOM 5428 N N . GLU B 1 342 ? -4.555 -24.656 -26.969 1 93.25 342 GLU B N 1
ATOM 5429 C CA . GLU B 1 342 ? -5.535 -23.953 -27.781 1 93.25 342 GLU B CA 1
ATOM 5430 C C . GLU B 1 342 ? -6.852 -23.781 -27.031 1 93.25 342 GLU B C 1
ATOM 5432 O O . GLU B 1 342 ? -7.473 -22.719 -27.109 1 93.25 342 GLU B O 1
ATOM 5437 N N . LEU B 1 343 ? -7.207 -24.812 -26.359 1 94.56 343 LEU B N 1
ATOM 5438 C CA . LEU B 1 343 ? -8.43 -24.75 -25.578 1 94.56 343 LEU B CA 1
ATOM 5439 C C . LEU B 1 343 ? -8.344 -23.641 -24.531 1 94.56 343 LEU B C 1
ATOM 5441 O O . LEU B 1 343 ? -9.273 -22.844 -24.375 1 94.56 343 LEU B O 1
ATOM 5445 N N . VAL B 1 344 ? -7.246 -23.578 -23.781 1 94.88 344 VAL B N 1
ATOM 5446 C CA . VAL B 1 344 ? -7.059 -22.625 -22.703 1 94.88 344 VAL B CA 1
ATOM 5447 C C . VAL B 1 344 ? -7.02 -21.203 -23.266 1 94.88 344 VAL B C 1
ATOM 5449 O O . VAL B 1 344 ? -7.469 -20.25 -22.609 1 94.88 344 VAL B O 1
ATOM 5452 N N . SER B 1 345 ? -6.566 -21.047 -24.469 1 93.06 345 SER B N 1
ATOM 5453 C CA . SER B 1 345 ? -6.391 -19.734 -25.078 1 93.06 345 SER B CA 1
ATOM 5454 C C . SER B 1 345 ? -7.734 -19.125 -25.5 1 93.06 345 SER B C 1
ATOM 5456 O O . SER B 1 345 ? -7.824 -17.938 -25.781 1 93.06 345 SER B O 1
ATOM 5458 N N . ASP B 1 346 ? -8.781 -19.969 -25.5 1 90.88 346 ASP B N 1
ATOM 5459 C CA . ASP B 1 346 ? -10.125 -19.531 -25.859 1 90.88 346 ASP B CA 1
ATOM 5460 C C . ASP B 1 346 ? -11 -19.359 -24.609 1 90.88 346 ASP B C 1
ATOM 5462 O O . ASP B 1 346 ? -11.57 -20.328 -24.125 1 90.88 346 ASP B O 1
ATOM 5466 N N . PRO B 1 347 ? -11.188 -18.219 -24.172 1 81.94 347 PRO B N 1
ATOM 5467 C CA . PRO B 1 347 ? -11.922 -17.984 -22.922 1 81.94 347 PRO B CA 1
ATOM 5468 C C . PRO B 1 347 ? -13.383 -18.422 -23.016 1 81.94 347 PRO B C 1
ATOM 5470 O O . PRO B 1 347 ? -14.031 -18.625 -21.984 1 81.94 347 PRO B O 1
ATOM 5473 N N . THR B 1 348 ? -13.93 -18.547 -24.141 1 84.19 348 THR B N 1
ATOM 5474 C CA . THR B 1 348 ? -15.336 -18.906 -24.312 1 84.19 348 THR B CA 1
ATOM 5475 C C . THR B 1 348 ? -15.57 -20.391 -24.047 1 84.19 348 THR B C 1
ATOM 5477 O O . THR B 1 348 ? -16.703 -20.828 -23.891 1 84.19 348 THR B O 1
ATOM 5480 N N . LYS B 1 349 ? -14.508 -21.125 -23.953 1 86.81 349 LYS B N 1
ATOM 5481 C CA . LYS B 1 349 ? -14.648 -22.562 -23.797 1 86.81 349 LYS B CA 1
ATOM 5482 C C . LYS B 1 349 ? -14.836 -22.953 -22.344 1 86.81 349 LYS B C 1
ATOM 5484 O O . LYS B 1 349 ? -15.086 -24.125 -22.031 1 86.81 349 LYS B O 1
ATOM 5489 N N . GLY B 1 350 ? -14.711 -22.031 -21.438 1 84.75 350 GLY B N 1
ATOM 5490 C CA . GLY B 1 350 ? -15.102 -22.203 -20.047 1 84.75 350 GLY B CA 1
ATOM 5491 C C . GLY B 1 350 ? -14.117 -23.031 -19.234 1 84.75 350 GLY B C 1
ATOM 5492 O O . GLY B 1 350 ? -14.461 -23.547 -18.188 1 84.75 350 GLY B O 1
ATOM 5493 N N . SER B 1 351 ? -12.93 -23.25 -19.781 1 92.44 351 SER B N 1
ATOM 5494 C CA . SER B 1 351 ? -11.938 -24 -19.016 1 92.44 351 SER B CA 1
ATOM 5495 C C . SER B 1 351 ? -11.414 -23.172 -17.844 1 92.44 351 SER B C 1
ATOM 5497 O O . SER B 1 351 ? -11.352 -21.953 -17.906 1 92.44 351 SER B O 1
ATOM 5499 N N . ILE B 1 352 ? -11.18 -23.875 -16.703 1 95.12 352 ILE B N 1
ATOM 5500 C CA . ILE B 1 352 ? -10.57 -23.234 -15.539 1 95.12 352 ILE B CA 1
ATOM 5501 C C . ILE B 1 352 ? -9.125 -23.703 -15.398 1 95.12 352 ILE B C 1
ATOM 5503 O O . ILE B 1 352 ? -8.195 -22.984 -15.781 1 95.12 352 ILE B O 1
ATOM 5507 N N . LYS B 1 353 ? -8.891 -24.906 -15.031 1 96.94 353 LYS B N 1
ATOM 5508 C CA . LYS B 1 353 ? -7.559 -25.5 -15.008 1 96.94 353 LYS B CA 1
ATOM 5509 C C . LYS B 1 353 ? -7.492 -26.734 -15.914 1 96.94 353 LYS B C 1
ATOM 5511 O O . LYS B 1 353 ? -8.281 -27.672 -15.766 1 96.94 353 LYS B O 1
ATOM 5516 N N . VAL B 1 354 ? -6.59 -26.656 -16.859 1 98.19 354 VAL B N 1
ATOM 5517 C CA . VAL B 1 354 ? -6.344 -27.766 -17.781 1 98.19 354 VAL B CA 1
ATOM 5518 C C . VAL B 1 354 ? -5 -28.406 -17.469 1 98.19 354 VAL B C 1
ATOM 5520 O O . VAL B 1 354 ? -3.986 -27.719 -17.344 1 98.19 354 VAL B O 1
ATOM 5523 N N . LEU B 1 355 ? -5.008 -29.719 -17.328 1 98.31 355 LEU B N 1
ATOM 5524 C CA . LEU B 1 355 ? -3.811 -30.453 -16.953 1 98.31 355 LEU B CA 1
ATOM 5525 C C . LEU B 1 355 ? -3.277 -31.25 -18.141 1 98.31 355 LEU B C 1
ATOM 5527 O O . LEU B 1 355 ? -4.055 -31.828 -18.906 1 98.31 355 LEU B O 1
ATOM 5531 N N . ILE B 1 356 ? -2.016 -31.188 -18.297 1 98.25 356 ILE B N 1
ATOM 5532 C CA . ILE B 1 356 ? -1.294 -32.062 -19.203 1 98.25 356 ILE B CA 1
ATOM 5533 C C . ILE B 1 356 ? -0.737 -33.281 -18.438 1 98.25 356 ILE B C 1
ATOM 5535 O O . ILE B 1 356 ? 0.007 -33.094 -17.469 1 98.25 356 ILE B O 1
ATOM 5539 N N . GLU B 1 357 ? -1.06 -34.438 -18.844 1 97.25 357 GLU B N 1
ATOM 5540 C CA . GLU B 1 357 ? -0.671 -35.656 -18.109 1 97.25 357 GLU B CA 1
ATOM 5541 C C . GLU B 1 357 ? 0.273 -36.5 -18.938 1 97.25 357 GLU B C 1
ATOM 5543 O O . GLU B 1 357 ? 0.123 -36.625 -20.156 1 97.25 357 GLU B O 1
ATOM 5548 N N . ASP B 1 358 ? 1.275 -37.062 -18.344 1 93.25 358 ASP B N 1
ATOM 5549 C CA . ASP B 1 358 ? 2.139 -38.094 -18.891 1 93.25 358 ASP B CA 1
ATOM 5550 C C . ASP B 1 358 ? 2.135 -39.344 -18.016 1 93.25 358 ASP B C 1
ATOM 55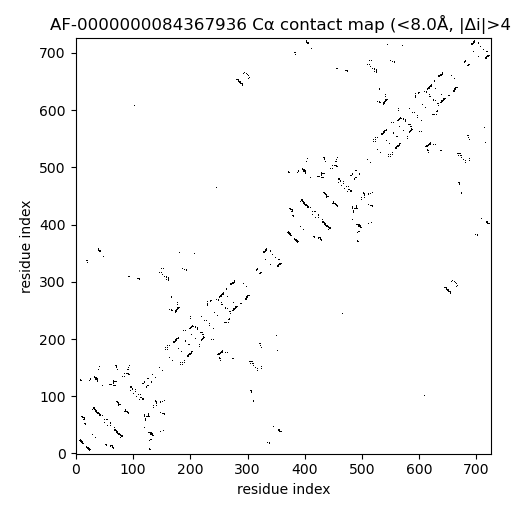52 O O . ASP B 1 358 ? 3.145 -39.656 -17.391 1 93.25 358 ASP B O 1
ATOM 5556 N N . VAL B 1 359 ? 0.996 -39.906 -17.875 1 73.25 359 VAL B N 1
ATOM 5557 C CA . VAL B 1 359 ? 0.816 -41.031 -16.922 1 73.25 359 VAL B CA 1
ATOM 5558 C C . VAL B 1 359 ? 1.256 -42.312 -17.578 1 73.25 359 VAL B C 1
ATOM 5560 O O . VAL B 1 359 ? 1.689 -43.25 -16.891 1 73.25 359 VAL B O 1
ATOM 5563 N N . LYS B 1 360 ? 1.117 -42.469 -18.906 1 64.12 360 LYS B N 1
ATOM 5564 C CA . LYS B 1 360 ? 1.394 -43.719 -19.562 1 64.12 360 LYS B CA 1
ATOM 5565 C C . LYS B 1 360 ? 2.846 -43.812 -20.031 1 64.12 360 LYS B C 1
ATOM 5567 O O . LYS B 1 360 ? 3.287 -44.844 -20.531 1 64.12 360 LYS B O 1
ATOM 5572 N N . GLY B 1 361 ? 3.494 -42.688 -19.719 1 52.66 361 GLY B N 1
ATOM 5573 C CA . GLY B 1 361 ? 4.867 -42.719 -20.188 1 52.66 361 GLY B CA 1
ATOM 5574 C C . GLY B 1 361 ? 5.754 -43.656 -19.391 1 52.66 361 GLY B C 1
ATOM 5575 O O . GLY B 1 361 ? 5.668 -43.719 -18.156 1 52.66 361 GLY B O 1
ATOM 5576 N N . LYS B 1 362 ? 6.035 -44.844 -19.891 1 52.28 362 LYS B N 1
ATOM 5577 C CA . LYS B 1 362 ? 6.902 -45.875 -19.312 1 52.28 362 LYS B CA 1
ATOM 5578 C C . LYS B 1 362 ? 8.367 -45.438 -19.344 1 52.28 362 LYS B C 1
ATOM 5580 O O . LYS B 1 362 ? 8.789 -44.75 -20.281 1 52.28 362 LYS B O 1
ATOM 5585 N N . LEU B 1 363 ? 9 -45.438 -18.078 1 47.59 363 LEU B N 1
ATOM 5586 C CA . LEU B 1 363 ? 10.453 -45.312 -18.047 1 47.59 363 LEU B CA 1
ATOM 5587 C C . LEU B 1 363 ? 11.109 -46.344 -18.953 1 47.59 363 LEU B C 1
ATOM 5589 O O . LEU B 1 363 ? 10.672 -47.5 -19.031 1 47.59 363 LEU B O 1
#

Secondary structure (DSSP, 8-state):
--------EEEEE-TTS-EEEEE---PPPPTTEEEEEEEEEE--HHHHHHHHHSEETTEE--S-EE---EEEEEEEEE-TT--S--TT-EEEE--EE--SSSHHHHTT-GGG-TT-EETTSTTS--SSBS-EEEEGGGEEEPPTT--HHHHHTHHHHHHHHHHHHHHT--TT--EEEE--SHHHHHHHHHHHHTT--SEEEEES-HHHHHHHHHHSTT-EEEE--TTS-HHHHHHHHHHHH-SSTTTS-SEEEE-S--HHHHHHHHHHSPTT-EEEE-----S-BS-B-HHHHHHHT-EEEE--S-SS-HHHHHHHHHTTSS--GGGEEEEEEGGGHHHHHHHHH-GGG--SEEEEE--S---/--------EEEEE-TTS-EEEEE---PPPPTTEEEEEEEEEE--HHHHHHHHHSEETTEE--S-EE---EEEEEEEEE-TT--S--TT-EEEE--EE--SSSHHHHTT-GGG-TT-EETTSTTS--SSBS-EEEEGGGEEEPPTT--HHHHHTHHHHHHHHHHHHHHT--TT--EEEE--SHHHHHHHHHHHHTT--SEEEEES-HHHHHHHHHHSTT-EEEE--TTS-HHHHHHHHHHHH-SSTTTS-SEEEE-S--HHHHHHHHHHSPTT-EEEE-----S-BS-B-HHHHHHHT-EEEE--S-SS-HHHHHHHHHTTSS--GGGEEEEEEGGGHHHHHHHHH-GGG--SEEEEE--S---

pLDDT: mean 95.22, std 8.95, range [30.41, 98.94]

Sequence (726 aa):
MCQSHYNNPSVQVTTDHRIEIKDNTIPELKPGEVLIHPRTTGICGSDIHLWKHGQIGDLKVLDNLVIGHEASGDIIDIGEGVKNVSIGDRVAIEPGVPCNTCFLCRQGDYNLCQDVKFIGMYPYPGSMQRYLVHDAQYVYKLPDNMSYAQGALVEPVSVGYHGVERADLILGHGVMIAGAGPIGLVTLLLVKAAGCTPIVITDLSEGRLKFAKKLVPDVLTYQINPKLTPQENAKQIRSLFGTTEHSAPSRVLECTGVESSVITAAYVIRRSGLLMIIGVGKDVFNNFPFMQLSFAEIDIKFSNRYHDSWPTVINMISNGIIKVDDLVTHKFPLERADEAIELVSDPTKGSIKVLIEDVKGKLMCQSHYNNPSVQVTTDHRIEIKDNTIPELKPGEVLIHPRTTGICGSDIHLWKHGQIGDLKVLDNLVIGHEASGDIIDIGEGVKNVSIGDRVAIEPGVPCNTCFLCRQGDYNLCQDVKFIGMYPYPGSMQRYLVHDAQYVYKLPDNMSYAQGALVEPVSVGYHGVERADLILGHGVMIAGAGPIGLVTLLLVKAAGCTPIVITDLSEGRLKFAKKLVPDVLTYQINPKLTPQENAKQIRSLFGTTEHSAPSRVLECTGVESSVITAAYVIRRSGLLMIIGVGKDVFNNFPFMQLSFAEIDIKFSNRYHDSWPTVINMISNGIIKVDDLVTHKFPLERADEAIELVSDPTKGSIKVLIEDVKGKL

InterPro domains:
  IPR002328 Alcohol dehydrogenase, zinc-type, conserved site [PS00059] (68-82)
  IPR011032 GroES-like superfamily [SSF50129] (11-180)
  IPR013149 Alcohol dehydrogenase-like, C-terminal [PF00107] (182-318)
  IPR013154 Alcohol dehydrogenase-like, N-terminal [PF08240] (30-144)
  IPR036291 NAD(P)-binding domain superfamily [SSF51735] (145-323)
  IPR045306 Sorbitol dehydrogenase-like [cd05285] (10-358)

Nearest PDB structures (foldseek):
  1pl6-assembly1_A  TM=9.521E-01  e=1.791E-46  Homo sapiens
  3qe3-assembly1_A  TM=9.738E-01  e=1.108E-45  Ovis aries
  3s2e-assembly2_C  TM=9.170E-01  e=8.512E-29  Cupriavidus pinatubonensis JMP134
  4oh1-assembly1_A  TM=8.583E-01  e=1.295E-29  [Clostridium] scindens ATCC 35704
  5k1s-assembly2_C  TM=8.684E-01  e=9.669E-28  Myxococcus xanthus DK 1622

Radius of gyration: 29.98 Å; Cα contacts (8 Å, |Δi|>4): 1783; chains: 2; bounding box: 50×88×68 Å

Organism: Wickerhamomyces anomalus (strain ATCC 58044 / CBS 1984 / NCYC 433 / NRRL Y-366-8) (NCBI:txid683960)